Protein AF-A0A5M8SCH5-F1 (afdb_monomer_lite)

Sequence (412 aa):
MTDLFTKAANVKTTTKAWIIAIALLILVNVPFVDDHHYQPSSVAAPISSAPVAMQASSPVVASSRPRDLKAPVSSAQSGVPPASLSSVAGDYAGSVYNETAAVSANFAIKLQETGDTLSGSMTVKPPLYGSGSLEGSISGPNVAFTVTSSIGKITFVGVRSQQRIAGTYTVAQPGGGIEKGTFTLDRTSEMNRPPSGTFQGSPAPTTLPAIATPDVQVPKSIPPPVTETVTMPPTRRVVEHSDPKNYSSCLNGFSYACNKTLLTPEEAANVEASDLRRNYSSCMNGFSYACNKNLLTADEAATVKASDLRRNYSSCMNGFSYACNKALLTPEEAVAVGTSDLRRNYSSCMNGFSYACNKRLLTPEELSRVQESDLRRNYASCMSGFSYACNKALLTPEELLQVQAKDKQRQH

Radius of gyration: 37.85 Å; chains: 1; bounding box: 110×62×122 Å

Secondary structure (DSSP, 8-state):
--SSSTT-SSS-HHHHHHHHHHHHHHHTS---------------PPPP--PPPP-----------------------------------EEEEEEEEETTTTEEEEEEEEEEEETTEEEEEEEE-TT----EEEEEEEETTEEEEEEEETTEEEEEEEEEETTEEEEEEEEE-TTS-EEEEEEEEEE--TT-PPP-------------PPPPPP--PPPP-PPPP------PPPP----SS--HHHHHHHHTT-TTT--GGGS-HHHHHHHHHHHHHHHHHHHHTT-TTT--GGGS-HHHHHHHHHHHHHHHHHHHHHT-GGG--GGGS-HHHHHHHHHHHHHHHHHHHHTT-GGG--GGGS-HHHHHHHHHHHHHHHHHHHHHT-GGG--GGGS-HHHHHHHHHHHHHH--

pLDDT: mean 74.11, std 24.79, range [27.06, 98.38]

Foldseek 3Di:
DPPPPPPPPPDDPVVVVVVVVVVVVVVVPDDDDDDDDDDDDDDDDDDDDDDDDDDDDDDDDDDDDDDDDDDDDDDDDDDDDDPDPPDPAAKKKDKKAWPVVRDMWIKIWGWDDDPQKIWGWIDTDPPDDQTAIKIWGDDPQKTWIWGQGPQGIKIWIWGDDPQKTKGKIWGQGPVRDIIIIIIMIGGDDPPDDDDDDDPDDDDDDDDDDDDDDDDDDDDDDDDDDDDDDDDDDDDDDQLPAADPQQLVCLLRPVVVSHDLVNHHPVSNVNSVVSLLVQLLVCLLSPVPVSHDLVSDDPVSNVNSVVSLLVQLLVCLLVPVVVSHDLVSDDPVSNVNSVVSLLVQLLVCLLVPVVVSHDLVSDDPVSNVNSVVSLLVVLLVCLLVPVVVSHDLVSDDPVSNVVSVVSVVVVVD

Structure (mmCIF, N/CA/C/O backbone):
data_AF-A0A5M8SCH5-F1
#
_entry.id   AF-A0A5M8SCH5-F1
#
loop_
_atom_site.group_PDB
_atom_site.id
_atom_site.type_symbol
_atom_site.label_atom_id
_atom_site.label_alt_id
_atom_site.label_comp_id
_atom_site.label_asym_id
_atom_site.label_entity_id
_atom_site.label_seq_id
_atom_site.pdbx_PDB_ins_code
_atom_site.Cartn_x
_atom_site.Cartn_y
_atom_site.Cartn_z
_atom_site.occupancy
_atom_site.B_iso_or_equiv
_atom_site.auth_seq_id
_atom_site.auth_comp_id
_atom_site.auth_asym_id
_atom_site.auth_atom_id
_atom_site.pdbx_PDB_model_num
ATOM 1 N N . MET A 1 1 ? -52.051 -10.810 3.931 1.00 47.47 1 MET A N 1
ATOM 2 C CA . MET A 1 1 ? -51.135 -11.578 3.051 1.00 47.47 1 MET A CA 1
ATOM 3 C C . MET A 1 1 ? -51.436 -13.081 3.120 1.00 47.47 1 MET A C 1
ATOM 5 O O . MET A 1 1 ? -50.536 -13.881 3.324 1.00 47.47 1 MET A O 1
ATOM 9 N N . THR A 1 2 ? -52.696 -13.490 2.963 1.00 43.47 2 THR A N 1
ATOM 10 C CA . THR A 1 2 ? -53.116 -14.893 3.174 1.00 43.47 2 THR A CA 1
ATOM 11 C C . THR A 1 2 ? -53.856 -15.500 1.983 1.00 43.47 2 THR A C 1
ATOM 13 O O . THR A 1 2 ? -54.176 -16.678 2.024 1.00 43.47 2 THR A O 1
ATOM 16 N N . ASP A 1 3 ? -54.034 -14.754 0.889 1.00 45.50 3 ASP A N 1
ATOM 17 C CA . ASP A 1 3 ? -54.810 -15.210 -0.278 1.00 45.50 3 ASP A CA 1
ATOM 18 C C . ASP A 1 3 ? -53.957 -15.483 -1.536 1.00 45.50 3 ASP A C 1
ATOM 20 O O . ASP A 1 3 ? -54.455 -15.823 -2.605 1.00 45.50 3 ASP A O 1
ATOM 24 N N . LEU A 1 4 ? -52.629 -15.357 -1.421 1.00 46.16 4 LEU A N 1
ATOM 25 C CA . LEU A 1 4 ? -51.689 -15.557 -2.535 1.00 46.16 4 LEU A CA 1
ATOM 26 C C . LEU A 1 4 ? -51.146 -16.991 -2.642 1.00 46.16 4 LEU A C 1
ATOM 28 O O . LEU A 1 4 ? -50.590 -17.355 -3.676 1.00 46.16 4 LEU A O 1
ATOM 32 N N . PHE A 1 5 ? -51.326 -17.828 -1.616 1.00 52.16 5 PHE A N 1
ATOM 33 C CA . PHE A 1 5 ? -50.729 -19.170 -1.584 1.00 52.16 5 PHE A CA 1
ATOM 34 C C . PHE A 1 5 ? -51.635 -20.289 -2.120 1.00 52.16 5 PHE A C 1
ATOM 36 O O . PHE A 1 5 ? -51.140 -21.373 -2.423 1.00 52.16 5 PHE A O 1
ATOM 43 N N . THR A 1 6 ? -52.927 -20.037 -2.347 1.00 46.91 6 THR A N 1
ATOM 44 C CA . THR A 1 6 ? -53.884 -21.105 -2.701 1.00 46.91 6 THR A CA 1
ATOM 45 C C . THR A 1 6 ? -54.004 -21.363 -4.212 1.00 46.91 6 THR A C 1
ATOM 47 O O . THR A 1 6 ? -54.568 -22.372 -4.622 1.00 46.91 6 THR A O 1
ATOM 50 N N . LYS A 1 7 ? -53.415 -20.523 -5.079 1.00 47.78 7 LYS A N 1
ATOM 51 C CA . LYS A 1 7 ? -53.435 -20.723 -6.549 1.00 47.78 7 LYS A CA 1
ATOM 52 C C . LYS A 1 7 ? -52.135 -21.261 -7.164 1.00 47.78 7 LYS A C 1
ATOM 54 O O . LYS A 1 7 ? -52.026 -21.339 -8.383 1.00 47.78 7 LYS A O 1
ATOM 59 N N . ALA A 1 8 ? -51.169 -21.705 -6.358 1.00 49.69 8 ALA A N 1
ATOM 60 C CA . ALA A 1 8 ? -49.862 -22.169 -6.844 1.00 49.69 8 ALA A CA 1
ATOM 61 C C . ALA A 1 8 ? -49.663 -23.700 -6.792 1.00 49.69 8 ALA A C 1
ATOM 63 O O . ALA A 1 8 ? -48.527 -24.170 -6.676 1.00 49.69 8 ALA A O 1
ATOM 64 N N . ALA A 1 9 ? -50.733 -24.497 -6.875 1.00 49.62 9 ALA A N 1
ATOM 65 C CA . ALA A 1 9 ? -50.632 -25.961 -6.818 1.00 49.62 9 ALA A CA 1
ATOM 66 C C . ALA A 1 9 ? -50.307 -26.638 -8.169 1.00 49.62 9 ALA A C 1
ATOM 68 O O . ALA A 1 9 ? -49.822 -27.760 -8.156 1.00 49.62 9 ALA A O 1
ATOM 69 N N . ASN A 1 10 ? -50.468 -25.962 -9.318 1.00 52.47 10 ASN A N 1
ATOM 70 C CA . ASN A 1 10 ? -50.324 -26.593 -10.647 1.00 52.47 10 ASN A CA 1
ATOM 71 C C . ASN A 1 10 ? -49.332 -25.905 -11.605 1.00 52.47 10 ASN A C 1
ATOM 73 O O . ASN A 1 10 ? -49.500 -25.949 -12.820 1.00 52.47 10 ASN A O 1
ATOM 77 N N . VAL A 1 11 ? -48.267 -25.286 -11.087 1.00 55.94 11 VAL A N 1
ATOM 78 C CA . VAL A 1 11 ? -47.214 -24.686 -11.928 1.00 55.94 11 VAL A CA 1
ATOM 79 C C . VAL A 1 11 ? -45.892 -25.425 -11.717 1.00 55.94 11 VAL A C 1
ATOM 81 O O . VAL A 1 11 ? -45.453 -25.592 -10.576 1.00 55.94 11 VAL A O 1
ATOM 84 N N . LYS A 1 12 ? -45.277 -25.875 -12.825 1.00 61.03 12 LYS A N 1
ATOM 85 C CA . LYS A 1 12 ? -44.009 -26.625 -12.855 1.00 61.03 12 LYS A CA 1
ATOM 86 C C . LYS A 1 12 ? -42.922 -25.902 -12.048 1.00 61.03 12 LYS A C 1
ATOM 88 O O . LYS A 1 12 ? -42.792 -24.679 -12.093 1.00 61.03 12 LYS A O 1
ATOM 93 N N . THR A 1 13 ? -42.142 -26.691 -11.313 1.00 58.16 13 THR A N 1
ATOM 94 C CA . THR A 1 13 ? -41.146 -26.291 -10.300 1.00 58.16 13 THR A CA 1
ATOM 95 C C . THR A 1 13 ? -40.148 -25.231 -10.763 1.00 58.16 13 THR A C 1
ATOM 97 O O . THR A 1 13 ? -39.695 -24.428 -9.952 1.00 58.16 13 THR A O 1
ATOM 100 N N . THR A 1 14 ? -39.857 -25.155 -12.059 1.00 55.91 14 THR A N 1
ATOM 101 C CA . THR A 1 14 ? -38.934 -24.169 -12.628 1.00 55.91 14 THR A CA 1
ATOM 102 C C . THR A 1 14 ? -39.495 -22.745 -12.639 1.00 55.91 14 THR A C 1
ATOM 104 O O . THR A 1 14 ? -38.744 -21.805 -12.406 1.00 55.91 14 THR A O 1
ATOM 107 N N . THR A 1 15 ? -40.804 -22.543 -12.803 1.00 55.66 15 THR A N 1
ATOM 108 C CA . THR A 1 15 ? -41.406 -21.194 -12.823 1.00 55.66 15 THR A CA 1
ATOM 109 C C . THR A 1 15 ? -41.539 -20.595 -11.416 1.00 55.66 15 THR A C 1
ATOM 111 O O . THR A 1 15 ? -41.480 -19.377 -11.256 1.00 55.66 15 THR A O 1
ATOM 114 N N . LYS A 1 16 ? -41.635 -21.432 -10.371 1.00 54.47 16 LYS A N 1
ATOM 115 C CA . LYS A 1 16 ? -41.672 -20.973 -8.967 1.00 54.47 16 LYS A CA 1
ATOM 116 C C . LYS A 1 16 ? -40.358 -20.316 -8.531 1.00 54.47 16 LYS A C 1
ATOM 118 O O . LYS A 1 16 ? -40.394 -19.333 -7.799 1.00 54.47 16 LYS A O 1
ATOM 123 N N . ALA A 1 17 ? -39.220 -20.808 -9.022 1.00 58.09 17 ALA A N 1
ATOM 124 C CA . ALA A 1 17 ? -37.911 -20.236 -8.711 1.00 58.09 17 ALA A CA 1
ATOM 125 C C . ALA A 1 17 ? -37.725 -18.836 -9.325 1.00 58.09 17 ALA A C 1
ATOM 127 O O . ALA A 1 17 ? -37.215 -17.937 -8.661 1.00 58.09 17 ALA A O 1
ATOM 128 N N . TRP A 1 18 ? -38.213 -18.621 -10.552 1.00 57.69 18 TRP A N 1
ATOM 129 C CA . TRP A 1 18 ? -38.124 -17.320 -11.226 1.00 57.69 18 TRP A CA 1
ATOM 130 C C . TRP A 1 18 ? -38.980 -16.240 -10.559 1.00 57.69 18 TRP A C 1
ATOM 132 O O . TRP A 1 18 ? -38.529 -15.108 -10.412 1.00 57.69 18 TRP A O 1
ATOM 142 N N . ILE A 1 19 ? -40.182 -16.583 -10.092 1.00 65.19 19 ILE A N 1
ATOM 143 C CA . ILE A 1 19 ? -41.067 -15.618 -9.419 1.00 65.19 19 ILE A CA 1
ATOM 144 C C . ILE A 1 19 ? -40.481 -15.185 -8.065 1.00 65.19 19 ILE A C 1
ATOM 146 O O . ILE A 1 19 ? -40.515 -14.002 -7.731 1.00 65.19 19 ILE A O 1
ATOM 150 N N . ILE A 1 20 ? -39.883 -16.117 -7.313 1.00 66.38 20 ILE A N 1
ATOM 151 C CA . ILE A 1 20 ? -39.216 -15.812 -6.036 1.00 66.38 20 ILE A CA 1
ATOM 152 C C . ILE A 1 20 ? -37.950 -14.973 -6.268 1.00 66.38 20 ILE A C 1
ATOM 154 O O . ILE A 1 20 ? -37.708 -14.018 -5.532 1.00 66.38 20 ILE A O 1
ATOM 158 N N . ALA A 1 21 ? -37.179 -15.270 -7.320 1.00 65.44 21 ALA A N 1
ATOM 159 C CA . ALA A 1 21 ? -35.997 -14.491 -7.681 1.00 65.44 21 ALA A CA 1
ATOM 160 C C . ALA A 1 21 ? -36.349 -13.043 -8.063 1.00 65.44 21 ALA A C 1
ATOM 162 O O . ALA A 1 21 ? -35.674 -12.120 -7.618 1.00 65.44 21 ALA A O 1
ATOM 163 N N . ILE A 1 22 ? -37.434 -12.826 -8.817 1.00 70.38 22 ILE A N 1
ATOM 164 C CA . ILE A 1 22 ? -37.895 -11.481 -9.200 1.00 70.38 22 ILE A CA 1
ATOM 165 C C . ILE A 1 22 ? -38.433 -10.711 -7.984 1.00 70.38 22 ILE A C 1
ATOM 167 O O . ILE A 1 22 ? -38.115 -9.535 -7.822 1.00 70.38 22 ILE A O 1
ATOM 171 N N . ALA A 1 23 ? -39.181 -11.363 -7.087 1.00 59.75 23 ALA A N 1
ATOM 172 C CA . ALA A 1 23 ? -39.668 -10.730 -5.858 1.00 59.75 23 ALA A CA 1
ATOM 173 C C . ALA A 1 23 ? -38.521 -10.297 -4.920 1.00 59.75 23 ALA A C 1
ATOM 175 O O . ALA A 1 23 ? -38.586 -9.223 -4.322 1.00 59.75 23 ALA A O 1
ATOM 176 N N . LEU A 1 24 ? -37.443 -11.086 -4.839 1.00 61.75 24 LEU A N 1
ATOM 177 C CA . LEU A 1 24 ? -36.233 -10.726 -4.090 1.00 61.75 24 LEU A CA 1
ATOM 178 C C . LEU A 1 24 ? -35.440 -9.594 -4.763 1.00 61.75 24 LEU A C 1
ATOM 180 O O . LEU A 1 24 ? -34.886 -8.749 -4.069 1.00 61.75 24 LEU A O 1
ATOM 184 N N . LEU A 1 25 ? -35.435 -9.521 -6.097 1.00 52.56 25 LEU A N 1
ATOM 185 C CA . LEU A 1 25 ? -34.760 -8.459 -6.854 1.00 52.56 25 LEU A CA 1
ATOM 186 C C . LEU A 1 25 ? -35.444 -7.090 -6.706 1.00 52.56 25 LEU A C 1
ATOM 188 O O . LEU A 1 25 ? -34.768 -6.061 -6.698 1.00 52.56 25 LEU A O 1
ATOM 192 N N . ILE A 1 26 ? -36.771 -7.076 -6.544 1.00 56.53 26 ILE A N 1
ATOM 193 C CA . ILE A 1 26 ? -37.551 -5.849 -6.323 1.00 56.53 26 ILE A CA 1
ATOM 194 C C . ILE A 1 26 ? -37.364 -5.320 -4.889 1.00 56.53 26 ILE A C 1
ATOM 196 O O . ILE A 1 26 ? -37.313 -4.110 -4.692 1.00 56.53 26 ILE A O 1
ATOM 200 N N . LEU A 1 27 ? -37.170 -6.194 -3.893 1.00 51.12 27 LEU A N 1
ATOM 201 C CA . LEU A 1 27 ? -36.937 -5.789 -2.496 1.00 51.12 27 LEU A CA 1
ATOM 202 C C . LEU A 1 27 ? -35.541 -5.195 -2.234 1.00 51.12 27 LEU A C 1
ATOM 204 O O . LEU A 1 27 ? -35.358 -4.505 -1.236 1.00 51.12 27 LEU A O 1
ATOM 208 N N . VAL A 1 28 ? -34.563 -5.434 -3.113 1.00 54.56 28 VAL A N 1
ATOM 209 C CA . VAL A 1 28 ? -33.177 -4.951 -2.941 1.00 54.56 28 VAL A CA 1
ATOM 210 C C . VAL A 1 28 ? -32.954 -3.557 -3.556 1.00 54.56 28 VAL A C 1
ATOM 212 O O . VAL A 1 28 ? -31.975 -2.899 -3.220 1.00 54.56 28 VAL A O 1
ATOM 215 N N . ASN A 1 29 ? -33.862 -3.064 -4.408 1.00 43.12 29 ASN A N 1
ATOM 216 C CA . ASN A 1 29 ? -33.662 -1.836 -5.198 1.00 43.12 29 ASN A CA 1
ATOM 217 C C . ASN A 1 29 ? -34.593 -0.660 -4.851 1.00 43.12 29 ASN A C 1
ATOM 219 O O . ASN A 1 29 ? -34.728 0.261 -5.654 1.00 43.12 29 ASN A O 1
ATOM 223 N N . VAL A 1 30 ? -35.218 -0.640 -3.670 1.00 43.09 30 VAL A N 1
ATOM 224 C CA . VAL A 1 30 ? -35.964 0.550 -3.222 1.00 43.09 30 VAL A CA 1
ATOM 225 C C . VAL A 1 30 ? -35.068 1.396 -2.306 1.00 43.09 30 VAL A C 1
ATOM 227 O O . VAL A 1 30 ? -34.830 0.987 -1.169 1.00 43.09 30 VAL A O 1
ATOM 230 N N . PRO A 1 31 ? -34.545 2.557 -2.752 1.00 41.91 31 PRO A N 1
ATOM 231 C CA . PRO A 1 31 ? -33.858 3.481 -1.860 1.00 41.91 31 PRO A CA 1
ATOM 232 C C . PRO A 1 31 ? -34.876 4.113 -0.904 1.00 41.91 31 PRO A C 1
ATOM 234 O O . PRO A 1 31 ? -35.820 4.783 -1.321 1.00 41.91 31 PRO A O 1
ATOM 237 N N . PHE A 1 32 ? -34.677 3.866 0.388 1.00 37.09 32 PHE A N 1
ATOM 238 C CA . PHE A 1 32 ? -35.389 4.521 1.479 1.00 37.09 32 PHE A CA 1
ATOM 239 C C . PHE A 1 32 ? -34.933 5.988 1.521 1.00 37.09 32 PHE A C 1
ATOM 241 O O . PHE A 1 32 ? -33.778 6.273 1.835 1.00 37.09 32 PHE A O 1
ATOM 248 N N . VAL A 1 33 ? -35.811 6.905 1.118 1.00 39.50 33 VAL A N 1
ATOM 249 C CA . VAL A 1 33 ? -35.619 8.349 1.283 1.00 39.50 33 VAL A CA 1
ATOM 250 C C . VAL A 1 33 ? -36.141 8.692 2.670 1.00 39.50 33 VAL A C 1
ATOM 252 O O . VAL A 1 33 ? -37.343 8.577 2.895 1.00 39.50 33 VAL A O 1
ATOM 255 N N . ASP A 1 34 ? -35.248 9.075 3.583 1.00 36.94 34 ASP A N 1
ATOM 256 C CA . ASP A 1 34 ? -35.634 9.630 4.880 1.00 36.94 34 ASP A CA 1
ATOM 257 C C . ASP A 1 34 ? -35.290 11.119 4.942 1.00 36.94 34 ASP A C 1
ATOM 259 O O . ASP A 1 34 ? -34.172 11.556 4.656 1.00 36.94 34 ASP A O 1
ATOM 263 N N . ASP A 1 35 ? -36.330 11.871 5.269 1.00 42.94 35 ASP A N 1
ATOM 264 C CA . ASP A 1 35 ? -36.459 13.316 5.277 1.00 42.94 35 ASP A CA 1
ATOM 265 C C . ASP A 1 35 ? -36.057 13.822 6.669 1.00 42.94 35 ASP A C 1
ATOM 267 O O . ASP A 1 35 ? -36.785 13.628 7.643 1.00 42.94 35 ASP A O 1
ATOM 271 N N . HIS A 1 36 ? -34.877 14.439 6.801 1.00 40.72 36 HIS A N 1
ATOM 272 C CA . HIS A 1 36 ? -34.493 15.094 8.050 1.00 40.72 36 HIS A CA 1
ATOM 273 C C . HIS A 1 36 ? -33.911 16.490 7.837 1.00 40.72 36 HIS A C 1
ATOM 275 O O . HIS A 1 36 ? -32.961 16.728 7.093 1.00 40.72 36 HIS A O 1
ATOM 281 N N . HIS A 1 37 ? -34.560 17.408 8.546 1.00 35.22 37 HIS A N 1
ATOM 282 C CA . HIS A 1 37 ? -34.420 18.847 8.540 1.00 35.22 37 HIS A CA 1
ATOM 283 C C . HIS A 1 37 ? -32.992 19.338 8.797 1.00 35.22 37 HIS A C 1
ATOM 285 O O . HIS A 1 37 ? -32.348 18.996 9.788 1.00 35.22 37 HIS A O 1
ATOM 291 N N . TYR A 1 38 ? -32.549 20.229 7.914 1.00 27.06 38 TYR A N 1
ATOM 292 C CA . TYR A 1 38 ? -31.350 21.041 8.050 1.00 27.06 38 TYR A CA 1
ATOM 293 C C . TYR A 1 38 ? -31.682 22.318 8.834 1.00 27.06 38 TYR A C 1
ATOM 295 O O . TYR A 1 38 ? -32.525 23.107 8.407 1.00 27.06 38 TYR A O 1
ATOM 303 N N . GLN A 1 39 ? -30.995 22.546 9.954 1.00 31.84 39 GLN A N 1
ATOM 304 C CA . GLN A 1 39 ? -30.974 23.838 10.641 1.00 31.84 39 GLN A CA 1
ATOM 305 C C . GLN A 1 39 ? -29.504 24.248 10.867 1.00 31.84 39 GLN A C 1
ATOM 307 O O . GLN A 1 39 ? -28.739 23.442 11.403 1.00 31.84 39 GLN A O 1
ATOM 312 N N . PRO A 1 40 ? -29.064 25.449 10.437 1.00 38.75 40 PRO A N 1
ATOM 313 C CA . PRO A 1 40 ? -27.658 25.840 10.499 1.00 38.75 40 PRO A CA 1
ATOM 314 C C . PRO A 1 40 ? -27.327 26.550 11.817 1.00 38.75 40 PRO A C 1
ATOM 316 O O . PRO A 1 40 ? -28.061 27.436 12.252 1.00 38.75 40 PRO A O 1
ATOM 319 N N . SER A 1 41 ? -26.177 26.214 12.406 1.00 32.47 41 SER A N 1
ATOM 320 C CA . SER A 1 41 ? -25.587 26.960 13.523 1.00 32.47 41 SER A CA 1
ATOM 321 C C . SER A 1 41 ? -24.289 27.650 13.111 1.00 32.47 41 SER A C 1
ATOM 323 O O . SER A 1 41 ? -23.530 27.182 12.266 1.00 32.47 41 SER A O 1
ATOM 325 N N . SER A 1 42 ? -24.116 28.817 13.715 1.00 34.38 42 SER A N 1
ATOM 326 C CA . SER A 1 42 ? -23.346 29.985 13.310 1.00 34.38 42 SER A CA 1
ATOM 327 C C . SER A 1 42 ? -21.824 29.900 13.452 1.00 34.38 42 SER A C 1
ATOM 329 O O . SER A 1 42 ? -21.277 29.271 14.353 1.00 34.38 42 SER A O 1
ATOM 331 N N . VAL A 1 43 ? -21.183 30.675 12.579 1.00 36.97 43 VAL A N 1
ATOM 332 C CA . VAL A 1 43 ? -19.761 31.022 12.486 1.00 36.97 43 VAL A CA 1
ATOM 333 C C . VAL A 1 43 ? -19.259 31.756 13.739 1.00 36.97 43 VAL A C 1
ATOM 335 O O . VAL A 1 43 ? -19.880 32.725 14.172 1.00 36.97 43 VAL A O 1
ATOM 338 N N . ALA A 1 44 ? -18.086 31.369 14.250 1.00 33.41 44 ALA A N 1
ATOM 339 C CA . ALA A 1 44 ? -17.249 32.205 15.114 1.00 33.41 44 ALA A CA 1
ATOM 340 C C . ALA A 1 44 ? -15.783 32.147 14.642 1.00 33.41 44 ALA A C 1
ATOM 342 O O . ALA A 1 44 ? -15.256 31.080 14.330 1.00 33.41 44 ALA A O 1
ATOM 343 N N . ALA A 1 45 ? -15.176 33.330 14.531 1.00 34.44 45 ALA A N 1
ATOM 344 C CA . ALA A 1 45 ? -13.889 33.635 13.905 1.00 34.44 45 ALA A CA 1
ATOM 345 C C . ALA A 1 45 ? -12.663 33.340 14.813 1.00 34.44 45 ALA A C 1
ATOM 347 O O . ALA A 1 45 ? -12.833 33.135 16.016 1.00 34.44 45 ALA A O 1
ATOM 348 N N . PRO A 1 46 ? -11.426 33.325 14.265 1.00 37.06 46 PRO A N 1
ATOM 349 C CA . PRO A 1 46 ? -10.235 32.815 14.946 1.00 37.06 46 PRO A CA 1
ATOM 350 C C . PRO A 1 46 ? -9.476 33.893 15.739 1.00 37.06 46 PRO A C 1
ATOM 352 O O . PRO A 1 46 ? -9.421 35.055 15.336 1.00 37.06 46 PRO A O 1
ATOM 355 N N . ILE A 1 47 ? -8.827 33.488 16.837 1.00 35.69 47 ILE A N 1
ATOM 356 C CA . ILE A 1 47 ? -7.931 34.344 17.629 1.00 35.69 47 ILE A CA 1
ATOM 357 C C . ILE A 1 47 ? -6.473 33.979 17.324 1.00 35.69 47 ILE A C 1
ATOM 359 O O . ILE A 1 47 ? -6.070 32.819 17.383 1.00 35.69 47 ILE A O 1
ATOM 363 N N . SER A 1 48 ? -5.726 35.024 16.978 1.00 30.45 48 SER A N 1
ATOM 364 C CA . SER A 1 48 ? -4.301 35.107 16.655 1.00 30.45 48 SER A CA 1
ATOM 365 C C . SER A 1 48 ? -3.383 34.737 17.828 1.00 30.45 48 SER A C 1
ATOM 367 O O . SER A 1 48 ? -3.637 35.138 18.964 1.00 30.45 48 SER A O 1
ATOM 369 N N . SER A 1 49 ? -2.271 34.053 17.549 1.00 34.09 49 SER A N 1
ATOM 370 C CA . SER A 1 49 ? -1.139 33.911 18.470 1.00 34.09 49 SER A CA 1
ATOM 371 C C . SER A 1 49 ? 0.186 34.198 17.750 1.00 34.09 49 SER A C 1
ATOM 373 O O . SER A 1 49 ? 0.488 33.635 16.700 1.00 34.09 49 SER A O 1
ATOM 375 N N . ALA A 1 50 ? 0.966 35.115 18.327 1.00 34.50 50 ALA A N 1
ATOM 376 C CA . ALA A 1 50 ? 2.324 35.486 17.925 1.00 34.50 50 ALA A CA 1
ATOM 377 C C . ALA A 1 50 ? 3.354 34.935 18.946 1.00 34.50 50 ALA A C 1
ATOM 379 O O . ALA A 1 50 ? 2.967 34.615 20.073 1.00 34.50 50 ALA A O 1
ATOM 380 N N . PRO A 1 51 ? 4.647 34.795 18.582 1.00 39.88 51 PRO A N 1
ATOM 381 C CA . PRO A 1 51 ? 5.597 33.947 19.305 1.00 39.88 51 PRO A CA 1
ATOM 382 C C . PRO A 1 51 ? 6.413 34.688 20.379 1.00 39.88 51 PRO A C 1
ATOM 384 O O . PRO A 1 51 ? 6.738 35.866 20.241 1.00 39.88 51 PRO A O 1
ATOM 387 N N . VAL A 1 52 ? 6.804 33.956 21.429 1.00 33.66 52 VAL A N 1
ATOM 388 C CA . VAL A 1 52 ? 7.707 34.412 22.500 1.00 33.66 52 VAL A CA 1
ATOM 389 C C . VAL A 1 52 ? 9.149 34.015 22.167 1.00 33.66 52 VAL A C 1
ATOM 391 O O . VAL A 1 52 ? 9.444 32.841 21.949 1.00 33.66 52 VAL A O 1
ATOM 394 N N . ALA A 1 53 ? 10.044 35.004 22.146 1.00 31.83 53 ALA A N 1
ATOM 395 C CA . ALA A 1 53 ? 11.489 34.839 22.022 1.00 31.83 53 ALA A CA 1
ATOM 396 C C . ALA A 1 53 ? 12.139 34.582 23.396 1.00 31.83 53 ALA A C 1
ATOM 398 O O . ALA A 1 53 ? 11.807 35.242 24.380 1.00 31.83 53 ALA A O 1
ATOM 399 N N . MET A 1 54 ? 13.087 33.643 23.452 1.00 29.20 54 MET A N 1
ATOM 400 C CA . MET A 1 54 ? 13.931 33.376 24.621 1.00 29.20 54 MET A CA 1
ATOM 401 C C . MET A 1 54 ? 15.105 34.365 24.683 1.00 29.20 54 MET A C 1
ATOM 403 O O . MET A 1 54 ? 15.852 34.502 23.715 1.00 29.20 54 MET A O 1
ATOM 407 N N . GLN A 1 55 ? 15.299 35.003 25.839 1.00 29.17 55 GLN A N 1
ATOM 408 C CA . GLN A 1 55 ? 16.530 35.708 26.206 1.00 29.17 55 GLN A CA 1
ATOM 409 C C . GLN A 1 55 ? 17.248 34.967 27.338 1.00 29.17 55 GLN A C 1
ATOM 411 O O . GLN A 1 55 ? 16.622 34.423 28.245 1.00 29.17 55 GLN A O 1
ATOM 416 N N . ALA A 1 56 ? 18.576 34.956 27.238 1.00 32.25 56 ALA A N 1
ATOM 417 C CA . ALA A 1 56 ? 19.515 34.328 28.152 1.00 32.25 56 ALA A CA 1
ATOM 418 C C . ALA A 1 56 ? 19.981 35.295 29.250 1.00 32.25 56 ALA A C 1
ATOM 420 O O . ALA A 1 56 ? 20.217 36.472 28.977 1.00 32.25 56 ALA A O 1
ATOM 421 N N . SER A 1 57 ? 20.233 34.763 30.447 1.00 31.64 57 SER A N 1
ATOM 422 C CA . SER A 1 57 ? 21.046 35.424 31.473 1.00 31.64 57 SER A CA 1
ATOM 423 C C . SER A 1 57 ? 21.564 34.425 32.525 1.00 31.64 57 SER A C 1
ATOM 425 O O . SER A 1 57 ? 20.807 33.835 33.287 1.00 31.64 57 SER A O 1
ATOM 427 N N . SER A 1 58 ? 22.890 34.257 32.557 1.00 33.91 58 SER A N 1
ATOM 428 C CA . SER A 1 58 ? 23.697 33.973 33.768 1.00 33.91 58 SER A CA 1
ATOM 429 C C . SER A 1 58 ? 23.921 35.309 34.528 1.00 33.91 58 SER A C 1
ATOM 431 O O . SER A 1 58 ? 23.499 36.330 33.975 1.00 33.91 58 SER A O 1
ATOM 433 N N . PRO A 1 59 ? 24.629 35.421 35.688 1.00 54.12 59 PRO A N 1
ATOM 434 C CA . PRO A 1 59 ? 25.470 34.458 36.435 1.00 54.12 59 PRO A CA 1
ATOM 435 C C . PRO A 1 59 ? 25.295 34.526 37.984 1.00 54.12 59 PRO A C 1
ATOM 437 O O . PRO A 1 59 ? 24.400 35.203 38.472 1.00 54.12 59 PRO A O 1
ATOM 440 N N . VAL A 1 60 ? 26.154 33.844 38.768 1.00 32.56 60 VAL A N 1
ATOM 441 C CA . VAL A 1 60 ? 27.008 34.424 39.847 1.00 32.56 60 VAL A CA 1
ATOM 442 C C . VAL A 1 60 ? 27.740 33.322 40.648 1.00 32.56 60 VAL A C 1
ATOM 444 O O . VAL A 1 60 ? 27.238 32.227 40.876 1.00 32.56 60 VAL A O 1
ATOM 447 N N . VAL A 1 61 ? 28.979 33.661 41.014 1.00 32.12 61 VAL A N 1
ATOM 448 C CA . VAL A 1 61 ? 30.088 32.910 41.629 1.00 32.12 61 VAL A CA 1
ATOM 449 C C . VAL A 1 61 ? 30.149 33.115 43.154 1.00 32.12 61 VAL A C 1
ATOM 451 O O . VAL A 1 61 ? 29.821 34.212 43.594 1.00 32.12 61 VAL A O 1
ATOM 454 N N . ALA A 1 62 ? 30.664 32.126 43.914 1.00 28.50 62 ALA A N 1
ATOM 455 C CA . ALA A 1 62 ? 31.501 32.215 45.148 1.00 28.50 62 ALA A CA 1
ATOM 456 C C . ALA A 1 62 ? 31.353 30.910 45.979 1.00 28.50 62 ALA A C 1
ATOM 458 O O . ALA A 1 62 ? 30.263 30.364 46.017 1.00 28.50 62 ALA A O 1
ATOM 459 N N . SER A 1 63 ? 32.310 30.331 46.719 1.00 27.48 63 SER A N 1
ATOM 460 C CA . SER A 1 63 ? 33.720 30.596 47.035 1.00 27.48 63 SER A CA 1
ATOM 461 C C . SER A 1 63 ? 34.319 29.352 47.751 1.00 27.48 63 SER A C 1
ATOM 463 O O . SER A 1 63 ? 33.602 28.631 48.434 1.00 27.48 63 SER A O 1
ATOM 465 N N . SER A 1 64 ? 35.632 29.158 47.548 1.00 31.67 64 SER A N 1
ATOM 466 C CA . SER A 1 64 ? 36.731 28.445 48.265 1.00 31.67 64 SER A CA 1
ATOM 467 C C . SER A 1 64 ? 36.525 27.843 49.691 1.00 31.67 64 SER A C 1
ATOM 469 O O . SER A 1 64 ? 35.679 28.321 50.430 1.00 31.67 64 SER A O 1
ATOM 471 N N . ARG A 1 65 ? 37.282 26.861 50.245 1.00 36.59 65 ARG A N 1
ATOM 472 C CA . ARG A 1 65 ? 38.710 26.413 50.151 1.00 36.59 65 ARG A CA 1
ATOM 473 C C . ARG A 1 65 ? 38.910 25.063 50.960 1.00 36.59 65 ARG A C 1
ATOM 475 O O . ARG A 1 65 ? 37.895 24.488 51.336 1.00 36.59 65 ARG A O 1
ATOM 482 N N . PRO A 1 66 ? 40.121 24.499 51.247 1.00 48.88 66 PRO A N 1
ATOM 483 C CA . PRO A 1 66 ? 40.521 23.140 50.821 1.00 48.88 66 PRO A CA 1
ATOM 484 C C . PRO A 1 66 ? 41.014 22.194 51.958 1.00 48.88 66 PRO A C 1
ATOM 486 O O . PRO A 1 66 ? 41.123 22.598 53.116 1.00 48.88 66 PRO A O 1
ATOM 489 N N . ARG A 1 67 ? 41.409 20.952 51.626 1.00 31.20 67 ARG A N 1
ATOM 490 C CA . ARG A 1 67 ? 42.498 20.242 52.332 1.00 31.20 67 ARG A CA 1
ATOM 491 C C . ARG A 1 67 ? 43.122 19.119 51.492 1.00 31.20 67 ARG A C 1
ATOM 493 O O . ARG A 1 67 ? 42.439 18.429 50.746 1.00 31.20 67 ARG A O 1
ATOM 500 N N . ASP A 1 68 ? 44.438 19.043 51.634 1.00 31.73 68 ASP A N 1
ATOM 501 C CA . ASP A 1 68 ? 45.464 18.309 50.898 1.00 31.73 68 ASP A CA 1
ATOM 502 C C . ASP A 1 68 ? 45.337 16.778 50.872 1.00 31.73 68 ASP A C 1
ATOM 504 O O . ASP A 1 68 ? 44.912 16.174 51.852 1.00 31.73 68 ASP A O 1
ATOM 508 N N . LEU A 1 69 ? 45.853 16.156 49.801 1.00 33.50 69 LEU A N 1
ATOM 509 C CA . LEU A 1 69 ? 46.951 15.179 49.876 1.00 33.50 69 LEU A CA 1
ATOM 510 C C . LEU A 1 69 ? 47.540 14.903 48.477 1.00 33.50 69 LEU A C 1
ATOM 512 O O . LEU A 1 69 ? 46.865 14.930 47.453 1.00 33.50 69 LEU A O 1
ATOM 516 N N . LYS A 1 70 ? 48.859 14.725 48.477 1.00 28.81 70 LYS A N 1
ATOM 517 C CA . LYS A 1 70 ? 49.827 14.843 47.381 1.00 28.81 70 LYS A CA 1
ATOM 518 C C . LYS A 1 70 ? 50.096 13.492 46.697 1.00 28.81 70 LYS A C 1
ATOM 520 O O . LYS A 1 70 ? 50.087 12.456 47.352 1.00 28.81 70 LYS A O 1
ATOM 525 N N . ALA A 1 71 ? 50.378 13.539 45.392 1.00 35.06 71 ALA A N 1
ATOM 526 C CA . ALA A 1 71 ? 50.760 12.420 44.516 1.00 35.06 71 ALA A CA 1
ATOM 527 C C . ALA A 1 71 ? 52.149 11.809 44.826 1.00 35.06 71 ALA A C 1
ATOM 529 O O . ALA A 1 71 ? 52.958 12.430 45.520 1.00 35.06 71 ALA A O 1
ATOM 530 N N . PRO A 1 72 ? 52.470 10.653 44.210 1.00 34.59 72 PRO A N 1
ATOM 531 C CA . PRO A 1 72 ? 53.602 10.612 43.265 1.00 34.59 72 PRO A CA 1
ATOM 532 C C . PRO A 1 72 ? 53.231 9.866 41.955 1.00 34.59 72 PRO A C 1
ATOM 534 O O . PRO A 1 72 ? 52.552 8.850 41.989 1.00 34.59 72 PRO A O 1
ATOM 537 N N . VAL A 1 73 ? 53.401 10.455 40.765 1.00 29.41 73 VAL A N 1
ATOM 538 C CA . VAL A 1 73 ? 54.598 10.515 39.888 1.00 29.41 73 VAL A CA 1
ATOM 539 C C . VAL A 1 73 ? 54.924 9.207 39.131 1.00 29.41 73 VAL A C 1
ATOM 541 O O . VAL A 1 73 ? 55.457 8.262 39.692 1.00 29.41 73 VAL A O 1
ATOM 544 N N . SER A 1 74 ? 54.724 9.307 37.806 1.00 29.42 74 SER A N 1
ATOM 545 C CA . SER A 1 74 ? 55.483 8.734 36.675 1.00 29.42 74 SER A CA 1
ATOM 546 C C . SER A 1 74 ? 55.392 7.241 36.337 1.00 29.42 74 SER A C 1
ATOM 548 O O . SER A 1 74 ? 55.971 6.384 36.996 1.00 29.42 74 SER A O 1
ATOM 550 N N . SER A 1 75 ? 54.853 6.949 35.151 1.00 28.38 75 SER A N 1
ATOM 551 C CA . SER A 1 75 ? 55.689 6.485 34.029 1.00 28.38 75 SER A CA 1
ATOM 552 C C . SER A 1 75 ? 54.935 6.573 32.699 1.00 28.38 75 SER A C 1
ATOM 554 O O . SER A 1 75 ? 53.729 6.366 32.611 1.00 28.38 75 SER A O 1
ATOM 556 N N . ALA A 1 76 ? 55.681 6.964 31.672 1.00 35.28 76 ALA A N 1
ATOM 557 C CA . ALA A 1 76 ? 55.244 7.212 30.312 1.00 35.28 76 ALA A CA 1
ATOM 558 C C . ALA A 1 76 ? 54.863 5.933 29.549 1.00 35.28 76 ALA A C 1
ATOM 560 O O . ALA A 1 76 ? 55.563 4.930 29.635 1.00 35.28 76 ALA A O 1
ATOM 561 N N . GLN A 1 77 ? 53.839 6.034 28.699 1.00 29.91 77 GLN A N 1
ATOM 562 C CA . GLN A 1 77 ? 53.639 5.232 27.485 1.00 29.91 77 GLN A CA 1
ATOM 563 C C . GLN A 1 77 ? 52.869 6.132 26.504 1.00 29.91 77 GLN A C 1
ATOM 565 O O . GLN A 1 77 ? 51.733 6.516 26.748 1.00 29.91 77 GLN A O 1
ATOM 570 N N . SER A 1 78 ? 53.576 6.782 25.582 1.00 31.42 78 SER A N 1
ATOM 571 C CA . SER A 1 78 ? 53.752 6.306 24.203 1.00 31.42 78 SER A CA 1
ATOM 572 C C . SER A 1 78 ? 52.424 6.058 23.485 1.00 31.42 78 SER A C 1
ATOM 574 O O . SER A 1 78 ? 51.814 5.010 23.640 1.00 31.42 78 SER A O 1
ATOM 576 N N . GLY A 1 79 ? 52.043 7.037 22.660 1.00 43.50 79 GLY A N 1
ATOM 577 C CA . GLY A 1 79 ? 51.320 6.830 21.407 1.00 43.50 79 GLY A CA 1
ATOM 578 C C . GLY A 1 79 ? 49.938 6.193 21.496 1.00 43.50 79 GLY A C 1
ATOM 579 O O . GLY A 1 79 ? 49.781 5.013 21.209 1.00 43.50 79 GLY A O 1
ATOM 580 N N . VAL A 1 80 ? 48.914 7.019 21.700 1.00 30.08 80 VAL A N 1
ATOM 581 C CA . VAL A 1 80 ? 47.625 6.776 21.044 1.00 30.08 80 VAL A CA 1
ATOM 582 C C . VAL A 1 80 ? 47.341 8.011 20.192 1.00 30.08 80 VAL A C 1
ATOM 584 O O . VAL A 1 80 ? 47.095 9.079 20.759 1.00 30.08 80 VAL A O 1
ATOM 587 N N . PRO A 1 81 ? 47.447 7.935 18.851 1.00 38.72 81 PRO A N 1
ATOM 588 C CA . PRO A 1 81 ? 46.945 9.015 18.013 1.00 38.72 81 PRO A CA 1
ATOM 589 C C . PRO A 1 81 ? 45.447 9.173 18.315 1.00 38.72 81 PRO A C 1
ATOM 591 O O . PRO A 1 81 ? 44.780 8.157 18.538 1.00 38.72 81 PRO A O 1
ATOM 594 N N . PRO A 1 82 ? 44.903 10.405 18.367 1.00 38.56 82 PRO A N 1
ATOM 595 C CA . PRO A 1 82 ? 43.470 10.591 18.554 1.00 38.56 82 PRO A CA 1
ATOM 596 C C . PRO A 1 82 ? 42.768 9.742 17.503 1.00 38.56 82 PRO A C 1
ATOM 598 O O . PRO A 1 82 ? 43.103 9.847 16.322 1.00 38.56 82 PRO A O 1
ATOM 601 N N . ALA A 1 83 ? 41.896 8.843 17.973 1.00 37.59 83 ALA A N 1
ATOM 602 C CA . ALA A 1 83 ? 41.195 7.863 17.161 1.00 37.59 83 ALA A CA 1
ATOM 603 C C . ALA A 1 83 ? 40.757 8.533 15.861 1.00 37.59 83 ALA A C 1
ATOM 605 O O . ALA A 1 83 ? 39.904 9.425 15.875 1.00 37.59 83 ALA A O 1
ATOM 606 N N . SER A 1 84 ? 41.416 8.157 14.763 1.00 40.84 84 SER A N 1
ATOM 607 C CA . SER A 1 84 ? 41.039 8.595 13.432 1.00 40.84 84 SER A CA 1
ATOM 608 C C . SER A 1 84 ? 39.547 8.333 13.322 1.00 40.84 84 SER A C 1
ATOM 610 O O . SER A 1 84 ? 39.095 7.218 13.596 1.00 40.84 84 SER A O 1
ATOM 612 N N . LEU A 1 85 ? 38.768 9.377 13.029 1.00 49.31 85 LEU A N 1
ATOM 613 C CA . LEU A 1 85 ? 37.352 9.230 12.730 1.00 49.31 85 LEU A CA 1
ATOM 614 C C . LEU A 1 85 ? 37.286 8.192 11.616 1.00 49.31 85 LEU A C 1
ATOM 616 O O . LEU A 1 85 ? 37.664 8.472 10.484 1.00 49.31 85 LEU A O 1
ATOM 620 N N . SER A 1 86 ? 36.933 6.962 11.984 1.00 63.06 86 SER A N 1
ATOM 621 C CA . SER A 1 86 ? 37.006 5.800 11.111 1.00 63.06 86 SER A CA 1
ATOM 622 C C . SER A 1 86 ? 36.332 6.146 9.793 1.00 63.06 86 SER A C 1
ATOM 624 O O . SER A 1 86 ? 35.230 6.700 9.835 1.00 63.06 86 SER A O 1
ATOM 626 N N . SER A 1 87 ? 36.978 5.853 8.663 1.00 75.00 87 SER A N 1
ATOM 627 C CA . SER A 1 87 ? 36.409 6.120 7.340 1.00 75.00 87 SER A CA 1
ATOM 628 C C . SER A 1 87 ? 34.947 5.668 7.277 1.00 75.00 87 SER A C 1
ATOM 630 O O . SER A 1 87 ? 34.595 4.592 7.784 1.00 75.00 87 SER A O 1
ATOM 632 N N . VAL A 1 88 ? 34.093 6.522 6.709 1.00 84.81 88 VAL A N 1
ATOM 633 C CA . VAL A 1 88 ? 32.662 6.242 6.516 1.00 84.81 88 VAL A CA 1
ATOM 634 C C . VAL A 1 88 ? 32.420 5.330 5.311 1.00 84.81 88 VAL A C 1
ATOM 636 O O . VAL A 1 88 ? 31.298 4.883 5.094 1.00 84.81 88 VAL A O 1
ATOM 639 N N . ALA A 1 89 ? 33.460 5.020 4.535 1.00 87.00 89 ALA A N 1
ATOM 640 C CA . ALA A 1 89 ? 33.360 4.094 3.421 1.00 87.00 89 ALA A CA 1
ATOM 641 C C . ALA A 1 89 ? 32.959 2.684 3.890 1.00 87.00 89 ALA A C 1
ATOM 643 O O . ALA A 1 89 ? 33.445 2.172 4.903 1.00 87.00 89 ALA A O 1
ATOM 644 N N . GLY A 1 90 ? 32.078 2.030 3.140 1.00 88.81 90 GLY A N 1
ATOM 645 C CA . GLY A 1 90 ? 31.623 0.672 3.420 1.00 88.81 90 GLY A CA 1
ATOM 646 C C . GLY A 1 90 ? 30.173 0.420 3.031 1.00 88.81 90 GLY A C 1
ATOM 647 O O . GLY A 1 90 ? 29.472 1.304 2.534 1.00 88.81 90 GLY A O 1
ATOM 648 N N . ASP A 1 91 ? 29.741 -0.810 3.286 1.00 91.00 91 ASP A N 1
ATOM 649 C CA . ASP A 1 91 ? 28.375 -1.259 3.052 1.00 91.00 91 ASP A CA 1
ATOM 650 C C . ASP A 1 91 ? 27.537 -1.063 4.327 1.00 91.00 91 ASP A C 1
ATOM 652 O O . ASP A 1 91 ? 27.964 -1.367 5.447 1.00 91.00 91 ASP A O 1
ATOM 656 N N . TYR A 1 92 ? 26.332 -0.532 4.150 1.00 93.75 92 TYR A N 1
ATOM 657 C CA . TYR A 1 92 ? 25.371 -0.267 5.212 1.00 93.75 92 TYR A CA 1
ATOM 658 C C . TYR A 1 92 ? 24.002 -0.810 4.818 1.00 93.75 92 TYR A C 1
ATOM 660 O O . TYR A 1 92 ? 23.609 -0.733 3.653 1.00 93.75 92 TYR A O 1
ATOM 668 N N . ALA A 1 93 ? 23.242 -1.296 5.793 1.00 92.62 93 ALA A N 1
ATOM 669 C CA . ALA A 1 93 ? 21.874 -1.759 5.601 1.00 92.62 93 ALA A CA 1
ATOM 670 C C . ALA A 1 93 ? 20.979 -1.334 6.767 1.00 92.62 93 ALA A C 1
ATOM 672 O O . ALA A 1 93 ? 21.430 -1.207 7.901 1.00 92.62 93 ALA A O 1
ATOM 673 N N . GLY A 1 94 ? 19.696 -1.132 6.492 1.00 93.06 94 GLY A N 1
ATOM 674 C CA . GLY A 1 94 ? 18.709 -0.816 7.513 1.00 93.06 94 GLY A CA 1
ATOM 675 C C . GLY A 1 94 ? 17.338 -0.519 6.919 1.00 93.06 94 GLY A C 1
ATOM 676 O O . GLY A 1 94 ? 16.923 -1.163 5.951 1.00 93.06 94 GLY A O 1
ATOM 677 N N . SER A 1 95 ? 16.623 0.439 7.504 1.00 91.50 95 SER A N 1
ATOM 678 C CA . SER A 1 95 ? 15.231 0.750 7.166 1.00 91.50 95 SER A CA 1
ATOM 679 C C . SER A 1 95 ? 15.001 2.233 6.897 1.00 91.50 95 SER A C 1
ATOM 681 O O . SER A 1 95 ? 15.472 3.090 7.647 1.00 91.50 95 SER A O 1
ATOM 683 N N . VAL A 1 96 ? 14.228 2.527 5.859 1.00 94.44 96 VAL A N 1
ATOM 684 C CA . VAL A 1 96 ? 13.738 3.866 5.529 1.00 94.44 96 VAL A CA 1
ATOM 685 C C . VAL A 1 96 ? 12.222 3.881 5.687 1.00 94.44 96 VAL A C 1
ATOM 687 O O . VAL A 1 96 ? 11.558 2.907 5.334 1.00 94.44 96 VAL A O 1
ATOM 690 N N . TYR A 1 97 ? 11.681 4.959 6.244 1.00 92.69 97 TYR A N 1
ATOM 691 C CA . TYR A 1 97 ? 10.258 5.151 6.492 1.00 92.69 97 TYR A CA 1
ATOM 692 C C . TYR A 1 97 ? 9.787 6.439 5.829 1.00 92.69 97 TYR A C 1
ATOM 694 O O . TYR A 1 97 ? 10.277 7.517 6.158 1.00 92.69 97 TYR A O 1
ATOM 702 N N . ASN A 1 98 ? 8.829 6.322 4.913 1.00 89.38 98 ASN A N 1
ATOM 703 C CA . ASN A 1 98 ? 8.148 7.452 4.300 1.00 89.38 98 ASN A CA 1
ATOM 704 C C . ASN A 1 98 ? 6.990 7.879 5.206 1.00 89.38 98 ASN A C 1
ATOM 706 O O . ASN A 1 98 ? 6.016 7.139 5.346 1.00 89.38 98 ASN A O 1
ATOM 710 N N . GLU A 1 99 ? 7.092 9.063 5.813 1.00 85.06 99 GLU A N 1
ATOM 711 C CA . GLU A 1 99 ? 6.049 9.599 6.696 1.00 85.06 99 GLU A CA 1
ATOM 712 C C . GLU A 1 99 ? 4.791 9.978 5.916 1.00 85.06 99 GLU A C 1
ATOM 714 O O . GLU A 1 99 ? 3.683 9.796 6.412 1.00 85.06 99 GLU A O 1
ATOM 719 N N . THR A 1 100 ? 4.957 10.481 4.691 1.00 78.88 100 THR A N 1
ATOM 720 C CA . THR A 1 100 ? 3.851 10.910 3.830 1.00 78.88 100 THR A CA 1
ATOM 721 C C . THR A 1 100 ? 2.983 9.726 3.401 1.00 78.88 100 THR A C 1
ATOM 723 O O . THR A 1 100 ? 1.760 9.827 3.399 1.00 78.88 100 THR A O 1
ATOM 726 N N . ALA A 1 101 ? 3.606 8.593 3.069 1.00 75.12 101 ALA A N 1
ATOM 727 C CA . ALA A 1 101 ? 2.916 7.375 2.647 1.00 75.12 101 ALA A CA 1
ATOM 728 C C . ALA A 1 101 ? 2.641 6.389 3.799 1.00 75.12 101 ALA A C 1
ATOM 730 O O . ALA A 1 101 ? 1.920 5.417 3.595 1.00 75.12 101 ALA A O 1
ATOM 731 N N . ALA A 1 102 ? 3.214 6.619 4.985 1.00 80.88 102 ALA A N 1
ATOM 732 C CA . ALA A 1 102 ? 3.206 5.704 6.130 1.00 80.88 102 ALA A CA 1
ATOM 733 C C . ALA A 1 102 ? 3.711 4.286 5.787 1.00 80.88 102 ALA A C 1
ATOM 735 O O . ALA A 1 102 ? 3.120 3.275 6.170 1.00 80.88 102 ALA A O 1
ATOM 736 N N . VAL A 1 103 ? 4.821 4.208 5.047 1.00 80.88 103 VAL A N 1
ATOM 737 C CA . VAL A 1 103 ? 5.374 2.951 4.519 1.00 80.88 103 VAL A CA 1
ATOM 738 C C . VAL A 1 103 ? 6.862 2.831 4.841 1.00 80.88 103 VAL A C 1
ATOM 740 O O . VAL A 1 103 ? 7.619 3.777 4.640 1.00 80.88 103 VAL A O 1
ATOM 743 N N . SER A 1 104 ? 7.293 1.643 5.277 1.00 87.56 104 SER A N 1
ATOM 744 C CA . SER A 1 104 ? 8.706 1.307 5.499 1.00 87.56 104 SER A CA 1
ATOM 745 C C . SER A 1 104 ? 9.257 0.394 4.410 1.00 87.56 104 SER A C 1
ATOM 747 O O . SER A 1 104 ? 8.545 -0.453 3.870 1.00 87.56 104 SER A O 1
ATOM 749 N N . ALA A 1 105 ? 10.556 0.501 4.152 1.00 86.62 105 ALA A N 1
ATOM 750 C CA . ALA A 1 105 ? 11.288 -0.423 3.302 1.00 86.62 105 ALA A CA 1
ATOM 751 C C . ALA A 1 105 ? 12.699 -0.687 3.822 1.00 86.62 105 ALA A C 1
ATOM 753 O O . ALA A 1 105 ? 13.313 0.155 4.480 1.00 86.62 105 ALA A O 1
ATOM 754 N N . ASN A 1 106 ? 13.241 -1.845 3.453 1.00 89.31 106 ASN A N 1
ATOM 755 C CA . ASN A 1 106 ? 14.655 -2.119 3.658 1.00 89.31 106 ASN A CA 1
ATOM 756 C C . ASN A 1 106 ? 15.459 -1.325 2.638 1.00 89.31 106 ASN A C 1
ATOM 758 O O . ASN A 1 106 ? 15.167 -1.373 1.442 1.00 89.31 106 ASN A O 1
ATOM 762 N N . PHE A 1 107 ? 16.502 -0.652 3.095 1.00 89.94 107 PHE A N 1
ATOM 763 C CA . PHE A 1 107 ? 17.406 0.069 2.217 1.00 89.94 107 PHE A CA 1
ATOM 764 C C . PHE A 1 107 ? 18.855 -0.164 2.624 1.00 89.94 107 PHE A C 1
ATOM 766 O O . PHE A 1 107 ? 19.163 -0.449 3.780 1.00 89.94 107 PHE A O 1
ATOM 773 N N . ALA A 1 108 ? 19.733 -0.106 1.639 1.00 93.12 108 ALA A N 1
ATOM 774 C CA . ALA A 1 108 ? 21.154 -0.325 1.781 1.00 93.12 108 ALA A CA 1
ATOM 775 C C . ALA A 1 108 ? 21.904 0.724 0.972 1.00 93.12 108 ALA A C 1
ATOM 777 O O . ALA A 1 108 ? 21.438 1.150 -0.087 1.00 93.12 108 ALA A O 1
ATOM 778 N N . ILE A 1 109 ? 23.068 1.126 1.464 1.00 94.06 109 ILE A N 1
ATOM 779 C CA . ILE A 1 109 ? 23.957 2.035 0.750 1.00 94.06 109 ILE A CA 1
ATOM 780 C C . ILE A 1 109 ? 25.369 1.469 0.732 1.00 94.06 109 ILE A C 1
ATOM 782 O O . ILE A 1 109 ? 25.793 0.792 1.668 1.00 94.06 109 ILE A O 1
ATOM 786 N N . LYS A 1 110 ? 26.091 1.774 -0.339 1.00 93.00 110 LYS A N 1
ATOM 787 C CA . LYS A 1 110 ? 27.531 1.563 -0.446 1.00 93.00 110 LYS A CA 1
ATOM 788 C C . LYS A 1 110 ? 28.187 2.921 -0.530 1.00 93.00 110 LYS A C 1
ATOM 790 O O . LYS A 1 110 ? 27.856 3.673 -1.444 1.00 93.00 110 LYS A O 1
ATOM 795 N N . LEU A 1 111 ? 29.077 3.224 0.406 1.00 92.06 111 LEU A N 1
ATOM 796 C CA . LEU A 1 111 ? 29.786 4.497 0.472 1.00 92.06 111 LEU A CA 1
ATOM 797 C C . LEU A 1 111 ? 31.258 4.318 0.116 1.00 92.06 111 LEU A C 1
ATOM 799 O O . LEU A 1 111 ? 31.928 3.418 0.620 1.00 92.06 111 LEU A O 1
ATOM 803 N N . GLN A 1 112 ? 31.758 5.220 -0.717 1.00 89.19 112 GLN A N 1
ATOM 804 C CA . GLN A 1 112 ? 33.168 5.445 -0.993 1.00 89.19 112 GLN A CA 1
ATOM 805 C C . GLN A 1 112 ? 33.502 6.881 -0.590 1.00 89.19 112 GLN A C 1
ATOM 807 O O . GLN A 1 112 ? 32.757 7.811 -0.902 1.00 89.19 112 GLN A O 1
ATOM 812 N N . GLU A 1 113 ? 34.607 7.050 0.127 1.00 88.06 113 GLU A N 1
ATOM 813 C CA . GLU A 1 113 ? 35.049 8.331 0.677 1.00 88.06 113 GLU A CA 1
ATOM 814 C C . GLU A 1 113 ? 36.325 8.772 -0.043 1.00 88.06 113 GLU A C 1
ATOM 816 O O . GLU A 1 113 ? 37.273 7.999 -0.184 1.00 88.06 113 GLU A O 1
ATOM 821 N N . THR A 1 114 ? 36.346 10.007 -0.538 1.00 85.56 114 THR A N 1
ATOM 822 C CA . THR A 1 114 ? 37.531 10.623 -1.150 1.00 85.56 114 THR A CA 1
ATOM 823 C C . THR A 1 114 ? 37.653 12.048 -0.623 1.00 85.56 114 THR A C 1
ATOM 825 O O . THR A 1 114 ? 36.975 12.961 -1.094 1.00 85.56 114 THR A O 1
ATOM 828 N N . GLY A 1 115 ? 38.487 12.230 0.405 1.00 84.00 115 GLY A N 1
ATOM 829 C CA . GLY A 1 115 ? 38.501 13.467 1.194 1.00 84.00 115 GLY A CA 1
ATOM 830 C C . GLY A 1 115 ? 37.158 13.667 1.904 1.00 84.00 115 GLY A C 1
ATOM 831 O O . GLY A 1 115 ? 36.632 12.724 2.482 1.00 84.00 115 GLY A O 1
ATOM 832 N N . ASP A 1 116 ? 36.577 14.863 1.791 1.00 82.12 116 ASP A N 1
ATOM 833 C CA . ASP A 1 116 ? 35.269 15.191 2.385 1.00 82.12 116 ASP A CA 1
ATOM 834 C C . ASP A 1 116 ? 34.073 14.833 1.479 1.00 82.12 116 ASP A C 1
ATOM 836 O O . ASP A 1 116 ? 32.923 15.110 1.824 1.00 82.12 116 ASP A O 1
ATOM 840 N N . THR A 1 117 ? 34.325 14.242 0.305 1.00 84.12 117 THR A N 1
ATOM 841 C CA . THR A 1 117 ? 33.285 13.885 -0.674 1.00 84.12 117 THR A CA 1
ATOM 842 C C . THR A 1 117 ? 32.911 12.410 -0.561 1.00 84.12 117 THR A C 1
ATOM 844 O O . THR A 1 117 ? 33.773 11.533 -0.469 1.00 84.12 117 THR A O 1
ATOM 847 N N . LEU A 1 118 ? 31.608 12.137 -0.614 1.00 90.88 118 LEU A N 1
ATOM 848 C CA . LEU A 1 118 ? 31.023 10.802 -0.619 1.00 90.88 118 LEU A CA 1
ATOM 849 C C . LEU A 1 118 ? 30.479 10.468 -2.001 1.00 90.88 118 LEU A C 1
ATOM 851 O O . LEU A 1 118 ? 29.798 11.281 -2.623 1.00 90.88 118 LEU A O 1
ATOM 855 N N . SER A 1 119 ? 30.724 9.244 -2.447 1.00 91.12 119 SER A N 1
ATOM 856 C CA . SER A 1 119 ? 30.130 8.688 -3.660 1.00 91.12 119 SER A CA 1
ATOM 857 C C . SER A 1 119 ? 29.684 7.250 -3.428 1.00 91.12 119 SER A C 1
ATOM 859 O O . SER A 1 119 ? 30.150 6.582 -2.504 1.00 91.12 119 SER A O 1
ATOM 861 N N . GLY A 1 120 ? 28.763 6.756 -4.250 1.00 92.44 120 GLY A N 1
ATOM 862 C CA . GLY A 1 120 ? 28.403 5.346 -4.235 1.00 92.44 120 GLY A CA 1
ATOM 863 C C . GLY A 1 120 ? 27.008 5.063 -4.764 1.00 92.44 120 GLY A C 1
ATOM 864 O O . GLY A 1 120 ? 26.544 5.689 -5.716 1.00 92.44 120 GLY A O 1
ATOM 865 N N . SER A 1 121 ? 26.329 4.097 -4.149 1.00 88.56 121 SER A N 1
ATOM 866 C CA . SER A 1 121 ? 25.002 3.665 -4.595 1.00 88.56 121 SER A CA 1
ATOM 867 C C . SER A 1 121 ? 24.060 3.412 -3.434 1.00 88.56 121 SER A C 1
ATOM 869 O O . SER A 1 121 ? 24.468 2.958 -2.366 1.00 88.56 121 SER A O 1
ATOM 871 N N . MET A 1 122 ? 22.788 3.712 -3.661 1.00 93.50 122 MET A N 1
ATOM 872 C CA . MET A 1 122 ? 21.698 3.469 -2.732 1.00 93.50 122 MET A CA 1
ATOM 873 C C . MET A 1 122 ? 20.708 2.503 -3.374 1.00 93.50 122 MET A C 1
ATOM 875 O O . MET A 1 122 ? 20.338 2.642 -4.539 1.00 93.50 122 MET A O 1
ATOM 879 N N . THR A 1 123 ? 20.296 1.498 -2.609 1.00 90.94 123 THR A N 1
ATOM 880 C CA . THR A 1 123 ? 19.284 0.517 -2.994 1.00 90.94 123 THR A CA 1
ATOM 881 C C . THR A 1 123 ? 18.188 0.512 -1.946 1.00 90.94 123 THR A C 1
ATOM 883 O O . THR A 1 123 ? 18.438 0.160 -0.800 1.00 90.94 123 THR A O 1
ATOM 886 N N . VAL A 1 124 ? 16.963 0.838 -2.333 1.00 90.56 124 VAL A N 1
ATOM 887 C CA . VAL A 1 124 ? 15.768 0.611 -1.519 1.00 90.56 124 VAL A CA 1
ATOM 888 C C . VAL A 1 124 ? 14.959 -0.523 -2.135 1.00 90.56 124 VAL A C 1
ATOM 890 O O . VAL A 1 124 ? 14.824 -0.623 -3.356 1.00 90.56 124 VAL A O 1
ATOM 893 N N . LYS A 1 125 ? 14.487 -1.438 -1.292 1.00 84.62 125 LYS A N 1
ATOM 894 C CA . LYS A 1 125 ? 13.621 -2.540 -1.706 1.00 84.62 125 LYS A CA 1
ATOM 895 C C . LYS A 1 125 ? 12.164 -2.064 -1.749 1.00 84.62 125 LYS A C 1
ATOM 897 O O . LYS A 1 125 ? 11.805 -1.175 -0.980 1.00 84.62 125 LYS A O 1
ATOM 902 N N . PRO A 1 126 ? 11.300 -2.701 -2.557 1.00 76.19 126 PRO A N 1
ATOM 903 C CA . PRO A 1 126 ? 9.860 -2.491 -2.451 1.00 76.19 126 PRO A CA 1
ATOM 904 C C . PRO A 1 126 ? 9.390 -2.656 -0.992 1.00 76.19 126 PRO A C 1
ATOM 906 O O . PRO A 1 126 ? 9.954 -3.487 -0.270 1.00 76.19 126 PRO 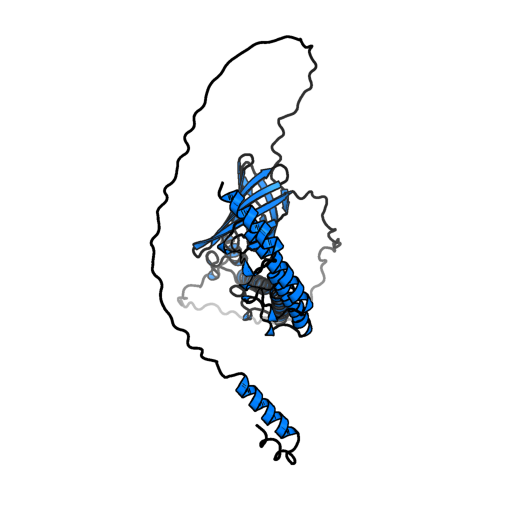A O 1
ATOM 909 N N . PRO A 1 127 ? 8.378 -1.901 -0.533 1.00 80.00 127 PRO A N 1
ATOM 910 C CA . PRO A 1 127 ? 7.426 -1.092 -1.310 1.00 80.00 127 PRO A CA 1
ATOM 911 C C . PRO A 1 127 ? 7.867 0.347 -1.640 1.00 80.00 127 PRO A C 1
ATOM 913 O O . PRO A 1 127 ? 7.115 1.049 -2.311 1.00 80.00 127 PRO A O 1
ATOM 916 N N . LEU A 1 128 ? 9.036 0.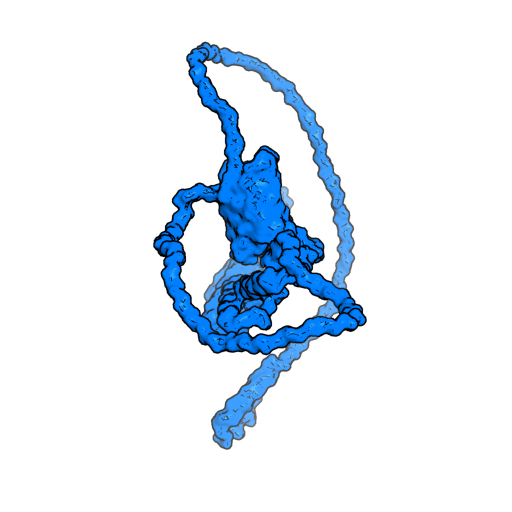800 -1.171 1.00 83.50 128 LEU A N 1
ATOM 917 C CA . LEU A 1 128 ? 9.578 2.117 -1.525 1.00 83.50 128 LEU A CA 1
ATOM 918 C C . LEU A 1 128 ? 10.549 2.004 -2.702 1.00 83.50 128 LEU A C 1
ATOM 920 O O . LEU A 1 128 ? 11.126 0.952 -2.972 1.00 83.50 128 LEU A O 1
ATOM 924 N N . TYR A 1 129 ? 10.728 3.116 -3.406 1.00 83.62 129 TYR A N 1
ATOM 925 C CA . TYR A 1 129 ? 11.552 3.215 -4.606 1.00 83.62 129 TYR A CA 1
ATOM 926 C C . TYR A 1 129 ? 12.383 4.490 -4.530 1.00 83.62 129 TYR A C 1
ATOM 928 O O . TYR A 1 129 ? 12.108 5.359 -3.706 1.00 83.62 129 TYR A O 1
ATOM 936 N N . GLY A 1 130 ? 13.430 4.586 -5.344 1.00 86.44 130 GLY A N 1
ATOM 937 C CA . GLY A 1 130 ? 14.421 5.652 -5.185 1.00 86.44 130 GLY A CA 1
ATOM 938 C C . GLY A 1 130 ? 15.871 5.193 -5.248 1.00 86.44 130 GLY A C 1
ATOM 939 O O . GLY A 1 130 ? 16.761 6.000 -5.016 1.00 86.44 130 GLY A O 1
ATOM 940 N N . SER A 1 131 ? 16.126 3.921 -5.572 1.00 89.25 131 SER A N 1
ATOM 941 C CA . SER A 1 131 ? 17.483 3.413 -5.787 1.00 89.25 131 SER A CA 1
ATOM 942 C C . SER A 1 131 ? 18.195 4.221 -6.874 1.00 89.25 131 SER A C 1
ATOM 944 O O . SER A 1 131 ? 17.577 4.597 -7.876 1.00 89.25 131 SER A O 1
ATOM 946 N N . GLY A 1 132 ? 19.479 4.496 -6.687 1.00 90.19 132 GLY A N 1
ATOM 947 C CA . GLY A 1 132 ? 20.227 5.384 -7.570 1.00 90.19 132 GLY A CA 1
ATOM 948 C C . GLY A 1 132 ? 21.676 5.575 -7.141 1.00 90.19 132 GLY A C 1
ATOM 949 O O . GLY A 1 132 ? 22.123 5.010 -6.137 1.00 90.19 132 GLY A O 1
ATOM 950 N N . SER A 1 133 ? 22.413 6.373 -7.911 1.00 92.50 133 SER A N 1
ATOM 951 C CA . SER A 1 133 ? 23.739 6.836 -7.505 1.00 92.50 133 SER A CA 1
ATOM 952 C C . SER A 1 133 ? 23.601 7.859 -6.383 1.00 92.50 133 SER A C 1
ATOM 954 O O . SER A 1 133 ? 22.670 8.668 -6.386 1.00 92.50 133 SER A O 1
ATOM 956 N N . LEU A 1 134 ? 24.515 7.812 -5.416 1.00 93.38 134 LEU A N 1
ATOM 957 C CA . LEU A 1 134 ? 24.581 8.789 -4.335 1.00 93.38 134 LEU A CA 1
ATOM 958 C C . LEU A 1 134 ? 25.854 9.620 -4.460 1.00 93.38 134 LEU A C 1
ATOM 960 O O . LEU A 1 134 ? 26.927 9.083 -4.737 1.00 93.38 134 LEU A O 1
ATOM 964 N N . GLU A 1 135 ? 25.720 10.912 -4.194 1.00 93.12 135 GLU A N 1
ATOM 965 C CA . GLU A 1 135 ? 26.822 11.866 -4.074 1.00 93.12 135 GLU A CA 1
ATOM 966 C C . GLU A 1 135 ? 26.574 12.747 -2.852 1.00 93.12 135 GLU A C 1
ATOM 968 O O . GLU A 1 135 ? 25.439 13.143 -2.586 1.00 93.12 135 GLU A O 1
ATOM 973 N N . GLY A 1 136 ? 27.607 13.054 -2.077 1.00 92.00 136 GLY A N 1
ATOM 974 C CA . GLY A 1 136 ? 27.428 13.786 -0.832 1.00 92.00 136 GLY A CA 1
ATOM 975 C C . GLY A 1 136 ? 28.717 14.287 -0.222 1.00 92.00 136 GLY A C 1
ATOM 976 O O . GLY A 1 136 ? 29.778 14.256 -0.840 1.00 92.00 136 GLY A O 1
ATOM 977 N N . SER A 1 137 ? 28.617 14.733 1.020 1.00 88.50 137 SER A N 1
ATOM 978 C CA . SER A 1 137 ? 29.751 15.180 1.806 1.00 88.50 137 SER A CA 1
ATOM 979 C C . SER A 1 137 ? 29.624 14.763 3.264 1.00 88.50 137 SER A C 1
ATOM 981 O O . SER A 1 137 ? 28.534 14.482 3.782 1.00 88.50 137 SER A O 1
ATOM 983 N N . ILE A 1 138 ? 30.773 14.713 3.926 1.00 88.12 138 ILE A N 1
ATOM 984 C CA . ILE A 1 138 ? 30.881 14.475 5.360 1.00 88.12 138 ILE A CA 1
ATOM 985 C C . ILE A 1 138 ? 31.537 15.683 6.027 1.00 88.12 138 ILE A C 1
ATOM 987 O O . ILE A 1 138 ? 32.508 16.241 5.529 1.00 88.12 138 ILE A O 1
ATOM 991 N N . SER A 1 139 ? 30.987 16.109 7.164 1.00 84.69 139 SER A N 1
ATOM 992 C CA . SER A 1 139 ? 31.570 17.167 7.991 1.00 84.69 139 SER A CA 1
ATOM 993 C C . SER A 1 139 ? 31.434 16.782 9.462 1.00 84.69 139 SER A C 1
ATOM 995 O O . SER A 1 139 ? 30.368 16.901 10.076 1.00 84.69 139 SER A O 1
ATOM 997 N N . GLY A 1 140 ? 32.515 16.236 10.022 1.00 82.69 140 GLY A N 1
ATOM 998 C CA . GLY A 1 140 ? 32.526 15.684 11.376 1.00 82.69 140 GLY A CA 1
ATOM 999 C C . GLY A 1 140 ? 31.540 14.510 11.531 1.00 82.69 140 GLY A C 1
ATOM 1000 O O . GLY A 1 140 ? 31.670 13.510 10.821 1.00 82.69 140 GLY A O 1
ATOM 1001 N N . PRO A 1 141 ? 30.572 14.572 12.467 1.00 84.19 141 PRO A N 1
ATOM 1002 C CA . PRO A 1 141 ? 29.551 13.536 12.616 1.00 84.19 141 PRO A CA 1
ATOM 1003 C C . PRO A 1 141 ? 28.398 13.677 11.610 1.00 84.19 141 PRO A C 1
ATOM 1005 O O . PRO A 1 141 ? 27.587 12.760 11.499 1.00 84.19 141 PRO A O 1
ATOM 1008 N N . ASN A 1 142 ? 28.293 14.800 10.896 1.00 87.00 142 ASN A N 1
ATOM 1009 C CA . ASN A 1 142 ? 27.178 15.068 9.995 1.00 87.00 142 ASN A CA 1
ATOM 1010 C C . ASN A 1 142 ? 27.455 14.491 8.608 1.00 87.00 142 ASN A C 1
ATOM 1012 O O . ASN A 1 142 ? 28.535 14.679 8.047 1.00 87.00 142 ASN A O 1
ATOM 1016 N N . VAL A 1 143 ? 26.453 13.816 8.055 1.00 91.06 143 VAL A N 1
ATOM 1017 C CA . VAL A 1 143 ? 26.493 13.193 6.734 1.00 91.06 143 VAL A CA 1
ATOM 1018 C C . VAL A 1 143 ? 25.322 13.729 5.922 1.00 91.06 143 VAL A C 1
ATOM 1020 O O . VAL A 1 143 ? 24.175 13.658 6.365 1.00 91.06 143 VAL A O 1
ATOM 1023 N N . ALA A 1 144 ? 25.602 14.238 4.726 1.00 92.94 144 ALA A N 1
ATOM 1024 C CA . ALA A 1 144 ? 24.576 14.667 3.787 1.00 92.94 144 ALA A CA 1
ATOM 1025 C C . ALA A 1 144 ? 24.870 14.089 2.404 1.00 92.94 144 ALA A C 1
ATOM 1027 O O . ALA A 1 144 ? 25.990 14.194 1.914 1.00 92.94 144 ALA A O 1
ATOM 1028 N N . PHE A 1 145 ? 23.879 13.477 1.764 1.00 94.06 145 PHE A N 1
ATOM 1029 C CA . PHE A 1 145 ? 24.026 12.959 0.404 1.00 94.06 145 PHE A CA 1
ATOM 1030 C C . PHE A 1 145 ? 22.724 13.076 -0.374 1.00 94.06 145 PHE A C 1
ATOM 1032 O O . PHE A 1 145 ? 21.631 13.007 0.180 1.00 94.06 145 PHE A O 1
ATOM 1039 N N . THR A 1 146 ? 22.848 13.251 -1.681 1.00 93.81 146 THR A N 1
ATOM 1040 C CA . THR A 1 146 ? 21.738 13.265 -2.624 1.00 93.81 146 THR A CA 1
ATOM 1041 C C . THR A 1 146 ? 21.789 11.999 -3.457 1.00 93.81 146 THR A C 1
ATOM 1043 O O . THR A 1 146 ? 22.811 11.690 -4.067 1.00 93.81 146 THR A O 1
ATOM 1046 N N . VAL A 1 147 ? 20.676 11.275 -3.498 1.00 93.69 147 VAL A N 1
ATOM 1047 C CA . VAL A 1 147 ? 20.486 10.150 -4.408 1.00 93.69 147 VAL A CA 1
ATOM 1048 C C . VAL A 1 147 ? 19.793 10.661 -5.659 1.00 93.69 147 VAL A C 1
ATOM 1050 O O . VAL A 1 147 ? 18.700 11.230 -5.592 1.00 93.69 147 VAL A O 1
ATOM 1053 N N . THR A 1 148 ? 20.430 10.452 -6.806 1.00 88.56 148 THR A N 1
ATOM 1054 C CA . THR A 1 148 ? 19.817 10.712 -8.108 1.00 88.56 148 THR A CA 1
ATOM 1055 C C . THR A 1 148 ? 19.146 9.429 -8.577 1.00 88.56 148 THR A C 1
ATOM 1057 O O . THR A 1 148 ? 19.816 8.452 -8.911 1.00 88.56 148 THR A O 1
ATOM 1060 N N . SER A 1 149 ? 17.813 9.420 -8.570 1.00 84.81 149 SER A N 1
ATOM 1061 C CA . SER A 1 149 ? 17.002 8.265 -8.952 1.00 84.81 149 SER A CA 1
ATOM 1062 C C . SER A 1 149 ? 16.048 8.594 -10.100 1.00 84.81 149 SER A C 1
ATOM 1064 O O . SER A 1 149 ? 15.841 9.749 -10.466 1.00 84.81 149 SER A O 1
ATOM 1066 N N . SER A 1 150 ? 15.412 7.555 -10.639 1.00 74.88 150 SER A N 1
ATOM 1067 C CA . SER A 1 150 ? 14.327 7.655 -11.623 1.00 74.88 150 SER A CA 1
ATOM 1068 C C . SER A 1 150 ? 13.115 8.457 -11.127 1.00 74.88 150 SER A C 1
ATOM 1070 O O . SER A 1 150 ? 12.372 8.992 -11.943 1.00 74.88 150 SER A O 1
ATOM 1072 N N . ILE A 1 151 ? 12.933 8.580 -9.805 1.00 76.12 151 ILE A N 1
ATOM 1073 C CA . ILE A 1 151 ? 11.840 9.352 -9.186 1.00 76.12 151 ILE A CA 1
ATOM 1074 C C . ILE A 1 151 ? 12.203 10.816 -8.885 1.00 76.12 151 ILE A C 1
ATOM 1076 O O . ILE A 1 151 ? 11.369 11.562 -8.379 1.00 76.12 151 ILE A O 1
ATOM 1080 N N . GLY A 1 152 ? 13.439 11.232 -9.176 1.00 81.00 152 GLY A N 1
ATOM 1081 C CA . GLY A 1 152 ? 13.950 12.568 -8.878 1.00 81.00 152 GLY A CA 1
ATOM 1082 C C . GLY A 1 152 ? 15.142 12.555 -7.922 1.00 81.00 152 GLY A C 1
ATOM 1083 O O . GLY A 1 152 ? 15.830 11.543 -7.758 1.00 81.00 152 GLY A O 1
ATOM 1084 N N . LYS A 1 153 ? 15.403 13.715 -7.312 1.00 88.19 153 LYS A N 1
ATOM 1085 C CA . LYS A 1 153 ? 16.482 13.891 -6.336 1.00 88.19 153 LYS A CA 1
ATOM 1086 C C . LYS A 1 153 ? 15.950 13.673 -4.926 1.00 88.19 153 LYS A C 1
ATOM 1088 O O . LYS A 1 153 ? 14.979 14.315 -4.522 1.00 88.19 153 LYS A O 1
ATOM 1093 N N . ILE A 1 154 ? 16.611 12.783 -4.197 1.00 91.62 154 ILE A N 1
ATOM 1094 C CA . ILE A 1 154 ? 16.296 12.473 -2.805 1.00 91.62 154 ILE A CA 1
ATOM 1095 C C . ILE A 1 154 ? 17.454 12.960 -1.950 1.00 91.62 154 ILE A C 1
ATOM 1097 O O . ILE A 1 154 ? 18.567 12.449 -2.068 1.00 91.62 154 ILE A O 1
ATOM 1101 N N . THR A 1 155 ? 17.203 13.942 -1.099 1.00 94.06 155 THR A N 1
ATOM 1102 C CA . THR A 1 155 ? 18.228 14.530 -0.238 1.00 94.06 155 THR A CA 1
ATOM 1103 C C . THR A 1 155 ? 18.145 13.892 1.136 1.00 94.06 155 THR A C 1
ATOM 1105 O O . THR A 1 155 ? 17.102 13.954 1.778 1.00 94.06 155 THR A O 1
ATOM 1108 N N . PHE A 1 156 ? 19.241 13.301 1.598 1.00 95.06 156 PHE A N 1
ATOM 1109 C CA . PHE A 1 156 ? 19.378 12.685 2.912 1.00 95.06 156 PHE A CA 1
ATOM 1110 C C . PHE A 1 156 ? 20.295 13.534 3.784 1.00 95.06 156 PHE A C 1
ATOM 1112 O O . PHE A 1 156 ? 21.375 13.941 3.354 1.00 95.06 156 PHE A O 1
ATOM 1119 N N . VAL A 1 157 ? 19.883 13.755 5.030 1.00 94.81 157 VAL A N 1
ATOM 1120 C CA . VAL A 1 157 ? 20.688 14.423 6.056 1.00 94.81 157 VAL A CA 1
ATOM 1121 C C . VAL A 1 157 ? 20.622 13.591 7.324 1.00 94.81 157 VAL A C 1
ATOM 1123 O O . VAL A 1 157 ? 19.535 13.298 7.825 1.00 94.81 157 VAL A O 1
ATOM 1126 N N . GLY A 1 158 ? 21.777 13.201 7.850 1.00 92.19 158 GLY A N 1
ATOM 1127 C CA . GLY A 1 158 ? 21.864 12.354 9.029 1.00 92.19 158 GLY A CA 1
ATOM 1128 C C . GLY A 1 158 ? 23.097 12.611 9.878 1.00 92.19 158 GLY A C 1
ATOM 1129 O O . GLY A 1 158 ? 24.015 13.338 9.504 1.00 92.19 158 GLY A O 1
ATOM 1130 N N . VAL A 1 159 ? 23.098 11.979 11.045 1.00 88.38 159 VAL A N 1
ATOM 1131 C CA . VAL A 1 159 ? 24.192 12.021 12.009 1.00 88.38 159 VAL A CA 1
ATOM 1132 C C . VAL A 1 159 ? 24.745 10.613 12.166 1.00 88.38 159 VAL A C 1
ATOM 1134 O O . VAL A 1 159 ? 24.006 9.637 12.330 1.00 88.38 159 VAL A O 1
ATOM 1137 N N . ARG A 1 160 ? 26.068 10.506 12.100 1.00 87.38 160 ARG A N 1
ATOM 1138 C CA . ARG A 1 160 ? 26.810 9.269 12.293 1.00 87.38 160 ARG A CA 1
ATOM 1139 C C . ARG A 1 160 ? 27.193 9.108 13.758 1.00 87.38 160 ARG A C 1
ATOM 1141 O O . ARG A 1 160 ? 27.818 9.987 14.347 1.00 87.38 160 ARG A O 1
ATOM 1148 N N . SER A 1 161 ? 26.901 7.935 14.306 1.00 84.00 161 SER A N 1
ATOM 1149 C CA . SER A 1 161 ? 27.389 7.484 15.606 1.00 84.00 161 SER A CA 1
ATOM 1150 C C . SER A 1 161 ? 27.982 6.086 15.456 1.00 84.00 161 SER A C 1
ATOM 1152 O O . SER A 1 161 ? 27.261 5.106 15.269 1.00 84.00 161 SER A O 1
ATOM 1154 N N . GLN A 1 162 ? 29.314 5.996 15.502 1.00 80.12 162 GLN A N 1
ATOM 1155 C CA . GLN A 1 162 ? 30.067 4.749 15.328 1.00 80.12 162 GLN A CA 1
ATOM 1156 C C . GLN A 1 162 ? 29.737 4.034 13.999 1.00 80.12 162 GLN A C 1
ATOM 1158 O O . GLN A 1 162 ? 30.111 4.513 12.929 1.00 80.12 162 GLN A O 1
ATOM 1163 N N . GLN A 1 163 ? 29.051 2.889 14.064 1.00 84.25 163 GLN A N 1
ATOM 1164 C CA . GLN A 1 163 ? 28.647 2.072 12.916 1.00 84.25 163 GLN A CA 1
ATOM 1165 C C . GLN A 1 163 ? 27.232 2.387 12.416 1.00 84.25 163 GLN A C 1
ATOM 1167 O O . GLN A 1 163 ? 26.800 1.787 11.436 1.00 84.25 163 GLN A O 1
ATOM 1172 N N . ARG A 1 164 ? 26.519 3.321 13.056 1.00 88.38 164 ARG A N 1
ATOM 1173 C CA . ARG A 1 164 ? 25.141 3.678 12.716 1.00 88.38 164 ARG A CA 1
ATOM 1174 C C . ARG A 1 164 ? 25.054 5.072 12.103 1.00 88.38 164 ARG A C 1
ATOM 1176 O O . ARG A 1 164 ? 25.708 6.005 12.570 1.00 88.38 164 ARG A O 1
ATOM 1183 N N . ILE A 1 165 ? 24.207 5.222 11.091 1.00 92.56 165 ILE A N 1
ATOM 1184 C CA . ILE A 1 165 ? 23.819 6.510 10.507 1.00 92.56 165 ILE A CA 1
ATOM 1185 C C . ILE A 1 165 ? 22.298 6.604 10.577 1.00 92.56 165 ILE A C 1
ATOM 1187 O O . ILE A 1 165 ? 21.600 5.713 10.100 1.00 92.56 165 ILE A O 1
ATOM 1191 N N . ALA A 1 166 ? 21.773 7.673 11.164 1.00 91.62 166 ALA A N 1
ATOM 1192 C CA . ALA A 1 166 ? 20.336 7.911 11.225 1.00 91.62 166 ALA A CA 1
ATOM 1193 C C . ALA A 1 166 ? 20.024 9.358 10.862 1.00 91.62 166 ALA A C 1
ATOM 1195 O O . ALA A 1 166 ? 20.828 10.257 11.117 1.00 91.62 166 ALA A O 1
ATOM 1196 N N . GLY A 1 167 ? 18.868 9.586 10.254 1.00 93.62 167 GLY A N 1
ATOM 1197 C CA . GLY A 1 167 ? 18.535 10.908 9.756 1.00 93.62 167 GLY A CA 1
ATOM 1198 C C . GLY A 1 167 ? 17.174 10.996 9.097 1.00 93.62 167 GLY A C 1
ATOM 1199 O O . GLY A 1 167 ? 16.311 10.132 9.265 1.00 93.62 167 GLY A O 1
ATOM 1200 N N . THR A 1 168 ? 17.009 12.067 8.333 1.00 93.88 168 THR A N 1
ATOM 1201 C CA . THR A 1 168 ? 15.800 12.375 7.574 1.00 93.88 168 THR A CA 1
ATOM 1202 C C . THR A 1 168 ? 16.116 12.476 6.093 1.00 93.88 168 THR A C 1
ATOM 1204 O O . THR A 1 168 ? 17.267 12.684 5.701 1.00 93.88 168 THR A O 1
ATOM 1207 N N . TYR A 1 169 ? 15.091 12.322 5.265 1.00 94.12 169 TYR A N 1
ATOM 1208 C CA . TYR A 1 169 ? 15.204 12.566 3.838 1.00 94.12 169 TYR A CA 1
ATOM 1209 C C . TYR A 1 169 ? 14.028 13.377 3.314 1.00 94.12 169 TYR A C 1
ATOM 1211 O O . TYR A 1 169 ? 12.937 13.354 3.891 1.00 94.12 169 TYR A O 1
ATOM 1219 N N . THR A 1 170 ? 14.255 14.067 2.200 1.00 91.25 170 THR A N 1
ATOM 1220 C CA . THR A 1 170 ? 13.225 14.764 1.434 1.00 91.25 170 THR A CA 1
ATOM 1221 C C . THR A 1 170 ? 13.308 14.397 -0.042 1.00 91.25 170 THR A C 1
ATOM 1223 O O . THR A 1 170 ? 14.393 14.231 -0.599 1.00 91.25 170 THR A O 1
ATOM 1226 N N . VAL A 1 171 ? 12.153 14.258 -0.688 1.00 86.75 171 VAL A N 1
ATOM 1227 C CA . VAL A 1 171 ? 12.033 14.035 -2.133 1.00 86.75 171 VAL A CA 1
ATOM 1228 C C . VAL A 1 171 ? 11.368 15.260 -2.730 1.00 86.75 171 VAL A C 1
ATOM 1230 O O . VAL A 1 171 ? 10.244 15.589 -2.355 1.00 86.75 171 VAL A O 1
ATOM 1233 N N . ALA A 1 172 ? 12.042 15.920 -3.667 1.00 74.50 172 ALA A N 1
ATOM 1234 C CA . ALA A 1 172 ? 11.427 16.962 -4.478 1.00 74.50 172 ALA A CA 1
ATOM 1235 C C . ALA A 1 172 ? 10.872 16.325 -5.757 1.00 74.50 172 ALA A C 1
ATOM 1237 O O . ALA A 1 172 ? 11.633 15.960 -6.656 1.00 74.50 172 ALA A O 1
ATOM 1238 N N . GLN A 1 173 ? 9.550 16.159 -5.830 1.00 62.03 173 GLN A N 1
ATOM 1239 C CA . GLN A 1 173 ? 8.906 15.621 -7.024 1.00 62.03 173 GLN A CA 1
ATOM 1240 C C . GLN A 1 173 ? 8.811 16.697 -8.117 1.00 62.03 173 GLN A C 1
ATOM 1242 O O . GLN A 1 173 ? 8.562 17.866 -7.807 1.00 62.03 173 GLN A O 1
ATOM 1247 N N . PRO A 1 174 ? 8.910 16.325 -9.407 1.00 51.94 174 PRO A N 1
ATOM 1248 C CA . PRO A 1 174 ? 8.773 17.267 -10.523 1.00 51.94 174 PRO A CA 1
ATOM 1249 C C . PRO A 1 174 ? 7.446 18.050 -10.544 1.00 51.94 174 PRO A C 1
ATOM 1251 O O . PRO A 1 174 ? 7.379 19.114 -11.149 1.00 51.94 174 PRO A O 1
ATOM 1254 N N . GLY A 1 175 ? 6.400 17.545 -9.876 1.00 57.56 175 GLY A N 1
ATOM 1255 C CA . GLY A 1 175 ? 5.087 18.190 -9.738 1.00 57.56 175 GLY A CA 1
ATOM 1256 C C . GLY A 1 175 ? 4.916 19.094 -8.508 1.00 57.56 175 GLY A C 1
ATOM 1257 O O . GLY A 1 175 ? 3.793 19.488 -8.214 1.00 57.56 175 GLY A O 1
ATOM 1258 N N . GLY A 1 176 ? 5.986 19.393 -7.759 1.00 55.59 176 GLY A N 1
ATOM 1259 C CA . GLY A 1 176 ? 5.949 20.289 -6.592 1.00 55.59 176 GLY A CA 1
ATOM 1260 C C . GLY A 1 176 ? 5.574 19.630 -5.257 1.00 55.59 176 GLY A C 1
ATOM 1261 O O . GLY A 1 176 ? 5.577 20.301 -4.227 1.00 55.59 176 GLY A O 1
ATOM 1262 N N . GLY A 1 177 ? 5.291 18.323 -5.245 1.00 64.88 177 GLY A N 1
ATOM 1263 C CA . GLY A 1 177 ? 5.129 17.546 -4.017 1.00 64.88 177 GLY A CA 1
ATOM 1264 C C . GLY A 1 177 ? 6.464 17.359 -3.294 1.00 64.88 177 GLY A C 1
ATOM 1265 O O . GLY A 1 177 ? 7.458 16.971 -3.911 1.00 64.88 177 GLY A O 1
ATOM 1266 N N . ILE A 1 178 ? 6.487 17.630 -1.987 1.00 76.44 178 ILE A N 1
ATOM 1267 C CA . ILE A 1 178 ? 7.623 17.309 -1.117 1.00 76.44 178 ILE A CA 1
ATOM 1268 C C . ILE A 1 178 ? 7.222 16.118 -0.254 1.00 76.44 178 ILE A C 1
ATOM 1270 O O . ILE A 1 178 ? 6.328 16.228 0.585 1.00 76.44 178 ILE A O 1
ATOM 1274 N N . GLU A 1 179 ? 7.893 14.985 -0.442 1.00 82.44 179 GLU A N 1
ATOM 1275 C CA . GLU A 1 179 ? 7.781 13.856 0.483 1.00 82.44 179 GLU A CA 1
ATOM 1276 C C . GLU A 1 179 ? 8.919 13.903 1.492 1.00 82.44 179 GLU A C 1
ATOM 1278 O O . GLU A 1 179 ? 10.024 14.344 1.172 1.00 82.44 179 GLU A O 1
ATOM 1283 N N . LYS A 1 180 ? 8.655 13.437 2.711 1.00 90.81 180 LYS A N 1
ATOM 1284 C CA . LYS A 1 180 ? 9.656 13.378 3.774 1.00 90.81 180 LYS A CA 1
ATOM 1285 C C . LYS A 1 180 ? 9.603 12.052 4.512 1.00 90.81 180 LYS A C 1
ATOM 1287 O O . LYS A 1 180 ? 8.581 11.362 4.526 1.00 90.81 180 LYS A O 1
ATOM 1292 N N . GLY A 1 181 ? 10.703 11.718 5.161 1.00 91.94 181 GLY A N 1
ATOM 1293 C CA . GLY A 1 181 ? 10.764 10.528 5.983 1.00 91.94 181 GLY A CA 1
ATOM 1294 C C . GLY A 1 181 ? 12.031 10.426 6.807 1.00 91.94 181 GLY A C 1
ATOM 1295 O O . GLY A 1 181 ? 12.862 11.335 6.829 1.00 91.94 181 GLY A O 1
ATOM 1296 N N . THR A 1 182 ? 12.171 9.292 7.482 1.00 94.56 182 THR A N 1
ATOM 1297 C CA . THR A 1 182 ? 13.307 8.978 8.351 1.00 94.56 182 THR A CA 1
ATOM 1298 C C . THR A 1 182 ? 14.036 7.740 7.860 1.00 94.56 182 THR A C 1
ATOM 1300 O O . THR A 1 182 ? 13.492 6.926 7.113 1.00 94.56 182 THR A O 1
ATOM 1303 N N . PHE A 1 183 ? 15.295 7.593 8.257 1.00 95.19 183 PHE A N 1
ATOM 1304 C CA . PHE A 1 183 ? 16.086 6.425 7.908 1.00 95.19 183 PHE A CA 1
ATOM 1305 C C . PHE A 1 183 ? 17.048 6.027 9.021 1.00 95.19 183 PHE A C 1
ATOM 1307 O O . PHE A 1 183 ? 17.474 6.850 9.834 1.00 95.19 183 PHE A O 1
ATOM 1314 N N . THR A 1 184 ? 17.419 4.751 9.050 1.00 94.44 184 THR A N 1
ATOM 1315 C CA . THR A 1 184 ? 18.443 4.217 9.955 1.00 94.44 184 THR A CA 1
ATOM 1316 C C . THR A 1 184 ? 19.253 3.144 9.245 1.00 94.44 184 THR A C 1
ATOM 1318 O O . THR A 1 184 ? 18.679 2.237 8.654 1.00 94.44 184 THR A O 1
ATOM 1321 N N . LEU A 1 185 ? 20.576 3.250 9.315 1.00 93.19 185 LEU A N 1
ATOM 1322 C CA . LEU A 1 185 ? 21.549 2.368 8.679 1.00 93.19 185 LEU A CA 1
ATOM 1323 C C . LEU A 1 185 ? 22.556 1.869 9.691 1.00 93.19 185 LEU A C 1
ATOM 1325 O O . LEU A 1 185 ? 23.114 2.668 10.438 1.00 93.19 185 LEU A O 1
ATOM 1329 N N . ASP A 1 186 ? 22.866 0.585 9.613 1.00 91.00 186 ASP A N 1
ATOM 1330 C CA . ASP A 1 186 ? 23.942 -0.055 10.348 1.00 91.00 186 ASP A CA 1
ATOM 1331 C C . ASP A 1 186 ? 24.997 -0.578 9.375 1.00 91.00 186 ASP A C 1
ATOM 1333 O O . ASP A 1 186 ? 24.673 -1.131 8.319 1.00 91.00 186 ASP A O 1
ATOM 1337 N N . ARG A 1 187 ? 26.274 -0.386 9.716 1.00 90.31 187 ARG A N 1
ATOM 1338 C CA . ARG A 1 187 ? 27.396 -0.899 8.930 1.00 90.31 187 ARG A CA 1
ATOM 1339 C C . ARG A 1 187 ? 27.332 -2.420 8.926 1.00 90.31 187 ARG A C 1
ATOM 1341 O O . ARG A 1 187 ? 27.337 -3.052 9.981 1.00 90.31 187 ARG A O 1
ATOM 1348 N N . THR A 1 188 ? 27.302 -3.017 7.745 1.00 83.25 188 THR A N 1
ATOM 1349 C CA . THR A 1 188 ? 27.341 -4.471 7.618 1.00 83.25 188 THR A CA 1
ATOM 1350 C C . THR A 1 188 ? 28.792 -4.923 7.688 1.00 83.25 188 THR A C 1
ATOM 1352 O O . THR A 1 188 ? 29.592 -4.574 6.821 1.00 83.25 188 THR A O 1
ATOM 1355 N N . SER A 1 189 ? 29.158 -5.684 8.719 1.00 62.16 189 SER A N 1
ATOM 1356 C CA . SER A 1 189 ? 30.432 -6.402 8.731 1.00 62.16 189 SER A CA 1
ATOM 1357 C C . SER A 1 189 ? 30.381 -7.517 7.682 1.00 62.16 189 SER A C 1
ATOM 1359 O O . SER A 1 189 ? 29.375 -8.217 7.564 1.00 62.16 189 SER A O 1
ATOM 1361 N N . GLU A 1 190 ? 31.458 -7.714 6.920 1.00 51.62 190 GLU A N 1
ATOM 1362 C CA . GLU A 1 190 ? 31.549 -8.722 5.844 1.00 51.62 190 GLU A CA 1
ATOM 1363 C C . GLU A 1 190 ? 31.379 -10.193 6.308 1.00 51.62 190 GLU A C 1
ATOM 1365 O O . GLU A 1 190 ? 31.544 -11.120 5.520 1.00 51.62 190 GLU A O 1
ATOM 1370 N N . MET A 1 191 ? 31.015 -10.448 7.569 1.00 37.41 191 MET A N 1
ATOM 1371 C CA . MET A 1 191 ? 30.999 -11.781 8.180 1.00 37.41 191 MET A CA 1
ATOM 1372 C C . MET A 1 191 ? 29.651 -12.521 8.098 1.00 37.41 191 MET A C 1
ATOM 1374 O O . MET A 1 191 ? 29.591 -13.687 8.465 1.00 37.41 191 MET A O 1
ATOM 1378 N N . ASN A 1 192 ? 28.583 -11.896 7.583 1.00 33.62 192 ASN A N 1
ATOM 1379 C CA . ASN A 1 192 ? 27.254 -12.519 7.438 1.00 33.62 192 ASN A CA 1
ATOM 1380 C C . ASN A 1 192 ? 26.714 -12.448 5.996 1.00 33.62 192 ASN A C 1
ATOM 1382 O O . ASN A 1 192 ? 25.602 -11.981 5.742 1.00 33.62 192 ASN A O 1
ATOM 1386 N N . ARG A 1 193 ? 27.497 -12.938 5.027 1.00 37.84 193 ARG A N 1
ATOM 1387 C CA . ARG A 1 193 ? 27.005 -13.236 3.671 1.00 37.84 193 ARG A CA 1
ATOM 1388 C C . ARG A 1 193 ? 26.442 -14.671 3.642 1.00 37.84 193 ARG A C 1
ATOM 1390 O O . ARG A 1 193 ? 27.192 -15.594 3.948 1.00 37.84 193 ARG A O 1
ATOM 1397 N N . PRO A 1 194 ? 25.175 -14.913 3.249 1.00 34.47 194 PRO A N 1
ATOM 1398 C CA . PRO A 1 194 ? 24.725 -16.269 2.928 1.00 34.47 194 PRO A CA 1
ATOM 1399 C C . PRO A 1 194 ? 25.516 -16.793 1.714 1.00 34.47 194 PRO A C 1
ATOM 1401 O O . PRO A 1 194 ? 25.821 -16.002 0.812 1.00 34.47 194 PRO A O 1
ATOM 1404 N N . PRO A 1 195 ? 25.886 -18.087 1.669 1.00 37.12 195 PRO A N 1
ATOM 1405 C CA . PRO A 1 195 ? 26.858 -18.592 0.710 1.00 37.12 195 PRO A CA 1
ATOM 1406 C C . PRO A 1 195 ? 26.366 -18.344 -0.714 1.00 37.12 195 PRO A C 1
ATOM 1408 O O . PRO A 1 195 ? 25.301 -18.800 -1.127 1.00 37.12 195 PRO A O 1
ATOM 1411 N N . SER A 1 196 ? 27.159 -17.592 -1.473 1.00 36.12 196 SER A N 1
ATOM 1412 C CA . SER A 1 196 ? 27.016 -17.551 -2.920 1.00 36.12 196 SER A CA 1
ATOM 1413 C C . SER A 1 196 ? 27.420 -18.915 -3.448 1.00 36.12 196 SER A C 1
ATOM 1415 O O . SER A 1 196 ? 28.578 -19.305 -3.324 1.00 36.12 196 SER A O 1
ATOM 1417 N N . GLY A 1 197 ? 26.439 -19.645 -3.976 1.00 32.34 197 GLY A N 1
ATOM 1418 C CA . GLY A 1 197 ? 26.675 -20.884 -4.697 1.00 32.34 197 GLY A CA 1
ATOM 1419 C C . GLY A 1 197 ? 27.740 -20.652 -5.761 1.00 32.34 197 GLY A C 1
ATOM 1420 O O . GLY A 1 197 ? 27.622 -19.766 -6.607 1.00 32.34 197 GLY A O 1
ATOM 1421 N N . THR A 1 198 ? 28.807 -21.429 -5.665 1.00 30.77 198 THR A N 1
ATOM 1422 C CA . THR A 1 198 ? 29.868 -21.538 -6.655 1.00 30.77 198 THR A CA 1
ATOM 1423 C C . THR A 1 198 ? 29.272 -22.015 -7.978 1.00 30.77 198 THR A C 1
ATOM 1425 O O . THR A 1 198 ? 28.960 -23.197 -8.115 1.00 30.77 198 THR A O 1
ATOM 1428 N N . PHE A 1 199 ? 29.144 -21.132 -8.970 1.00 31.25 199 PHE A N 1
ATOM 1429 C CA . PHE A 1 199 ? 29.186 -21.581 -10.359 1.00 31.25 199 PHE A CA 1
ATOM 1430 C C . PHE A 1 199 ? 30.658 -21.788 -10.695 1.00 31.25 199 PHE A C 1
ATOM 1432 O O . PHE A 1 199 ? 31.431 -20.838 -10.814 1.00 31.25 199 PHE A O 1
ATOM 1439 N N . GLN A 1 200 ? 31.049 -23.060 -10.741 1.00 29.95 200 GLN A N 1
ATOM 1440 C CA . GLN A 1 200 ? 32.334 -23.482 -11.271 1.00 29.95 200 GLN A CA 1
ATOM 1441 C C . GLN A 1 200 ? 32.497 -22.914 -12.680 1.00 29.95 200 GLN A C 1
ATOM 1443 O O . GLN A 1 200 ? 31.594 -23.011 -13.513 1.00 29.95 200 GLN A O 1
ATOM 1448 N N . GLY A 1 201 ? 33.659 -22.308 -12.918 1.00 38.12 201 GLY A N 1
ATOM 1449 C CA . GLY A 1 201 ? 34.061 -21.869 -14.240 1.00 38.12 201 GLY A CA 1
ATOM 1450 C C . GLY A 1 201 ? 34.003 -23.024 -15.233 1.00 38.12 201 GLY A C 1
ATOM 1451 O O . GLY A 1 201 ? 34.325 -24.170 -14.920 1.00 38.12 201 GLY A O 1
ATOM 1452 N N . SER A 1 202 ? 33.602 -22.704 -16.452 1.00 30.16 202 SER A N 1
ATOM 1453 C CA . SER A 1 202 ? 33.888 -23.531 -17.613 1.00 30.16 202 SER A CA 1
ATOM 1454 C C . SER A 1 202 ? 34.432 -22.650 -18.735 1.00 30.16 202 SER A C 1
ATOM 1456 O O . SER A 1 202 ? 34.188 -21.440 -18.733 1.00 30.16 202 SER A O 1
ATOM 1458 N N . PRO A 1 203 ? 35.289 -23.231 -19.587 1.00 35.88 203 PRO A N 1
ATOM 1459 C CA . PRO A 1 203 ? 36.453 -22.549 -20.131 1.00 35.88 203 PRO A CA 1
ATOM 1460 C C . PRO A 1 203 ? 36.168 -21.810 -21.442 1.00 35.88 203 PRO A C 1
ATOM 1462 O O . PRO A 1 203 ? 35.097 -21.922 -22.034 1.00 35.88 203 PRO A O 1
ATOM 1465 N N . ALA A 1 204 ? 37.179 -21.047 -21.862 1.00 35.28 204 ALA A N 1
ATOM 1466 C CA . ALA A 1 204 ? 37.269 -20.293 -23.107 1.00 35.28 204 ALA A CA 1
ATOM 1467 C C . ALA A 1 204 ? 36.740 -21.049 -24.347 1.00 35.28 204 ALA A C 1
ATOM 1469 O O . ALA A 1 204 ? 36.885 -22.274 -24.433 1.00 35.28 204 ALA A O 1
ATOM 1470 N N . PRO A 1 205 ? 36.183 -20.337 -25.345 1.00 37.75 205 PRO A N 1
ATOM 1471 C CA . PRO A 1 205 ? 35.646 -20.977 -26.534 1.00 37.75 205 PRO A CA 1
ATOM 1472 C C . PRO A 1 205 ? 36.786 -21.550 -27.381 1.00 37.75 205 PRO A C 1
ATOM 1474 O O . PRO A 1 205 ? 37.642 -20.827 -27.887 1.00 37.75 205 PRO A O 1
ATOM 1477 N N . THR A 1 206 ? 36.777 -22.874 -27.522 1.00 32.62 206 THR A N 1
ATOM 1478 C CA . THR A 1 206 ? 37.590 -23.600 -28.497 1.00 32.62 206 THR A CA 1
ATOM 1479 C C . THR A 1 206 ? 36.896 -23.559 -29.853 1.00 32.62 206 THR A C 1
ATOM 1481 O O . THR A 1 206 ? 35.704 -23.832 -29.977 1.00 32.62 206 THR A O 1
ATOM 1484 N N . THR A 1 207 ? 37.693 -23.212 -30.853 1.00 38.72 207 THR A N 1
ATOM 1485 C CA . THR A 1 207 ? 37.465 -23.258 -32.294 1.00 38.72 207 THR A CA 1
ATOM 1486 C C . THR A 1 207 ? 36.804 -24.561 -32.753 1.00 38.72 207 THR A C 1
ATOM 1488 O O . THR A 1 207 ? 37.312 -25.636 -32.450 1.00 38.72 207 THR A O 1
ATOM 1491 N N . LEU A 1 208 ? 35.748 -24.473 -33.567 1.00 32.06 208 LEU A N 1
ATOM 1492 C CA . LEU A 1 208 ? 35.246 -25.568 -34.412 1.00 32.06 208 LEU A CA 1
ATOM 1493 C C . LEU A 1 208 ? 34.721 -24.999 -35.756 1.00 32.06 208 LEU A C 1
ATOM 1495 O O . LEU A 1 208 ? 34.533 -23.788 -35.864 1.00 32.06 208 LEU A O 1
ATOM 1499 N N . PRO A 1 209 ? 34.618 -25.830 -36.813 1.00 37.38 209 PRO A N 1
ATOM 1500 C CA . PRO A 1 209 ? 35.198 -25.542 -38.125 1.00 37.38 209 PRO A CA 1
ATOM 1501 C C . PRO A 1 209 ? 34.249 -24.885 -39.135 1.00 37.38 209 PRO A C 1
ATOM 1503 O O . PRO A 1 209 ? 33.029 -24.881 -38.990 1.00 37.38 209 PRO A O 1
ATOM 1506 N N . ALA A 1 210 ? 34.870 -24.376 -40.202 1.00 34.59 210 ALA A N 1
ATOM 1507 C CA . ALA A 1 210 ? 34.239 -23.839 -41.398 1.00 34.59 210 ALA A CA 1
ATOM 1508 C C . ALA A 1 210 ? 33.240 -24.826 -42.024 1.00 34.59 210 ALA A C 1
ATOM 1510 O O . ALA A 1 210 ? 33.599 -25.946 -42.390 1.00 34.59 210 ALA A O 1
ATOM 1511 N N . ILE A 1 211 ? 32.002 -24.368 -42.197 1.00 34.44 211 ILE A N 1
ATOM 1512 C CA . ILE A 1 211 ? 31.006 -24.995 -43.064 1.00 34.44 211 ILE A CA 1
ATOM 1513 C C . ILE A 1 211 ? 30.962 -24.185 -44.361 1.00 34.44 211 ILE A C 1
ATOM 1515 O O . ILE A 1 211 ? 30.872 -22.959 -44.350 1.00 34.44 211 ILE A O 1
ATOM 1519 N N . ALA A 1 212 ? 31.099 -24.915 -45.463 1.00 31.53 212 ALA A N 1
ATOM 1520 C CA . ALA A 1 212 ? 31.233 -24.438 -46.826 1.00 31.53 212 ALA A CA 1
ATOM 1521 C C . ALA A 1 212 ? 30.074 -23.533 -47.280 1.00 31.53 212 ALA A C 1
ATOM 1523 O O . ALA A 1 212 ? 28.900 -23.865 -47.123 1.00 31.53 212 ALA A O 1
ATOM 1524 N N . THR A 1 213 ? 30.425 -22.421 -47.922 1.00 36.44 213 THR A N 1
ATOM 1525 C CA . THR A 1 213 ? 29.528 -21.634 -48.775 1.00 36.44 213 THR A CA 1
ATOM 1526 C C . THR A 1 213 ? 29.308 -22.350 -50.108 1.00 36.44 213 THR A C 1
ATOM 1528 O O . THR A 1 213 ? 30.298 -22.765 -50.717 1.00 36.44 213 THR A O 1
ATOM 1531 N N . PRO A 1 214 ? 28.068 -22.462 -50.616 1.00 35.31 214 PRO A N 1
ATOM 1532 C CA . PRO A 1 214 ? 27.850 -22.834 -51.997 1.00 35.31 214 PRO A CA 1
ATOM 1533 C C . PRO A 1 214 ? 28.117 -21.635 -52.915 1.00 35.31 214 PRO A C 1
ATOM 1535 O O . PRO A 1 214 ? 27.699 -20.505 -52.665 1.00 35.31 214 PRO A O 1
ATOM 1538 N N . ASP A 1 215 ? 28.856 -21.965 -53.962 1.00 39.88 215 ASP A N 1
ATOM 1539 C CA . ASP A 1 215 ? 29.230 -21.212 -55.150 1.00 39.88 215 ASP A CA 1
ATOM 1540 C C . ASP A 1 215 ? 28.066 -20.376 -55.722 1.00 39.88 215 ASP A C 1
ATOM 1542 O O . ASP A 1 215 ? 27.032 -20.918 -56.120 1.00 39.88 215 ASP A O 1
ATOM 1546 N N . VAL A 1 216 ? 28.233 -19.050 -55.778 1.00 33.81 216 VAL A N 1
ATOM 1547 C CA . VAL A 1 216 ? 27.408 -18.172 -56.618 1.00 33.81 216 VAL A CA 1
ATOM 1548 C C . VAL A 1 216 ? 28.341 -17.405 -57.541 1.00 33.81 216 VAL A C 1
ATOM 1550 O O . VAL A 1 216 ? 29.154 -16.577 -57.130 1.00 33.81 216 VAL A O 1
ATOM 1553 N N . GLN A 1 217 ? 28.198 -17.750 -58.812 1.00 32.81 217 GLN A N 1
ATOM 1554 C CA . GLN A 1 217 ? 28.983 -17.307 -59.947 1.00 32.81 217 GLN A CA 1
ATOM 1555 C C . GLN A 1 217 ? 28.958 -15.787 -60.124 1.00 32.81 217 GLN A C 1
ATOM 1557 O O . GLN A 1 217 ? 27.908 -15.147 -60.128 1.00 32.81 217 GLN A O 1
ATOM 1562 N N . VAL A 1 218 ? 30.145 -15.239 -60.370 1.00 37.09 218 VAL A N 1
ATOM 1563 C CA . VAL A 1 218 ? 30.379 -13.889 -60.885 1.00 37.09 218 VAL A CA 1
ATOM 1564 C C . VAL A 1 218 ? 30.191 -13.888 -62.407 1.00 37.09 218 VAL A C 1
ATOM 1566 O O . VAL A 1 218 ? 30.912 -14.621 -63.090 1.00 37.09 218 VAL A O 1
ATOM 1569 N N . PRO A 1 219 ? 29.352 -13.009 -62.984 1.00 35.78 219 PRO A N 1
ATOM 1570 C CA . PRO A 1 219 ? 29.495 -12.624 -64.380 1.00 35.78 219 PRO A CA 1
ATOM 1571 C C . PRO A 1 219 ? 30.357 -11.362 -64.513 1.00 35.78 219 PRO A C 1
ATOM 1573 O O . PRO A 1 219 ? 30.057 -10.297 -63.974 1.00 35.78 219 PRO A O 1
ATOM 1576 N N . LYS A 1 220 ? 31.430 -11.501 -65.295 1.00 37.03 220 LYS A N 1
ATOM 1577 C CA . LYS A 1 220 ? 32.174 -10.422 -65.958 1.00 37.03 220 LYS A CA 1
ATOM 1578 C C . LYS A 1 220 ? 31.232 -9.564 -66.810 1.00 37.03 220 LYS A C 1
ATOM 1580 O O . LYS A 1 220 ? 30.610 -10.116 -67.707 1.00 37.03 220 LYS A O 1
ATOM 1585 N N . SER A 1 221 ? 31.272 -8.241 -66.634 1.00 33.41 221 SER A N 1
ATOM 1586 C CA . SER A 1 221 ? 31.641 -7.270 -67.687 1.00 33.41 221 SER A CA 1
ATOM 1587 C C . SER A 1 221 ? 31.296 -5.839 -67.261 1.00 33.41 221 SER A C 1
ATOM 1589 O O . SER A 1 221 ? 30.127 -5.486 -67.136 1.00 33.41 221 SER A O 1
ATOM 1591 N N . ILE A 1 222 ? 32.327 -5.015 -67.087 1.00 38.66 222 ILE A N 1
ATOM 1592 C CA . ILE A 1 222 ? 32.245 -3.554 -66.980 1.00 38.66 222 ILE A CA 1
ATOM 1593 C C . ILE A 1 222 ? 32.460 -2.977 -68.389 1.00 38.66 222 ILE A C 1
ATOM 1595 O O . ILE A 1 222 ? 33.486 -3.299 -68.992 1.00 38.66 222 ILE A O 1
ATOM 1599 N N . PRO A 1 223 ? 31.578 -2.107 -68.911 1.00 40.88 223 PRO A N 1
ATOM 1600 C CA . PRO A 1 223 ? 31.950 -1.086 -69.887 1.00 40.88 223 PRO A CA 1
ATOM 1601 C C . PRO A 1 223 ? 32.232 0.275 -69.197 1.00 40.88 223 PRO A C 1
ATOM 1603 O O . PRO A 1 223 ? 31.705 0.530 -68.112 1.00 40.88 223 PRO A O 1
ATOM 1606 N N . PRO A 1 224 ? 33.095 1.135 -69.778 1.00 45.12 224 PRO A N 1
ATOM 1607 C CA . PRO A 1 224 ? 33.586 2.373 -69.157 1.00 45.12 224 PRO A CA 1
ATOM 1608 C C . PRO A 1 224 ? 32.549 3.522 -69.200 1.00 45.12 224 PRO A C 1
ATOM 1610 O O . PRO A 1 224 ? 31.505 3.381 -69.840 1.00 45.12 224 PRO A O 1
ATOM 1613 N N . PRO A 1 225 ? 32.793 4.644 -68.487 1.00 43.56 225 PRO A N 1
ATOM 1614 C CA . PRO A 1 225 ? 31.737 5.501 -67.964 1.00 43.56 225 PRO A CA 1
ATOM 1615 C C . PRO A 1 225 ? 31.246 6.526 -68.988 1.00 43.56 225 PRO A C 1
ATOM 1617 O O . PRO A 1 225 ? 32.031 7.077 -69.760 1.00 43.56 225 PRO A O 1
ATOM 1620 N N . VAL A 1 226 ? 29.952 6.842 -68.923 1.00 39.03 226 VAL A N 1
ATOM 1621 C CA . VAL A 1 226 ? 29.387 8.053 -69.525 1.00 39.03 226 VAL A CA 1
ATOM 1622 C C . VAL A 1 226 ? 29.068 9.017 -68.390 1.00 39.03 226 VAL A C 1
ATOM 1624 O O . VAL A 1 226 ? 28.344 8.691 -67.451 1.00 39.03 226 VAL A O 1
ATOM 1627 N N . THR A 1 227 ? 29.698 10.181 -68.452 1.00 41.91 227 THR A N 1
ATOM 1628 C CA . THR A 1 227 ? 29.609 11.262 -67.478 1.00 41.91 227 THR A CA 1
ATOM 1629 C C . THR A 1 227 ? 28.265 11.973 -67.615 1.00 41.91 227 THR A C 1
ATOM 1631 O O . THR A 1 227 ? 28.085 12.749 -68.547 1.00 41.91 227 THR A O 1
ATOM 1634 N N . GLU A 1 228 ? 27.344 11.766 -66.675 1.00 40.00 228 GLU A N 1
ATOM 1635 C CA . GLU A 1 228 ? 26.201 12.663 -66.482 1.00 40.00 228 GLU A CA 1
ATOM 1636 C C . GLU A 1 228 ? 26.106 13.086 -65.015 1.00 40.00 228 GLU A C 1
ATOM 1638 O O . GLU A 1 228 ? 25.892 12.296 -64.096 1.00 40.00 228 GLU A O 1
ATOM 1643 N N . THR A 1 229 ? 26.315 14.381 -64.805 1.00 45.62 229 THR A N 1
ATOM 1644 C CA . THR A 1 229 ? 26.117 15.102 -63.553 1.00 45.62 229 THR A CA 1
ATOM 1645 C C . THR A 1 229 ? 24.638 15.103 -63.178 1.00 45.62 229 THR A C 1
ATOM 1647 O O . THR A 1 229 ? 23.879 15.957 -63.633 1.00 45.62 229 THR A O 1
ATOM 1650 N N . VAL A 1 230 ? 24.238 14.168 -62.315 1.00 41.22 230 VAL A N 1
ATOM 1651 C CA . VAL A 1 230 ? 22.963 14.223 -61.593 1.00 41.22 230 VAL A CA 1
ATOM 1652 C C . VAL A 1 230 ? 23.242 14.689 -60.170 1.00 41.22 230 VAL A C 1
ATOM 1654 O O . VAL A 1 230 ? 23.875 14.001 -59.371 1.00 41.22 230 VAL A O 1
ATOM 1657 N N . THR A 1 231 ? 22.776 15.894 -59.865 1.00 45.19 231 THR A N 1
ATOM 1658 C CA . THR A 1 231 ? 22.816 16.510 -58.540 1.00 45.19 231 THR A CA 1
ATOM 1659 C C . THR A 1 231 ? 22.022 15.650 -57.551 1.00 45.19 231 THR A C 1
ATOM 1661 O O . THR A 1 231 ? 20.792 15.682 -57.537 1.00 45.19 231 THR A O 1
ATOM 1664 N N . MET A 1 232 ? 22.715 14.854 -56.732 1.00 42.53 232 MET A N 1
ATOM 1665 C CA . MET A 1 232 ? 22.094 14.132 -55.619 1.00 42.53 232 MET A CA 1
ATOM 1666 C C . MET A 1 232 ? 21.583 15.119 -54.551 1.00 42.53 232 MET A C 1
ATOM 1668 O O . MET A 1 232 ? 22.297 16.067 -54.211 1.00 42.53 232 MET A O 1
ATOM 1672 N N . PRO A 1 233 ? 20.389 14.893 -53.968 1.00 55.31 233 PRO A N 1
ATOM 1673 C CA . PRO A 1 233 ? 19.965 15.586 -52.755 1.00 55.31 233 PRO A CA 1
ATOM 1674 C C . PRO A 1 233 ? 20.872 15.180 -51.576 1.00 55.31 233 PRO A C 1
ATOM 1676 O O . PRO A 1 233 ? 21.451 14.089 -51.598 1.00 55.31 233 PRO A O 1
ATOM 1679 N N . PRO A 1 234 ? 21.030 16.031 -50.546 1.00 49.50 234 PRO A N 1
ATOM 1680 C CA . PRO A 1 234 ? 22.037 15.828 -49.514 1.00 49.50 234 PRO A CA 1
ATOM 1681 C C . PRO A 1 234 ? 21.803 14.521 -48.753 1.00 49.50 234 PRO A C 1
ATOM 1683 O O . PRO A 1 234 ? 20.728 14.252 -48.217 1.00 49.50 234 PRO A O 1
ATOM 1686 N N . THR A 1 235 ? 22.862 13.721 -48.710 1.00 45.91 235 THR A N 1
ATOM 1687 C CA . THR A 1 235 ? 23.002 12.456 -47.999 1.00 45.91 235 THR A CA 1
ATOM 1688 C C . THR A 1 235 ? 22.564 12.611 -46.541 1.00 45.91 235 THR A C 1
ATOM 1690 O O . THR A 1 235 ? 23.146 13.387 -45.779 1.00 45.91 235 THR A O 1
ATOM 1693 N N . ARG A 1 236 ? 21.547 11.846 -46.122 1.00 51.12 236 ARG A N 1
ATOM 1694 C CA . ARG A 1 236 ? 21.227 11.633 -44.704 1.00 51.12 236 ARG A CA 1
ATOM 1695 C C . ARG A 1 236 ? 22.476 11.041 -44.052 1.00 51.12 236 ARG A C 1
ATOM 1697 O O . ARG A 1 236 ? 22.852 9.920 -44.386 1.00 51.12 236 ARG A O 1
ATOM 1704 N N . ARG A 1 237 ? 23.137 11.799 -43.167 1.00 54.38 237 ARG A N 1
ATOM 1705 C CA . ARG A 1 237 ? 24.283 11.304 -42.391 1.00 54.38 237 ARG A CA 1
ATOM 1706 C C . ARG A 1 237 ? 23.854 10.027 -41.672 1.00 54.38 237 ARG A C 1
ATOM 1708 O O . ARG A 1 237 ? 22.990 10.076 -40.799 1.00 54.38 237 ARG A O 1
ATOM 1715 N N . VAL A 1 238 ? 24.453 8.902 -42.042 1.00 54.00 238 VAL A N 1
ATOM 1716 C CA . VAL A 1 238 ? 24.522 7.746 -41.153 1.00 54.00 238 VAL A CA 1
ATOM 1717 C C . VAL A 1 238 ? 25.379 8.220 -39.984 1.00 54.00 238 VAL A C 1
ATOM 1719 O O . VAL A 1 238 ? 26.515 8.643 -40.188 1.00 54.00 238 VAL A O 1
ATOM 1722 N N . VAL A 1 239 ? 24.788 8.308 -38.793 1.00 57.53 239 VAL A N 1
ATOM 1723 C CA . VAL A 1 239 ? 25.518 8.712 -37.590 1.00 57.53 239 VAL A CA 1
ATOM 1724 C C . VAL A 1 239 ? 26.529 7.603 -37.322 1.00 57.53 239 VAL A C 1
ATOM 1726 O O . VAL A 1 239 ? 26.136 6.481 -37.028 1.00 57.53 239 VAL A O 1
ATOM 1729 N N . GLU A 1 240 ? 27.810 7.896 -37.534 1.00 57.28 240 GLU A N 1
ATOM 1730 C CA . GLU A 1 240 ? 28.887 6.903 -37.475 1.00 57.28 240 GLU A CA 1
ATOM 1731 C C . GLU A 1 240 ? 29.076 6.387 -36.039 1.00 57.28 240 GLU A C 1
ATOM 1733 O O . GLU A 1 240 ? 29.288 5.196 -35.858 1.00 57.28 240 GLU A O 1
ATOM 1738 N N . HIS A 1 241 ? 28.853 7.237 -35.024 1.00 56.97 241 HIS A N 1
ATOM 1739 C CA . HIS A 1 241 ? 28.812 6.873 -33.601 1.00 56.97 241 HIS A CA 1
ATOM 1740 C C . HIS A 1 241 ? 27.865 7.806 -32.818 1.00 56.97 241 HIS A C 1
ATOM 1742 O O . HIS A 1 241 ? 27.911 9.024 -33.021 1.00 56.97 241 HIS A O 1
ATOM 1748 N N . SER A 1 242 ? 27.028 7.275 -31.911 1.00 66.75 242 SER A N 1
ATOM 1749 C CA . SER A 1 242 ? 26.306 8.113 -30.937 1.00 66.75 242 SER A CA 1
ATOM 1750 C C . SER A 1 242 ? 27.293 8.680 -29.919 1.00 66.75 242 SER A C 1
ATOM 1752 O O . SER A 1 242 ? 28.227 7.999 -29.496 1.00 66.75 242 SER A O 1
ATOM 1754 N N . ASP A 1 243 ? 27.052 9.909 -29.452 1.00 83.62 243 ASP A N 1
ATOM 1755 C CA . ASP A 1 243 ? 27.702 10.421 -28.242 1.00 83.62 243 ASP A CA 1
ATOM 1756 C C . ASP A 1 243 ? 27.496 9.394 -27.105 1.00 83.62 243 ASP A C 1
ATOM 1758 O O . ASP A 1 243 ? 26.340 9.061 -26.798 1.00 83.62 243 ASP A O 1
ATOM 1762 N N . PRO A 1 244 ? 28.569 8.884 -26.468 1.00 86.19 244 PRO A N 1
ATOM 1763 C CA . PRO A 1 244 ? 28.464 7.929 -25.368 1.00 86.19 244 PRO A CA 1
ATOM 1764 C C . PRO A 1 244 ? 27.568 8.416 -24.222 1.00 86.19 244 PRO A C 1
ATOM 1766 O O . PRO A 1 244 ? 26.905 7.612 -23.563 1.00 86.19 244 PRO A O 1
ATOM 1769 N N . LYS A 1 245 ? 27.496 9.735 -23.991 1.00 86.44 245 LYS A N 1
ATOM 1770 C CA . LYS A 1 245 ? 26.599 10.326 -22.987 1.00 86.44 245 LYS A CA 1
ATOM 1771 C C . LYS A 1 245 ? 25.136 10.228 -23.405 1.00 86.44 245 LYS A C 1
ATOM 1773 O O . LYS A 1 245 ? 24.290 9.922 -22.563 1.00 86.44 245 LYS A O 1
ATOM 1778 N N . ASN A 1 246 ? 24.836 10.447 -24.685 1.00 89.25 246 ASN A N 1
ATOM 1779 C CA . ASN A 1 246 ? 23.490 10.286 -25.233 1.00 89.25 246 ASN A CA 1
ATOM 1780 C C . ASN A 1 246 ? 23.047 8.819 -25.157 1.00 89.25 246 ASN A C 1
ATOM 1782 O O . ASN A 1 246 ? 21.977 8.527 -24.623 1.00 89.25 246 ASN A O 1
ATOM 1786 N N . TYR A 1 247 ? 23.902 7.891 -25.601 1.00 89.38 247 TYR A N 1
ATOM 1787 C CA . TYR A 1 247 ? 23.601 6.460 -25.551 1.00 89.38 247 TYR A CA 1
ATOM 1788 C C . TYR A 1 247 ? 23.386 5.974 -24.113 1.00 89.38 247 TYR A C 1
ATOM 1790 O O . TYR A 1 247 ? 22.374 5.335 -23.824 1.00 89.38 247 TYR A O 1
ATOM 1798 N N . SER A 1 248 ? 24.262 6.365 -23.180 1.00 87.75 248 SER A N 1
ATOM 1799 C CA . SER A 1 248 ? 24.084 6.084 -21.750 1.00 87.75 248 SER A CA 1
ATOM 1800 C C . SER A 1 248 ? 22.779 6.674 -21.206 1.00 87.75 248 SER A C 1
ATOM 1802 O O . SER A 1 248 ? 22.047 6.002 -20.477 1.00 87.75 248 SER A O 1
ATOM 1804 N N . SER A 1 249 ? 22.427 7.902 -21.596 1.00 88.62 249 SER A N 1
ATOM 1805 C CA . SER A 1 249 ? 21.179 8.536 -21.156 1.00 88.62 249 SER A CA 1
ATOM 1806 C C . SER A 1 249 ? 19.950 7.748 -21.614 1.00 88.62 249 SER A C 1
ATOM 1808 O O . SER A 1 249 ? 19.037 7.497 -20.825 1.00 88.62 249 SER A O 1
ATOM 1810 N N . CYS A 1 250 ? 19.962 7.278 -22.861 1.00 89.31 250 CYS A N 1
ATOM 1811 C CA . CYS A 1 250 ? 18.923 6.420 -23.418 1.00 89.31 250 CYS A CA 1
ATOM 1812 C C . CYS A 1 250 ? 18.857 5.046 -22.741 1.00 89.31 250 CYS A C 1
ATOM 1814 O O . CYS A 1 250 ? 17.778 4.592 -22.353 1.00 89.31 250 CYS A O 1
ATOM 1816 N N . LEU A 1 251 ? 20.005 4.397 -22.534 1.00 86.38 251 LEU A N 1
ATOM 1817 C CA . LEU A 1 251 ? 20.076 3.099 -21.867 1.00 86.38 251 LEU A CA 1
ATOM 1818 C C . LEU A 1 251 ? 19.569 3.148 -20.430 1.00 86.38 251 LEU A C 1
ATOM 1820 O O . LEU A 1 251 ? 19.007 2.162 -19.970 1.00 86.38 251 LEU A O 1
ATOM 1824 N N . ASN A 1 252 ? 19.717 4.275 -19.737 1.00 83.38 252 ASN A N 1
ATOM 1825 C CA . ASN A 1 252 ? 19.232 4.451 -18.369 1.00 83.38 252 ASN A CA 1
ATOM 1826 C C . ASN A 1 252 ? 17.785 4.977 -18.289 1.00 83.38 252 ASN A C 1
ATOM 1828 O O . ASN A 1 252 ? 17.228 5.068 -17.197 1.00 83.38 252 ASN A O 1
ATOM 1832 N N . GLY A 1 253 ? 17.148 5.274 -19.427 1.00 85.75 253 GLY A N 1
ATOM 1833 C CA . GLY A 1 253 ? 15.755 5.725 -19.481 1.00 85.75 253 GLY A CA 1
ATOM 1834 C C . GLY A 1 253 ? 15.554 7.211 -19.167 1.00 85.75 253 GLY A C 1
ATOM 1835 O O . GLY A 1 253 ? 14.441 7.619 -18.838 1.00 85.75 253 GLY A O 1
ATOM 1836 N N . PHE A 1 254 ? 16.596 8.039 -19.277 1.00 86.75 254 PHE A N 1
ATOM 1837 C CA . PHE A 1 254 ? 16.486 9.488 -19.106 1.00 86.75 254 PHE A CA 1
ATOM 1838 C C . PHE A 1 254 ? 15.898 10.131 -20.368 1.00 86.75 254 PHE A C 1
ATOM 1840 O O . PHE A 1 254 ? 16.629 10.667 -21.197 1.00 86.75 254 PHE A O 1
ATOM 1847 N N . SER A 1 255 ? 14.571 10.083 -20.523 1.00 80.06 255 SER A N 1
ATOM 1848 C CA . SER A 1 255 ? 13.860 10.522 -21.738 1.00 80.06 255 SER A CA 1
ATOM 1849 C C . SER A 1 255 ? 14.212 11.942 -22.201 1.00 80.06 255 SER A C 1
ATOM 1851 O O . SER A 1 255 ? 14.360 12.166 -23.395 1.00 80.06 255 SER A O 1
ATOM 1853 N N . TYR A 1 256 ? 14.415 12.883 -21.276 1.00 80.69 256 TYR A N 1
ATOM 1854 C CA . TYR A 1 256 ? 14.771 14.275 -21.593 1.00 80.69 256 TYR A CA 1
ATOM 1855 C C . TYR A 1 256 ? 16.231 14.471 -22.027 1.00 80.69 256 TYR A C 1
ATOM 1857 O O . TYR A 1 256 ? 16.539 15.442 -22.712 1.00 80.69 256 TYR A O 1
ATOM 1865 N N . ALA A 1 257 ? 17.128 13.570 -21.622 1.00 82.62 257 ALA A N 1
ATOM 1866 C CA . ALA A 1 257 ? 18.547 13.591 -21.984 1.00 82.62 257 ALA A CA 1
ATOM 1867 C C . ALA A 1 257 ? 18.884 12.574 -23.091 1.00 82.62 257 ALA A C 1
ATOM 1869 O O . ALA A 1 257 ? 20.028 12.481 -23.526 1.00 82.62 257 ALA A O 1
ATOM 1870 N N . CYS A 1 258 ? 17.889 11.804 -23.535 1.00 90.12 258 CYS A N 1
ATOM 1871 C CA . CYS A 1 258 ? 18.007 10.798 -24.572 1.00 90.12 258 CYS A CA 1
ATOM 1872 C C . CYS A 1 258 ? 17.450 11.335 -25.888 1.00 90.12 258 CYS A C 1
ATOM 1874 O O . CYS A 1 258 ? 16.237 11.450 -26.066 1.00 90.12 258 CYS A O 1
ATOM 1876 N N . ASN A 1 259 ? 18.331 11.583 -26.850 1.00 92.12 259 ASN A N 1
ATOM 1877 C CA . ASN A 1 259 ? 17.928 11.810 -28.223 1.00 92.12 259 ASN A CA 1
ATOM 1878 C C . ASN A 1 259 ? 18.067 10.515 -29.039 1.00 92.12 259 ASN A C 1
ATOM 1880 O O . ASN A 1 259 ? 19.152 10.170 -29.520 1.00 92.12 259 ASN A O 1
ATOM 1884 N N . LYS A 1 260 ? 16.942 9.809 -29.229 1.00 90.88 260 LYS A N 1
ATOM 1885 C CA . LYS A 1 260 ? 16.889 8.552 -29.997 1.00 90.88 260 LYS A CA 1
ATOM 1886 C C . LYS A 1 260 ? 17.277 8.724 -31.471 1.00 90.88 260 LYS A C 1
ATOM 1888 O O . LYS A 1 260 ? 17.667 7.746 -32.097 1.00 90.88 260 LYS A O 1
ATOM 1893 N N . THR A 1 261 ? 17.222 9.938 -32.033 1.00 91.94 261 THR A N 1
ATOM 1894 C CA . THR A 1 261 ? 17.611 10.173 -33.438 1.00 91.94 261 THR A CA 1
ATOM 1895 C C . THR A 1 261 ? 19.122 10.178 -33.654 1.00 91.94 261 THR A C 1
ATOM 1897 O O . THR A 1 261 ? 19.562 10.193 -34.799 1.00 91.94 261 THR A O 1
ATOM 1900 N N . LEU A 1 262 ? 19.908 10.228 -32.575 1.00 90.56 262 LEU A N 1
ATOM 1901 C CA . LEU A 1 262 ? 21.371 10.221 -32.618 1.00 90.56 262 LEU A CA 1
ATOM 1902 C C . LEU A 1 262 ? 21.965 8.828 -32.378 1.00 90.56 262 LEU A C 1
ATOM 1904 O O . LEU A 1 262 ? 23.183 8.693 -32.371 1.00 90.56 262 LEU A O 1
ATOM 1908 N N . LEU A 1 263 ? 21.122 7.813 -32.165 1.00 90.50 263 LEU A N 1
ATOM 1909 C CA . LEU A 1 263 ? 21.561 6.440 -31.946 1.00 90.50 263 LEU A CA 1
ATOM 1910 C C . LEU A 1 263 ? 21.885 5.754 -33.273 1.00 90.50 263 LEU A C 1
ATOM 1912 O O . LEU A 1 263 ? 21.165 5.912 -34.264 1.00 90.50 263 LEU A O 1
ATOM 1916 N N . THR A 1 264 ? 22.933 4.935 -33.267 1.00 92.00 264 THR A N 1
ATOM 1917 C CA . THR A 1 264 ? 23.129 3.926 -34.311 1.00 92.00 264 THR A CA 1
ATOM 1918 C C . THR A 1 264 ? 22.019 2.862 -34.232 1.00 92.00 264 THR A C 1
ATOM 1920 O O . THR A 1 264 ? 21.371 2.717 -33.190 1.00 92.00 264 THR A O 1
ATOM 1923 N N . PRO A 1 265 ? 21.773 2.080 -35.301 1.00 93.62 265 PRO A N 1
ATOM 1924 C CA . PRO A 1 265 ? 20.761 1.021 -35.270 1.00 93.62 265 PRO A CA 1
ATOM 1925 C C . PRO A 1 265 ? 20.976 -0.019 -34.158 1.00 93.62 265 PRO A C 1
ATOM 1927 O O . PRO A 1 265 ? 20.010 -0.458 -33.536 1.00 93.62 265 PRO A O 1
ATOM 1930 N N . GLU A 1 266 ? 22.229 -0.382 -33.873 1.00 91.19 266 GLU A N 1
ATOM 1931 C CA . GLU A 1 266 ? 22.572 -1.327 -32.801 1.00 91.19 266 GLU A CA 1
ATOM 1932 C C . GLU A 1 266 ? 22.285 -0.735 -31.412 1.00 91.19 266 GLU A C 1
ATOM 1934 O O . GLU A 1 266 ? 21.641 -1.366 -30.574 1.00 91.19 266 GLU A O 1
ATOM 1939 N N . GLU A 1 267 ? 22.690 0.514 -31.177 1.00 92.62 267 GLU A N 1
ATOM 1940 C CA . GLU A 1 267 ? 22.398 1.223 -29.929 1.00 92.62 267 GLU A CA 1
ATOM 1941 C C . GLU A 1 267 ? 20.892 1.413 -29.716 1.00 92.62 267 GLU A C 1
ATOM 1943 O O . GLU A 1 267 ? 20.400 1.259 -28.597 1.00 92.62 267 GLU A O 1
ATOM 1948 N N . ALA A 1 268 ? 20.142 1.707 -30.779 1.00 93.38 268 ALA A N 1
ATOM 1949 C CA . ALA A 1 268 ? 18.690 1.819 -30.720 1.00 93.38 268 ALA A CA 1
ATOM 1950 C C . ALA A 1 268 ? 18.036 0.495 -30.292 1.00 93.38 268 ALA A C 1
ATOM 1952 O O . ALA A 1 268 ? 17.187 0.511 -29.399 1.00 93.38 268 ALA A O 1
ATOM 1953 N N . ALA A 1 269 ? 18.476 -0.640 -30.848 1.00 94.69 269 ALA A N 1
ATOM 1954 C CA . ALA A 1 269 ? 17.991 -1.963 -30.453 1.00 94.69 269 ALA A CA 1
ATOM 1955 C C . ALA A 1 269 ? 18.308 -2.281 -28.976 1.00 94.69 269 ALA A C 1
ATOM 1957 O O . ALA A 1 269 ? 17.453 -2.776 -28.239 1.00 94.69 269 ALA A O 1
ATOM 1958 N N . ASN A 1 270 ? 19.506 -1.926 -28.502 1.00 93.00 270 ASN A N 1
ATOM 1959 C CA . ASN A 1 270 ? 19.895 -2.107 -27.098 1.00 93.00 270 ASN A CA 1
ATOM 1960 C C . ASN A 1 270 ? 19.075 -1.229 -26.136 1.00 93.00 270 ASN A C 1
ATOM 1962 O O . ASN A 1 270 ? 18.689 -1.668 -25.044 1.00 93.00 270 ASN A O 1
ATOM 1966 N N . VAL A 1 271 ? 18.787 0.014 -26.532 1.00 94.12 271 VAL A N 1
ATOM 1967 C CA . VAL A 1 271 ? 17.920 0.933 -25.780 1.00 94.12 271 VAL A CA 1
ATOM 1968 C C . VAL A 1 271 ? 16.492 0.407 -25.726 1.00 94.12 271 VAL A C 1
ATOM 1970 O O . VAL A 1 271 ? 15.900 0.422 -24.651 1.00 94.12 271 VAL A O 1
ATOM 1973 N N . GLU A 1 272 ? 15.957 -0.105 -26.832 1.00 94.88 272 GLU A N 1
ATOM 1974 C CA . GLU A 1 272 ? 14.618 -0.698 -26.878 1.00 94.88 272 GLU A CA 1
ATOM 1975 C C . GLU A 1 272 ? 14.504 -1.923 -25.962 1.00 94.88 272 GLU A C 1
ATOM 1977 O O . GLU A 1 272 ? 13.599 -1.990 -25.130 1.00 94.88 272 GLU A O 1
ATOM 1982 N N . ALA A 1 273 ? 15.468 -2.846 -26.016 1.00 92.25 273 ALA A N 1
ATOM 1983 C CA . ALA A 1 273 ? 15.508 -3.989 -25.104 1.00 92.25 273 ALA A CA 1
ATOM 1984 C C . ALA A 1 273 ? 15.561 -3.548 -23.626 1.00 92.25 273 ALA A C 1
ATOM 1986 O O . ALA A 1 273 ? 14.931 -4.151 -22.751 1.00 92.25 273 ALA A O 1
ATOM 1987 N N . SER A 1 274 ? 16.285 -2.463 -23.340 1.00 91.56 274 SER A N 1
ATOM 1988 C CA . SER A 1 274 ? 16.366 -1.876 -21.999 1.00 91.56 274 SER A CA 1
ATOM 1989 C C . SER A 1 274 ? 15.055 -1.199 -21.572 1.00 91.56 274 SER A C 1
ATOM 1991 O O . SER A 1 274 ? 14.646 -1.346 -20.418 1.00 91.56 274 SER A O 1
ATOM 1993 N N . ASP A 1 275 ? 14.376 -0.500 -22.486 1.00 90.88 275 ASP A N 1
ATOM 1994 C CA . ASP A 1 275 ? 13.048 0.093 -22.280 1.00 90.88 275 ASP A CA 1
ATOM 1995 C C . ASP A 1 275 ? 12.013 -0.995 -21.952 1.00 90.88 275 ASP A C 1
ATOM 1997 O O . ASP A 1 275 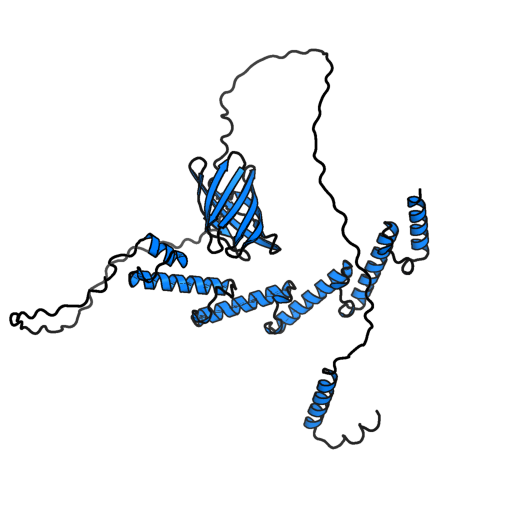? 11.289 -0.869 -20.962 1.00 90.88 275 ASP A O 1
ATOM 2001 N N . LEU A 1 276 ? 11.990 -2.100 -22.707 1.00 95.56 276 LEU A N 1
ATOM 2002 C CA . LEU A 1 276 ? 11.093 -3.235 -22.457 1.00 95.56 276 LEU A CA 1
ATOM 2003 C C . LEU A 1 276 ? 11.362 -3.885 -21.094 1.00 95.56 276 LEU A C 1
ATOM 2005 O O . LEU A 1 276 ? 10.430 -4.114 -20.320 1.00 95.56 276 LEU A O 1
ATOM 2009 N N . ARG A 1 277 ? 12.636 -4.095 -20.736 1.00 94.19 277 ARG A N 1
ATOM 2010 C CA . ARG A 1 277 ? 13.015 -4.625 -19.415 1.00 94.19 277 ARG A CA 1
ATOM 2011 C C . ARG A 1 277 ? 12.563 -3.705 -18.277 1.00 94.19 277 ARG A C 1
ATOM 2013 O O . ARG A 1 277 ? 12.070 -4.188 -17.255 1.00 94.19 277 ARG A O 1
ATOM 2020 N N . ARG A 1 278 ? 12.714 -2.386 -18.435 1.00 92.44 278 ARG A N 1
ATOM 2021 C CA . ARG A 1 278 ? 12.199 -1.404 -17.468 1.00 92.44 278 ARG A CA 1
ATOM 2022 C C . ARG A 1 278 ? 10.681 -1.449 -17.384 1.00 92.44 278 ARG A C 1
ATOM 2024 O O . ARG A 1 278 ? 10.161 -1.451 -16.275 1.00 92.44 278 ARG A O 1
ATOM 2031 N N . ASN A 1 279 ? 9.983 -1.528 -18.515 1.00 93.25 279 ASN A N 1
ATOM 2032 C CA . ASN A 1 279 ? 8.527 -1.629 -18.553 1.00 93.25 279 ASN A CA 1
ATOM 2033 C C . ASN A 1 279 ? 8.028 -2.872 -17.804 1.00 93.25 279 ASN A C 1
ATOM 2035 O O . ASN A 1 279 ? 7.175 -2.758 -16.923 1.00 93.25 279 ASN A O 1
ATOM 2039 N N . TYR A 1 280 ? 8.610 -4.042 -18.083 1.00 95.25 280 TYR A N 1
ATOM 2040 C CA . TYR A 1 280 ? 8.281 -5.273 -17.368 1.00 95.25 280 TYR A CA 1
ATOM 2041 C C . TYR A 1 280 ? 8.543 -5.148 -15.864 1.00 95.25 280 TYR A C 1
ATOM 2043 O O . TYR A 1 280 ? 7.671 -5.474 -15.057 1.00 95.25 280 TYR A O 1
ATOM 2051 N N . SER A 1 281 ? 9.696 -4.592 -15.470 1.00 93.44 281 SER A N 1
ATOM 2052 C CA . SER A 1 281 ? 9.987 -4.286 -14.065 1.00 93.44 281 SER A CA 1
ATOM 2053 C C . SER A 1 281 ? 8.928 -3.360 -13.459 1.00 93.44 281 SER A C 1
ATOM 2055 O O . SER A 1 281 ? 8.430 -3.622 -12.362 1.00 93.44 281 SER A O 1
ATOM 2057 N N . SER A 1 282 ? 8.515 -2.312 -14.175 1.00 90.62 282 SER A N 1
ATOM 2058 C CA . SER A 1 282 ? 7.494 -1.384 -13.696 1.00 90.62 282 SER A CA 1
ATOM 2059 C C . SER A 1 282 ? 6.159 -2.085 -13.442 1.00 90.62 282 SER A C 1
ATOM 2061 O O . SER A 1 282 ? 5.529 -1.894 -12.399 1.00 90.62 282 SER A O 1
ATOM 2063 N N . CYS A 1 283 ? 5.761 -2.964 -14.360 1.00 93.62 283 CYS A N 1
ATOM 2064 C CA . CYS A 1 283 ? 4.572 -3.796 -14.235 1.00 93.62 283 CYS A CA 1
ATOM 2065 C C . CYS A 1 283 ? 4.660 -4.780 -13.065 1.00 93.62 283 CYS A C 1
ATOM 2067 O O . CYS A 1 283 ? 3.725 -4.907 -12.270 1.00 93.62 283 CYS A O 1
ATOM 2069 N N . MET A 1 284 ? 5.805 -5.440 -12.904 1.00 92.25 284 MET A N 1
ATOM 2070 C CA . MET A 1 284 ? 6.034 -6.382 -11.811 1.00 92.25 284 MET A CA 1
ATOM 2071 C C . MET A 1 284 ? 5.976 -5.724 -10.437 1.00 92.25 284 MET A C 1
ATOM 2073 O O . MET A 1 284 ? 5.586 -6.396 -9.484 1.00 92.25 284 MET A O 1
ATOM 2077 N N . ASN A 1 285 ? 6.288 -4.431 -10.342 1.00 84.75 285 ASN A N 1
ATOM 2078 C CA . ASN A 1 285 ? 6.200 -3.635 -9.117 1.00 84.75 285 ASN A CA 1
ATOM 2079 C C . ASN A 1 285 ? 4.845 -2.919 -8.936 1.00 84.75 285 ASN A C 1
ATOM 2081 O O . ASN A 1 285 ? 4.597 -2.330 -7.888 1.00 84.75 285 ASN A O 1
ATOM 2085 N N . GLY A 1 286 ? 3.937 -3.009 -9.915 1.00 86.19 286 GLY A N 1
ATOM 2086 C CA . GLY A 1 286 ? 2.588 -2.444 -9.822 1.00 86.19 286 GLY A CA 1
ATOM 2087 C C . GLY A 1 286 ? 2.498 -0.946 -10.123 1.00 86.19 286 GLY A C 1
ATOM 2088 O O . GLY A 1 286 ? 1.525 -0.305 -9.731 1.00 86.19 286 GLY A O 1
ATOM 2089 N N . PHE A 1 287 ? 3.475 -0.369 -10.825 1.00 86.44 287 PHE A N 1
ATOM 2090 C CA . PHE A 1 287 ? 3.421 1.035 -11.232 1.00 86.44 287 PHE A CA 1
ATOM 2091 C C . PHE A 1 287 ? 2.517 1.224 -12.445 1.00 86.44 287 PHE A C 1
ATOM 2093 O O . PHE A 1 287 ? 2.988 1.207 -13.578 1.00 86.44 287 PHE A O 1
ATOM 2100 N N . SER A 1 288 ? 1.221 1.430 -12.221 1.00 81.81 288 SER A N 1
ATOM 2101 C CA . SER A 1 288 ? 0.218 1.537 -13.291 1.00 81.81 288 SER A CA 1
ATOM 2102 C C . SER A 1 288 ? 0.575 2.551 -14.386 1.00 81.81 288 SER A C 1
ATOM 2104 O O . SER A 1 288 ? 0.403 2.250 -15.560 1.00 81.81 288 SER A O 1
ATOM 2106 N N . TYR A 1 289 ? 1.123 3.716 -14.027 1.00 83.06 289 TYR A N 1
ATOM 2107 C CA . TYR A 1 289 ? 1.476 4.769 -14.991 1.00 83.06 289 TYR A CA 1
ATOM 2108 C C . TYR A 1 289 ? 2.761 4.492 -15.784 1.00 83.06 289 TYR A C 1
ATOM 2110 O O . TYR A 1 289 ? 2.885 4.942 -16.919 1.00 83.06 289 TYR A O 1
ATOM 2118 N N . ALA A 1 290 ? 3.716 3.761 -15.201 1.00 84.00 290 ALA A N 1
ATOM 2119 C CA . ALA A 1 290 ? 4.984 3.404 -15.847 1.00 84.00 290 ALA A CA 1
ATOM 2120 C C . ALA A 1 290 ? 4.958 1.998 -16.476 1.00 84.00 290 ALA A C 1
ATOM 2122 O O . ALA A 1 290 ? 5.931 1.579 -17.099 1.00 84.00 290 ALA A O 1
ATOM 2123 N N . CYS A 1 291 ? 3.864 1.261 -16.277 1.00 92.62 291 CYS A N 1
ATOM 2124 C CA . CYS A 1 291 ? 3.615 -0.062 -16.822 1.00 92.62 291 CYS A CA 1
ATOM 2125 C C . CYS A 1 291 ? 2.687 0.042 -18.030 1.00 92.62 291 CYS A C 1
ATOM 2127 O O . CYS A 1 291 ? 1.467 0.157 -17.902 1.00 92.62 291 CYS A O 1
ATOM 2129 N N . ASN A 1 292 ? 3.254 -0.081 -19.220 1.00 95.25 292 ASN A N 1
ATOM 2130 C CA . ASN A 1 292 ? 2.487 -0.308 -20.428 1.00 95.25 292 ASN A CA 1
ATOM 2131 C C . ASN A 1 292 ? 2.332 -1.818 -20.661 1.00 95.25 292 ASN A C 1
ATOM 2133 O O . ASN A 1 292 ? 3.243 -2.489 -21.150 1.00 95.25 292 ASN A O 1
ATOM 2137 N N . LYS A 1 293 ? 1.153 -2.358 -20.329 1.00 95.00 293 LYS A N 1
ATOM 2138 C CA . LYS A 1 293 ? 0.850 -3.791 -20.489 1.00 95.00 293 LYS A CA 1
ATOM 2139 C C . LYS A 1 293 ? 0.856 -4.260 -21.949 1.00 95.00 293 LYS A C 1
ATOM 2141 O O . LYS A 1 293 ? 1.027 -5.450 -22.182 1.00 95.00 293 LYS A O 1
ATOM 2146 N N . ASN A 1 294 ? 0.734 -3.347 -22.915 1.00 97.25 294 ASN A N 1
ATOM 2147 C CA . ASN A 1 294 ? 0.766 -3.682 -24.343 1.00 97.25 294 ASN A CA 1
ATOM 2148 C C . ASN A 1 294 ? 2.181 -3.985 -24.859 1.00 97.25 294 ASN A C 1
ATOM 2150 O O . ASN A 1 294 ? 2.323 -4.487 -25.967 1.00 97.25 294 ASN A O 1
ATOM 2154 N N . LEU A 1 295 ? 3.219 -3.665 -24.079 1.00 96.50 295 LEU A N 1
ATOM 2155 C CA . LEU A 1 295 ? 4.617 -3.949 -24.417 1.00 96.50 295 LEU A CA 1
ATOM 2156 C C . LEU A 1 295 ? 5.128 -5.253 -23.789 1.00 96.50 295 LEU A C 1
ATOM 2158 O O . LEU A 1 295 ? 6.311 -5.557 -23.898 1.00 96.50 295 LEU A O 1
ATOM 2162 N N . LEU A 1 296 ? 4.268 -5.991 -23.084 1.00 96.88 296 LEU A N 1
ATOM 2163 C CA . LEU A 1 296 ? 4.634 -7.256 -22.458 1.00 96.88 296 LEU A CA 1
ATOM 2164 C C . LEU A 1 296 ? 4.474 -8.408 -23.445 1.00 96.88 296 LEU A C 1
ATOM 2166 O O . LEU A 1 296 ? 3.492 -8.477 -24.186 1.00 96.88 296 LEU A O 1
ATOM 2170 N N . THR A 1 297 ? 5.395 -9.364 -23.384 1.00 97.44 297 THR A N 1
ATOM 2171 C CA . THR A 1 297 ? 5.167 -10.692 -23.962 1.00 97.44 297 THR A CA 1
ATOM 2172 C C . THR A 1 297 ? 4.045 -11.421 -23.212 1.00 97.44 297 THR A C 1
ATOM 2174 O O . THR A 1 297 ? 3.663 -11.045 -22.099 1.00 97.44 297 THR A O 1
ATOM 2177 N N . ALA A 1 298 ? 3.502 -12.490 -23.800 1.00 97.62 298 ALA A N 1
ATOM 2178 C CA . ALA A 1 298 ? 2.430 -13.265 -23.172 1.00 97.62 298 ALA A CA 1
ATOM 2179 C C . ALA A 1 298 ? 2.837 -13.831 -21.794 1.00 97.62 298 ALA A C 1
ATOM 2181 O O . ALA A 1 298 ? 2.066 -13.737 -20.835 1.00 97.62 298 ALA A O 1
ATOM 2182 N N . ASP A 1 299 ? 4.064 -14.343 -21.675 1.00 97.25 299 ASP A N 1
ATOM 2183 C CA . ASP A 1 299 ? 4.590 -14.917 -20.429 1.00 97.25 299 ASP A CA 1
ATOM 2184 C C . ASP A 1 299 ? 4.831 -13.843 -19.357 1.00 97.25 299 ASP A C 1
ATOM 2186 O O . ASP A 1 299 ? 4.490 -14.019 -18.180 1.00 97.25 299 ASP A O 1
ATOM 2190 N N . GLU A 1 300 ? 5.359 -12.685 -19.758 1.00 97.31 300 GLU A N 1
ATOM 2191 C CA . GLU A 1 300 ? 5.514 -11.532 -18.871 1.00 97.31 300 GLU A CA 1
ATOM 2192 C C . GLU A 1 300 ? 4.157 -11.020 -18.379 1.00 97.31 300 GLU A C 1
ATOM 2194 O O . GLU A 1 300 ? 3.991 -10.753 -17.189 1.00 97.31 300 GLU A O 1
ATOM 2199 N N . ALA A 1 301 ? 3.158 -10.926 -19.261 1.00 97.62 301 ALA A N 1
ATOM 2200 C CA . ALA A 1 301 ? 1.809 -10.502 -18.900 1.00 97.62 301 ALA A CA 1
ATOM 2201 C C . ALA A 1 301 ? 1.148 -11.473 -17.908 1.00 97.62 301 ALA A C 1
ATOM 2203 O O . ALA A 1 301 ? 0.518 -11.029 -16.942 1.00 97.62 301 ALA A O 1
ATOM 2204 N N . ALA A 1 302 ? 1.322 -12.786 -18.096 1.00 97.69 302 ALA A N 1
ATOM 2205 C CA . ALA A 1 302 ? 0.845 -13.797 -17.155 1.00 97.69 302 ALA A CA 1
ATOM 2206 C C . ALA A 1 302 ? 1.516 -13.651 -15.778 1.00 97.69 302 ALA A C 1
ATOM 2208 O O . ALA A 1 302 ? 0.837 -13.659 -14.746 1.00 97.69 302 ALA A O 1
ATOM 2209 N N . THR A 1 303 ? 2.831 -13.428 -15.760 1.00 96.56 303 THR A N 1
ATOM 2210 C CA . THR A 1 303 ? 3.605 -13.233 -14.525 1.00 96.56 303 THR A CA 1
ATOM 2211 C C . THR A 1 303 ? 3.202 -11.945 -13.796 1.00 96.56 303 THR A C 1
ATOM 2213 O O . THR A 1 303 ? 2.957 -11.957 -12.587 1.00 96.56 303 THR A O 1
ATOM 2216 N N . VAL A 1 304 ? 3.042 -10.838 -14.528 1.00 96.31 304 VAL A N 1
ATOM 2217 C CA . VAL A 1 304 ? 2.554 -9.557 -13.994 1.00 96.31 304 VAL A CA 1
ATOM 2218 C C . VAL A 1 304 ? 1.151 -9.707 -13.422 1.00 96.31 304 VAL A C 1
ATOM 2220 O O . VAL A 1 304 ? 0.897 -9.220 -12.324 1.00 96.31 304 VAL A O 1
ATOM 2223 N N . LYS A 1 305 ? 0.251 -10.415 -14.112 1.00 96.69 305 LYS A N 1
ATOM 2224 C CA . LYS A 1 305 ? -1.110 -10.666 -13.623 1.00 96.69 305 LYS A CA 1
ATOM 2225 C C . LYS A 1 305 ? -1.103 -11.440 -12.304 1.00 96.69 305 LYS A C 1
ATOM 2227 O O . LYS A 1 305 ? -1.831 -11.071 -11.387 1.00 96.69 305 LYS A O 1
ATOM 2232 N N . ALA A 1 306 ? -0.270 -12.472 -12.177 1.00 95.38 306 ALA A N 1
ATOM 2233 C CA . ALA A 1 306 ? -0.118 -13.195 -10.914 1.00 95.38 306 ALA A CA 1
ATOM 2234 C C . ALA A 1 306 ? 0.407 -12.278 -9.789 1.00 95.38 306 ALA A C 1
ATOM 2236 O O . ALA A 1 306 ? -0.081 -12.326 -8.659 1.00 95.38 306 ALA A O 1
ATOM 2237 N N . SER A 1 307 ? 1.356 -11.393 -10.109 1.00 94.12 307 SER A N 1
ATOM 2238 C CA . SER A 1 307 ? 1.888 -10.391 -9.177 1.00 94.12 307 SER A CA 1
ATOM 2239 C C . SER A 1 307 ? 0.828 -9.361 -8.746 1.00 94.12 307 SER A C 1
ATOM 2241 O O . SER A 1 307 ? 0.718 -9.047 -7.559 1.00 94.12 307 SER A O 1
ATOM 2243 N N . ASP A 1 308 ? -0.003 -8.886 -9.682 1.00 94.38 308 ASP A N 1
ATOM 2244 C CA . ASP A 1 308 ? -1.143 -7.994 -9.424 1.00 94.38 308 ASP A CA 1
ATOM 2245 C C . ASP A 1 308 ? -2.150 -8.639 -8.457 1.00 94.38 308 ASP A C 1
ATOM 2247 O O . ASP A 1 308 ? -2.537 -8.015 -7.467 1.00 94.38 308 ASP A O 1
ATOM 2251 N N . LEU A 1 309 ? -2.534 -9.899 -8.694 1.00 97.06 309 LEU A N 1
ATOM 2252 C CA . LEU A 1 309 ? -3.463 -10.634 -7.824 1.00 97.06 309 LEU A CA 1
ATOM 2253 C C . LEU A 1 309 ? -2.890 -10.822 -6.414 1.00 97.06 309 LEU A C 1
ATOM 2255 O O . LEU A 1 309 ? -3.576 -10.557 -5.427 1.00 97.06 309 LEU A O 1
ATOM 2259 N N . ARG A 1 310 ? -1.603 -11.174 -6.304 1.00 96.25 310 ARG A N 1
ATOM 2260 C CA . ARG A 1 310 ? -0.922 -11.304 -5.009 1.00 96.25 310 ARG A CA 1
ATOM 2261 C C . ARG A 1 310 ? -0.907 -9.987 -4.230 1.00 96.25 310 ARG A C 1
ATOM 2263 O O . ARG A 1 310 ? -1.136 -9.987 -3.019 1.00 96.25 310 ARG A O 1
ATOM 2270 N N . ARG A 1 311 ? -0.638 -8.860 -4.900 1.00 94.88 311 ARG A N 1
ATOM 2271 C CA . ARG A 1 311 ? -0.717 -7.528 -4.278 1.00 94.88 311 ARG A CA 1
ATOM 2272 C C . ARG A 1 311 ? -2.135 -7.207 -3.827 1.00 94.88 311 ARG A C 1
ATOM 2274 O O . ARG A 1 311 ? -2.300 -6.748 -2.703 1.00 94.88 311 ARG A O 1
ATOM 2281 N N . ASN A 1 312 ? -3.138 -7.484 -4.659 1.00 95.88 312 ASN A N 1
ATOM 2282 C CA . ASN A 1 312 ? -4.542 -7.270 -4.317 1.00 95.88 312 ASN A CA 1
ATOM 2283 C C . ASN A 1 312 ? -4.942 -8.051 -3.056 1.00 95.88 312 ASN A C 1
ATOM 2285 O O . ASN A 1 312 ? -5.470 -7.462 -2.113 1.00 95.88 312 ASN A O 1
ATOM 2289 N N . TYR A 1 313 ? -4.616 -9.346 -2.997 1.00 97.50 313 TYR A N 1
ATOM 2290 C CA . TYR A 1 313 ? -4.867 -10.166 -1.812 1.00 97.50 313 TYR A CA 1
ATOM 2291 C C . TYR A 1 313 ? -4.166 -9.605 -0.569 1.00 97.50 313 TYR A C 1
ATOM 2293 O O . TYR A 1 313 ? -4.793 -9.452 0.479 1.00 97.50 313 TYR A O 1
ATOM 2301 N N . SER A 1 314 ? -2.895 -9.206 -0.691 1.00 96.44 314 SER A N 1
ATOM 2302 C CA . SER A 1 314 ? -2.167 -8.539 0.395 1.00 96.44 314 SER A CA 1
ATOM 2303 C C . SER A 1 314 ? -2.863 -7.251 0.848 1.00 96.44 314 SER A C 1
ATOM 2305 O O . SER A 1 314 ? -3.019 -7.029 2.050 1.00 96.44 314 SER A O 1
ATOM 2307 N N . SER A 1 315 ? -3.329 -6.412 -0.080 1.00 95.38 315 SER A N 1
ATOM 2308 C CA . SER A 1 315 ? -4.064 -5.187 0.248 1.00 95.38 315 SER A CA 1
ATOM 2309 C C . SER A 1 315 ? -5.337 -5.482 1.038 1.00 95.38 315 SER A C 1
ATOM 2311 O O . SER A 1 315 ? -5.599 -4.852 2.065 1.00 95.38 315 SER A O 1
ATOM 2313 N N . CYS A 1 316 ? -6.089 -6.498 0.615 1.00 96.88 316 CYS A N 1
ATOM 2314 C CA . CYS A 1 316 ? -7.286 -6.960 1.306 1.00 96.88 316 CYS A CA 1
ATOM 2315 C C . CYS A 1 316 ? -6.982 -7.506 2.707 1.00 96.88 316 CYS A C 1
ATOM 2317 O O . CYS A 1 316 ? -7.637 -7.143 3.688 1.00 96.88 316 CYS A O 1
ATOM 2319 N N . MET A 1 317 ? -5.940 -8.327 2.836 1.00 95.12 317 MET A N 1
ATOM 2320 C CA . MET A 1 317 ? -5.532 -8.900 4.118 1.00 95.12 317 MET A CA 1
ATOM 2321 C C . MET A 1 317 ? -5.095 -7.848 5.133 1.00 95.12 317 MET A C 1
ATOM 2323 O O . MET A 1 317 ? -5.272 -8.083 6.328 1.00 95.12 317 MET A O 1
ATOM 2327 N N . ASN A 1 318 ? -4.602 -6.693 4.681 1.00 91.69 318 ASN A N 1
ATOM 2328 C CA . ASN A 1 318 ? -4.219 -5.560 5.527 1.00 91.69 318 ASN A CA 1
ATOM 2329 C C . ASN A 1 318 ? -5.343 -4.527 5.734 1.00 91.69 318 ASN A C 1
ATOM 2331 O O . ASN A 1 318 ? -5.187 -3.615 6.539 1.00 91.69 318 ASN A O 1
ATOM 2335 N N . GLY A 1 319 ? -6.495 -4.687 5.073 1.00 91.19 319 GLY A N 1
ATOM 2336 C CA . GLY A 1 319 ? -7.648 -3.798 5.241 1.00 91.19 319 GLY A CA 1
ATOM 2337 C C . GLY A 1 319 ? -7.576 -2.498 4.433 1.00 91.19 319 GLY A C 1
ATOM 2338 O O . GLY A 1 319 ? -8.298 -1.552 4.743 1.00 91.19 319 GLY A O 1
ATOM 2339 N N . PHE A 1 320 ? -6.743 -2.429 3.390 1.00 91.12 320 PHE A N 1
ATOM 2340 C CA . PHE A 1 320 ? -6.680 -1.271 2.496 1.00 91.12 320 PHE A CA 1
ATOM 2341 C C . PHE A 1 320 ? -7.856 -1.290 1.510 1.00 91.12 320 PHE A C 1
ATOM 2343 O O . PHE A 1 320 ? -7.722 -1.775 0.390 1.00 91.12 320 PHE A O 1
ATOM 2350 N N . SER A 1 321 ? -9.016 -0.772 1.923 1.00 86.25 321 SER A N 1
ATOM 2351 C CA . SER A 1 321 ? -10.279 -0.850 1.167 1.00 86.25 321 SER A CA 1
ATOM 2352 C C . SER A 1 321 ? -10.179 -0.342 -0.276 1.00 86.25 321 SER A C 1
ATOM 2354 O O . SER A 1 321 ? -10.664 -1.007 -1.182 1.00 86.25 321 SER A O 1
ATOM 2356 N N . TYR A 1 322 ? -9.501 0.784 -0.512 1.00 86.94 322 TYR A N 1
ATOM 2357 C CA . TYR A 1 322 ? -9.349 1.361 -1.855 1.00 86.94 322 TYR A CA 1
ATOM 2358 C C . TYR A 1 322 ? -8.407 0.567 -2.771 1.00 86.94 322 TYR A C 1
ATOM 2360 O O . TYR A 1 322 ? -8.573 0.581 -3.986 1.00 86.94 322 TYR A O 1
ATOM 2368 N N . ALA A 1 323 ? -7.421 -0.128 -2.196 1.00 86.94 323 ALA A N 1
ATOM 2369 C CA . ALA A 1 323 ? -6.460 -0.950 -2.934 1.00 86.94 323 ALA A CA 1
ATOM 2370 C C . ALA A 1 323 ? -6.859 -2.437 -2.981 1.00 86.94 323 ALA A C 1
ATOM 2372 O O . ALA A 1 323 ? -6.160 -3.246 -3.590 1.00 86.94 323 ALA A O 1
ATOM 2373 N N . CYS A 1 324 ? -7.954 -2.801 -2.312 1.00 95.06 324 CYS A N 1
ATOM 2374 C CA . CYS A 1 324 ? -8.504 -4.143 -2.250 1.00 95.06 324 CYS A CA 1
ATOM 2375 C C . CYS A 1 324 ? -9.722 -4.247 -3.165 1.00 95.06 324 CYS A C 1
ATOM 2377 O O . CYS A 1 324 ? -10.818 -3.795 -2.838 1.00 95.06 324 CYS A O 1
ATOM 2379 N N . ASN A 1 325 ? -9.556 -4.927 -4.290 1.00 96.81 325 ASN A N 1
ATOM 2380 C CA . ASN A 1 325 ? -10.668 -5.361 -5.109 1.00 96.81 325 ASN A CA 1
ATOM 2381 C C . ASN A 1 325 ? -11.068 -6.791 -4.719 1.00 96.81 325 ASN A C 1
ATOM 2383 O O . ASN A 1 325 ? -10.441 -7.768 -5.138 1.00 96.81 325 ASN A O 1
ATOM 2387 N N . LYS A 1 326 ? -12.143 -6.922 -3.931 1.00 96.00 326 LYS A N 1
ATOM 2388 C CA . LYS A 1 326 ? -12.655 -8.229 -3.482 1.00 96.00 326 LYS A CA 1
ATOM 2389 C C . LYS A 1 326 ? -13.145 -9.122 -4.628 1.00 96.00 326 LYS A C 1
ATOM 2391 O O . LYS A 1 326 ? -13.168 -10.334 -4.459 1.00 96.00 326 LYS A O 1
ATOM 2396 N N . ALA A 1 327 ? -13.484 -8.557 -5.789 1.00 97.81 327 ALA A N 1
ATOM 2397 C CA . ALA A 1 327 ? -13.916 -9.333 -6.953 1.00 97.81 327 ALA A CA 1
ATOM 2398 C C . ALA A 1 327 ? -12.770 -10.107 -7.631 1.00 97.81 327 ALA A C 1
ATOM 2400 O O . ALA A 1 327 ? -13.028 -10.970 -8.463 1.00 97.81 327 ALA A O 1
ATOM 2401 N N . LEU A 1 328 ? -11.513 -9.797 -7.295 1.00 97.19 328 LEU A N 1
ATOM 2402 C CA . LEU A 1 328 ? -10.332 -10.482 -7.826 1.00 97.19 328 LEU A CA 1
ATOM 2403 C C . LEU A 1 328 ? -9.816 -11.604 -6.914 1.00 97.19 328 LEU A C 1
ATOM 2405 O O . LEU A 1 328 ? -8.817 -12.231 -7.252 1.00 97.19 328 LEU A O 1
ATOM 2409 N N . LEU A 1 329 ? -10.452 -11.826 -5.762 1.00 97.88 329 LEU A N 1
ATOM 2410 C CA . LEU A 1 329 ? -10.047 -12.855 -4.806 1.00 97.88 329 LEU A CA 1
ATOM 2411 C C . LEU A 1 329 ? -10.566 -14.229 -5.226 1.00 97.88 329 LEU A C 1
ATOM 2413 O O . LEU A 1 329 ? -11.686 -14.346 -5.732 1.00 97.88 329 LEU A O 1
ATOM 2417 N N . THR A 1 330 ? -9.793 -15.278 -4.945 1.00 98.06 330 THR A N 1
ATOM 2418 C CA . THR A 1 330 ? -10.353 -16.638 -4.962 1.00 98.06 330 THR A CA 1
ATOM 2419 C C . THR A 1 330 ? -11.353 -16.817 -3.809 1.00 98.06 330 THR A C 1
ATOM 2421 O O . THR A 1 330 ? -11.329 -16.048 -2.841 1.00 98.06 330 THR A O 1
ATOM 2424 N N . PRO A 1 331 ? -12.241 -17.826 -3.859 1.00 98.38 331 PRO A N 1
ATOM 2425 C CA . PRO A 1 331 ? -13.146 -18.119 -2.748 1.00 98.38 331 PRO A CA 1
ATOM 2426 C C . PRO A 1 331 ? -12.415 -18.313 -1.410 1.00 98.38 331 PRO A C 1
ATOM 2428 O O . PRO A 1 331 ? -12.852 -17.797 -0.383 1.00 98.38 331 PRO A O 1
ATOM 2431 N N . GLU A 1 332 ? -11.271 -18.996 -1.420 1.00 97.81 332 GLU A N 1
ATOM 2432 C CA . GLU A 1 332 ? -10.453 -19.248 -0.231 1.00 97.81 332 GLU A CA 1
ATOM 2433 C C . GLU A 1 332 ? -9.833 -17.952 0.309 1.00 97.81 332 GLU A C 1
ATOM 2435 O O . GLU A 1 332 ? -9.884 -17.681 1.511 1.00 97.81 332 GLU A O 1
ATOM 2440 N N . GLU A 1 333 ? -9.292 -17.116 -0.580 1.00 98.12 333 GLU A N 1
ATOM 2441 C CA . GLU A 1 333 ? -8.759 -15.800 -0.227 1.00 98.12 333 GLU A CA 1
ATOM 2442 C C . GLU A 1 333 ? -9.848 -14.879 0.342 1.00 98.12 333 GLU A C 1
ATOM 2444 O O . GLU A 1 333 ? -9.608 -14.164 1.316 1.00 98.12 333 GLU A O 1
ATOM 2449 N N . ALA A 1 334 ? -11.059 -14.908 -0.221 1.00 98.06 334 ALA A N 1
ATOM 2450 C CA . ALA A 1 334 ? -12.189 -14.118 0.255 1.00 98.06 334 ALA A CA 1
ATOM 2451 C C . ALA A 1 334 ? -12.609 -14.514 1.679 1.00 98.06 334 ALA A C 1
ATOM 2453 O O . ALA A 1 334 ? -12.888 -13.635 2.499 1.00 98.06 334 ALA A O 1
ATOM 2454 N N . VAL A 1 335 ? -12.595 -15.814 2.000 1.00 98.25 335 VAL A N 1
ATOM 2455 C CA . VAL A 1 335 ? -12.829 -16.307 3.367 1.00 98.25 335 VAL A CA 1
ATOM 2456 C C . VAL A 1 335 ? -11.742 -15.797 4.314 1.00 98.25 335 VAL A C 1
ATOM 2458 O O . VAL A 1 335 ? -12.067 -15.216 5.350 1.00 98.25 335 VAL A O 1
ATOM 2461 N N . ALA A 1 336 ? -10.464 -15.934 3.946 1.00 97.88 336 ALA A N 1
ATOM 2462 C CA . ALA A 1 336 ? -9.347 -15.471 4.773 1.00 97.88 336 ALA A CA 1
ATOM 2463 C C . ALA A 1 336 ? -9.399 -13.953 5.039 1.00 97.88 336 ALA A C 1
ATOM 2465 O O . ALA A 1 336 ? -9.234 -13.503 6.179 1.00 97.88 336 ALA A O 1
ATOM 2466 N N . VAL A 1 337 ? -9.694 -13.160 4.005 1.00 97.94 337 VAL A N 1
ATOM 2467 C CA . VAL A 1 337 ? -9.897 -11.708 4.117 1.00 97.94 337 VAL A CA 1
ATOM 2468 C C . VAL A 1 337 ? -11.089 -11.395 5.016 1.00 97.94 337 VAL A C 1
ATOM 2470 O O . VAL A 1 337 ? -10.969 -10.531 5.880 1.00 97.94 337 VAL A O 1
ATOM 2473 N N . GLY A 1 338 ? -12.206 -12.114 4.872 1.00 96.62 338 GLY A N 1
ATOM 2474 C CA . GLY A 1 338 ? -13.389 -11.952 5.719 1.00 96.62 338 GLY A CA 1
ATOM 2475 C C . GLY A 1 338 ? -13.096 -12.203 7.199 1.00 96.62 338 GLY A C 1
ATOM 2476 O O . GLY A 1 338 ? -13.472 -11.398 8.050 1.00 96.62 338 GLY A O 1
ATOM 2477 N N . THR A 1 339 ? -12.345 -13.258 7.522 1.00 96.69 339 THR A N 1
ATOM 2478 C CA . THR A 1 339 ? -11.884 -13.510 8.896 1.00 96.69 339 THR A CA 1
ATOM 2479 C C . THR A 1 339 ? -10.995 -12.374 9.413 1.00 96.69 339 THR A C 1
ATOM 2481 O O . THR A 1 339 ? -11.142 -11.938 10.557 1.00 96.69 339 THR A O 1
ATOM 2484 N N . SER A 1 340 ? -10.091 -11.855 8.577 1.00 96.62 340 SER A N 1
ATOM 2485 C CA . SER A 1 340 ? -9.221 -10.727 8.935 1.00 96.62 340 SER A CA 1
ATOM 2486 C C . SER A 1 340 ? -10.015 -9.431 9.171 1.00 96.62 340 SER A C 1
ATOM 2488 O O . SER A 1 340 ? -9.735 -8.707 10.130 1.00 96.62 340 SER A O 1
ATOM 2490 N N . ASP A 1 341 ? -11.038 -9.168 8.351 1.00 95.75 341 ASP A N 1
ATOM 2491 C CA . ASP A 1 341 ? -11.965 -8.038 8.488 1.00 95.75 341 ASP A CA 1
ATOM 2492 C C . ASP A 1 341 ? -12.739 -8.099 9.812 1.00 95.75 341 ASP A C 1
ATOM 2494 O O . ASP A 1 341 ? -12.757 -7.114 10.553 1.00 95.75 341 ASP A O 1
ATOM 2498 N N . LEU A 1 342 ? -13.321 -9.255 10.154 1.00 96.50 342 LEU A N 1
ATOM 2499 C CA . LEU A 1 342 ? -14.045 -9.442 11.418 1.00 96.50 342 LEU A CA 1
ATOM 2500 C C . LEU A 1 342 ? -13.128 -9.244 12.630 1.00 96.50 342 LEU A C 1
ATOM 2502 O O . LEU A 1 342 ? -13.482 -8.526 13.565 1.00 96.50 342 LEU A O 1
ATOM 2506 N N . ARG A 1 343 ? -11.906 -9.791 12.582 1.00 96.12 343 ARG A N 1
ATOM 2507 C CA . ARG A 1 343 ? -10.911 -9.604 13.646 1.00 96.12 343 ARG A CA 1
ATOM 2508 C C . ARG A 1 343 ? -10.543 -8.130 13.837 1.00 96.12 343 ARG A C 1
ATOM 2510 O O . ARG A 1 343 ? -10.449 -7.665 14.973 1.00 96.12 343 ARG A O 1
ATOM 2517 N N . ARG A 1 344 ? -10.336 -7.385 12.745 1.00 95.69 344 ARG A N 1
ATOM 2518 C CA . ARG A 1 344 ? -10.096 -5.934 12.805 1.00 95.69 344 ARG A CA 1
ATOM 2519 C C . ARG A 1 344 ? -11.291 -5.192 13.388 1.00 95.69 344 ARG A C 1
ATOM 2521 O O . ARG A 1 344 ? -11.088 -4.348 14.251 1.00 95.69 344 ARG A O 1
ATOM 2528 N N . ASN A 1 345 ? -12.510 -5.526 12.966 1.00 96.62 345 ASN A N 1
ATOM 2529 C CA . ASN A 1 345 ? -13.735 -4.921 13.486 1.00 96.62 345 ASN A CA 1
ATOM 2530 C C . ASN A 1 345 ? -13.863 -5.124 15.003 1.00 96.62 345 ASN A C 1
ATOM 2532 O O . ASN A 1 345 ? -14.045 -4.155 15.738 1.00 96.62 345 ASN A O 1
ATOM 2536 N N . TYR A 1 346 ? -13.685 -6.358 15.482 1.00 97.81 346 TYR A N 1
ATOM 2537 C CA . TYR A 1 346 ? -13.693 -6.655 16.914 1.00 97.81 346 TYR A CA 1
ATOM 2538 C C . TYR A 1 346 ? -12.604 -5.882 17.666 1.00 97.81 346 TYR A C 1
ATOM 2540 O O . TYR A 1 346 ? -12.885 -5.261 18.690 1.00 97.81 346 TYR A O 1
ATOM 2548 N N . SER A 1 347 ? -11.381 -5.827 17.127 1.00 97.06 347 SER A N 1
ATOM 2549 C CA . SER A 1 347 ? -10.300 -5.013 17.697 1.00 97.06 347 SER A CA 1
ATOM 2550 C C . SER A 1 347 ? -10.674 -3.529 17.765 1.00 97.06 347 SER A C 1
ATOM 2552 O O . SER A 1 347 ? -10.457 -2.890 18.793 1.00 97.06 347 SER A O 1
ATOM 2554 N N . SER A 1 348 ? -11.271 -2.968 16.711 1.00 97.25 348 SER A N 1
ATOM 2555 C CA . SER A 1 348 ? -11.726 -1.575 16.703 1.00 97.25 348 SER A CA 1
ATOM 2556 C C . SER A 1 348 ? -12.760 -1.309 17.794 1.00 97.25 348 SER A C 1
ATOM 2558 O O . SER A 1 348 ? -12.652 -0.326 18.526 1.00 97.25 348 SER A O 1
ATOM 2560 N N . CYS A 1 349 ? -13.714 -2.225 17.958 1.00 97.44 349 CYS A N 1
ATOM 2561 C CA . CYS A 1 349 ? -14.717 -2.163 19.013 1.00 97.44 349 CYS A CA 1
ATOM 2562 C C . CYS A 1 349 ? -14.102 -2.240 20.415 1.00 97.44 349 CYS A C 1
ATOM 2564 O O . CYS A 1 349 ? -14.415 -1.422 21.278 1.00 97.44 349 CYS A O 1
ATOM 2566 N N . MET A 1 350 ? -13.176 -3.173 20.637 1.00 96.75 350 MET A N 1
ATOM 2567 C CA . MET A 1 350 ? -12.498 -3.333 21.924 1.00 96.75 350 MET A CA 1
ATOM 2568 C C . MET A 1 350 ? -11.647 -2.124 22.312 1.00 96.75 350 MET A C 1
ATOM 2570 O O . MET A 1 350 ? -11.463 -1.886 23.501 1.00 96.75 350 MET A O 1
ATOM 2574 N N . ASN A 1 351 ? -11.165 -1.345 21.341 1.00 94.81 351 ASN A N 1
ATOM 2575 C CA . ASN A 1 351 ? -10.406 -0.116 21.581 1.00 94.81 351 ASN A CA 1
ATOM 2576 C C . ASN A 1 351 ? -11.281 1.152 21.618 1.00 94.81 351 ASN A C 1
ATOM 2578 O O . ASN A 1 351 ? -10.762 2.244 21.831 1.00 94.81 351 ASN A O 1
ATOM 2582 N N . GLY A 1 352 ? -12.601 1.029 21.443 1.00 92.38 352 GLY A N 1
ATOM 2583 C CA . GLY A 1 352 ? -13.528 2.163 21.496 1.00 92.38 352 GLY A CA 1
ATOM 2584 C C . GLY A 1 352 ? -13.539 3.043 20.239 1.00 92.38 352 GLY A C 1
ATOM 2585 O O . GLY A 1 352 ? -14.034 4.168 20.289 1.00 92.38 352 GLY A O 1
ATOM 2586 N N . PHE A 1 353 ? -13.028 2.560 19.101 1.00 93.31 353 PHE A N 1
ATOM 2587 C CA . PHE A 1 353 ? -13.081 3.288 17.829 1.00 93.31 353 PHE A CA 1
ATOM 2588 C C . PHE A 1 353 ? -14.478 3.178 17.202 1.00 93.31 353 PHE A C 1
ATOM 2590 O O . PHE A 1 353 ? -14.714 2.335 16.339 1.00 93.31 353 PHE A O 1
ATOM 2597 N N . SER A 1 354 ? -15.411 4.031 17.634 1.00 86.88 354 SER A N 1
ATOM 2598 C CA . SER A 1 354 ? -16.835 3.971 17.257 1.00 86.88 354 SER A CA 1
ATOM 2599 C C . SER A 1 354 ? -17.082 3.956 15.744 1.00 86.88 354 SER A C 1
ATOM 2601 O O . SER A 1 354 ? -17.856 3.132 15.269 1.00 86.88 354 SER A O 1
ATOM 2603 N N . TYR A 1 355 ? -16.385 4.793 14.972 1.00 90.25 355 TYR A N 1
ATOM 2604 C CA . TYR A 1 355 ? -16.543 4.859 13.511 1.00 90.25 355 TYR A CA 1
ATOM 2605 C C . TYR A 1 355 ? -16.017 3.620 12.772 1.00 90.25 355 TYR A C 1
ATOM 2607 O O . TYR A 1 355 ? -16.502 3.295 11.693 1.00 90.25 355 TYR A O 1
ATOM 2615 N N . ALA A 1 356 ? -15.029 2.929 13.345 1.00 89.88 356 ALA A N 1
ATOM 2616 C CA . ALA A 1 356 ? -14.435 1.717 12.777 1.00 89.88 356 ALA A CA 1
ATOM 2617 C C . ALA A 1 356 ? -15.006 0.428 13.397 1.00 89.88 356 ALA A C 1
ATOM 2619 O O . ALA A 1 356 ? -14.574 -0.669 13.044 1.00 89.88 356 ALA A O 1
ATOM 2620 N N . CYS A 1 357 ? -15.946 0.557 14.337 1.00 95.88 357 CYS A N 1
ATOM 2621 C CA . CYS A 1 357 ? -16.595 -0.537 15.038 1.00 95.88 357 CYS A CA 1
ATOM 2622 C C . CYS A 1 357 ? -18.027 -0.708 14.533 1.00 95.88 357 CYS A C 1
ATOM 2624 O O . CYS A 1 357 ? -18.927 0.065 14.858 1.00 95.88 357 CYS A O 1
ATOM 2626 N N . ASN A 1 35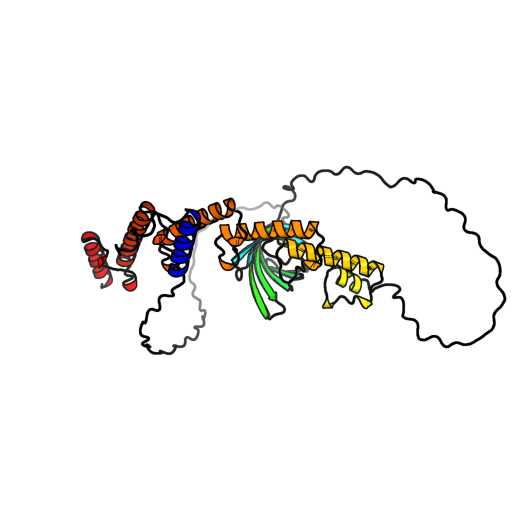8 ? -18.268 -1.787 13.804 1.00 96.38 358 ASN A N 1
ATOM 2627 C CA . ASN A 1 358 ? -19.607 -2.233 13.473 1.00 96.38 358 ASN A CA 1
ATOM 2628 C C . ASN A 1 358 ? -20.026 -3.368 14.416 1.00 96.38 358 ASN A C 1
ATOM 2630 O O . ASN A 1 358 ? -19.704 -4.538 14.198 1.00 96.38 358 ASN A O 1
ATOM 2634 N N . LYS A 1 359 ? -20.795 -3.024 15.456 1.00 95.62 359 LYS A N 1
ATOM 2635 C CA . LYS A 1 359 ? -21.300 -3.991 16.447 1.00 95.62 359 LYS A CA 1
ATOM 2636 C C . LYS A 1 359 ? -22.225 -5.060 15.850 1.00 95.62 359 LYS A C 1
ATOM 2638 O O . LYS A 1 359 ? -22.385 -6.110 16.456 1.00 95.62 359 LYS A O 1
ATOM 2643 N N . ARG A 1 360 ? -22.804 -4.833 14.660 1.00 97.12 360 ARG A N 1
ATOM 2644 C CA . ARG A 1 360 ? -23.675 -5.812 13.978 1.00 97.12 360 ARG A CA 1
ATOM 2645 C C . ARG A 1 360 ? -22.908 -7.001 13.398 1.00 97.12 360 ARG A C 1
ATOM 2647 O O . ARG A 1 360 ? -23.533 -7.986 13.029 1.00 97.12 360 ARG A O 1
ATOM 2654 N N . LEU A 1 361 ? -21.586 -6.887 13.280 1.00 96.25 361 LEU A N 1
ATOM 2655 C CA . LEU A 1 361 ? -20.713 -7.942 12.762 1.00 96.25 361 LEU A CA 1
ATOM 2656 C C . LEU A 1 361 ? -20.083 -8.795 13.873 1.00 96.25 361 LEU A C 1
ATOM 2658 O O . LEU A 1 361 ? -19.309 -9.694 13.564 1.00 96.25 361 LEU A O 1
ATOM 2662 N N . LEU A 1 362 ? -20.368 -8.494 15.143 1.00 97.06 362 LEU A N 1
ATOM 2663 C CA . LEU A 1 362 ? -19.823 -9.220 16.289 1.00 97.06 362 LEU A CA 1
ATOM 2664 C C . LEU A 1 362 ? -20.680 -10.434 16.631 1.00 97.06 362 LEU A C 1
ATOM 2666 O O . LEU A 1 362 ? -21.906 -10.394 16.486 1.00 97.06 362 LEU A O 1
ATOM 2670 N N . THR A 1 363 ? -20.051 -11.483 17.162 1.00 97.12 363 THR A N 1
ATOM 2671 C CA . THR A 1 363 ? -20.810 -12.551 17.828 1.00 97.12 363 THR A CA 1
ATOM 2672 C C . THR A 1 363 ? -21.444 -12.028 19.126 1.00 97.12 363 THR A C 1
ATOM 2674 O O . THR A 1 363 ? -20.997 -11.010 19.669 1.00 97.12 363 THR A O 1
ATOM 2677 N N . PRO A 1 364 ? -22.476 -12.697 19.671 1.00 98.00 364 PRO A N 1
ATOM 2678 C CA . PRO A 1 364 ? -23.054 -12.317 20.962 1.00 98.00 364 PRO A CA 1
ATOM 2679 C C . PRO A 1 364 ? -22.015 -12.237 22.093 1.00 98.00 364 PRO A C 1
ATOM 2681 O O . PRO A 1 364 ? -22.043 -11.313 22.907 1.00 98.00 364 PRO A O 1
ATOM 2684 N N . GLU A 1 365 ? -21.056 -13.163 22.112 1.00 97.50 365 GLU A N 1
ATOM 2685 C CA . GLU A 1 365 ? -19.978 -13.211 23.102 1.00 97.50 365 GLU A CA 1
ATOM 2686 C C . GLU A 1 365 ? -19.006 -12.035 22.939 1.00 97.50 365 GLU A C 1
ATOM 2688 O O . GLU A 1 365 ? -18.630 -11.391 23.919 1.00 97.50 365 GLU A O 1
ATOM 2693 N N . GLU A 1 366 ? -18.611 -11.724 21.703 1.00 97.81 366 GLU A N 1
ATOM 2694 C CA . GLU A 1 366 ? -17.772 -10.564 21.393 1.00 97.81 366 GLU A CA 1
ATOM 2695 C C . GLU A 1 366 ? -18.466 -9.249 21.759 1.00 97.81 366 GLU A C 1
ATOM 2697 O O . GLU A 1 366 ? -17.848 -8.361 22.349 1.00 97.81 366 GLU A O 1
ATOM 2702 N N . LEU A 1 367 ? -19.760 -9.127 21.457 1.00 97.81 367 LEU A N 1
ATOM 2703 C CA . LEU A 1 367 ? -20.554 -7.951 21.788 1.00 97.81 367 LEU A CA 1
ATOM 2704 C C . LEU A 1 367 ? -20.621 -7.724 23.302 1.00 97.81 367 LEU A C 1
ATOM 2706 O O . LEU A 1 367 ? -20.457 -6.589 23.746 1.00 97.81 367 LEU A O 1
ATOM 2710 N N . SER A 1 368 ? -20.816 -8.786 24.088 1.00 97.88 368 SER A N 1
ATOM 2711 C CA . SER A 1 368 ? -20.818 -8.706 25.553 1.00 97.88 368 SER A CA 1
ATOM 2712 C C . SER A 1 368 ? -19.477 -8.192 26.094 1.00 97.88 368 SER A C 1
ATOM 2714 O O . SER A 1 368 ? -19.454 -7.255 26.893 1.00 97.88 368 SER A O 1
ATOM 2716 N N . ARG A 1 369 ? -18.351 -8.704 25.577 1.00 97.88 369 ARG A N 1
ATOM 2717 C CA . ARG A 1 369 ? -17.005 -8.227 25.951 1.00 97.88 369 ARG A CA 1
ATOM 2718 C C . ARG A 1 369 ? -16.770 -6.766 25.572 1.00 97.88 369 ARG A C 1
ATOM 2720 O O . ARG A 1 369 ? -16.181 -6.007 26.341 1.00 97.88 369 ARG A O 1
ATOM 2727 N N . VAL A 1 370 ? -17.240 -6.352 24.396 1.00 97.75 370 VAL A N 1
ATOM 2728 C CA . VAL A 1 370 ? -17.156 -4.955 23.948 1.00 97.75 370 VAL A CA 1
ATOM 2729 C C . VAL A 1 370 ? -17.990 -4.041 24.845 1.00 97.75 370 VAL A C 1
ATOM 2731 O O . VAL A 1 370 ? -17.514 -2.967 25.199 1.00 97.75 370 VAL A O 1
ATOM 2734 N N . GLN A 1 371 ? -19.194 -4.456 25.251 1.00 96.44 371 GLN A N 1
ATOM 2735 C CA . GLN A 1 371 ? -20.042 -3.682 26.166 1.00 96.44 371 GLN A CA 1
ATOM 2736 C C . GLN A 1 371 ? -19.385 -3.496 27.537 1.00 96.44 371 GLN A C 1
ATOM 2738 O O . GLN A 1 371 ? -19.355 -2.380 28.049 1.00 96.44 371 GLN A O 1
ATOM 2743 N N . GLU A 1 372 ? -18.803 -4.552 28.104 1.00 96.44 372 GLU A N 1
ATOM 2744 C CA . GLU A 1 372 ? -18.044 -4.453 29.355 1.00 96.44 372 GLU A CA 1
ATOM 2745 C C . GLU A 1 372 ? -16.863 -3.474 29.214 1.00 96.44 372 GLU A C 1
ATOM 2747 O O . GLU A 1 372 ? -16.639 -2.608 30.062 1.00 96.44 372 GLU A O 1
ATOM 2752 N N . SER A 1 373 ? -16.143 -3.554 28.092 1.00 97.00 373 SER A N 1
ATOM 2753 C CA . SER A 1 373 ? -15.042 -2.645 27.770 1.00 97.00 373 SER A CA 1
ATOM 2754 C C . SER A 1 373 ? -15.502 -1.184 27.629 1.00 97.00 373 SER A C 1
ATOM 2756 O O . SER A 1 373 ? -14.824 -0.273 28.115 1.00 97.00 373 SER A O 1
ATOM 2758 N N . ASP A 1 374 ? -16.666 -0.953 27.013 1.00 95.56 374 ASP A N 1
ATOM 2759 C CA . ASP A 1 374 ? -17.291 0.367 26.883 1.00 95.56 374 ASP A CA 1
ATOM 2760 C C . ASP A 1 374 ? -17.655 0.956 28.254 1.00 95.56 374 ASP A C 1
ATOM 2762 O O . ASP A 1 374 ? -17.313 2.108 28.530 1.00 95.56 374 ASP A O 1
ATOM 2766 N N . LEU A 1 375 ? -18.286 0.169 29.135 1.00 96.06 375 LEU A N 1
ATOM 2767 C CA . LEU A 1 375 ? -18.637 0.597 30.495 1.00 96.06 375 LEU A CA 1
ATOM 2768 C C . LEU A 1 375 ? -17.389 0.948 31.310 1.00 96.06 375 LEU A C 1
ATOM 2770 O O . LEU A 1 375 ? -17.332 2.007 31.937 1.00 96.06 375 LEU A O 1
ATOM 2774 N N . ARG A 1 376 ? -16.340 0.122 31.224 1.00 95.50 376 ARG A N 1
ATOM 2775 C CA . ARG A 1 376 ? -15.065 0.378 31.904 1.00 95.50 376 ARG A CA 1
ATOM 2776 C C . ARG A 1 376 ? -14.402 1.673 31.429 1.00 95.50 376 ARG A C 1
ATOM 2778 O O . ARG A 1 376 ? -13.894 2.438 32.249 1.00 95.50 376 ARG A O 1
ATOM 2785 N N . ARG A 1 377 ? -14.402 1.943 30.118 1.00 95.25 377 ARG A N 1
ATOM 2786 C CA . ARG A 1 377 ? -13.910 3.218 29.566 1.00 95.25 377 ARG A CA 1
ATOM 2787 C C . ARG A 1 377 ? -14.756 4.398 30.026 1.00 95.25 377 ARG A C 1
ATOM 2789 O O . ARG A 1 377 ? -14.190 5.422 30.390 1.00 95.25 377 ARG A O 1
ATOM 2796 N N . ASN A 1 378 ? -16.082 4.258 30.039 1.00 95.81 378 ASN A N 1
ATOM 2797 C CA . ASN A 1 378 ? -16.987 5.298 30.523 1.00 95.81 378 ASN A CA 1
ATOM 2798 C C . ASN A 1 378 ? -16.684 5.653 31.985 1.00 95.81 378 ASN A C 1
ATOM 2800 O O . ASN A 1 378 ? -16.492 6.824 32.311 1.00 95.81 378 ASN A O 1
ATOM 2804 N N . TYR A 1 379 ? -16.548 4.642 32.847 1.00 96.56 379 TYR A N 1
ATOM 2805 C CA . TYR A 1 379 ? -16.166 4.848 34.238 1.00 96.56 379 TYR A CA 1
ATOM 2806 C C . TYR A 1 379 ? -14.801 5.540 34.370 1.00 96.56 379 TYR A C 1
ATOM 2808 O O . TYR A 1 379 ? -14.674 6.523 35.102 1.00 96.56 379 TYR A O 1
ATOM 2816 N N . ALA A 1 380 ? -13.794 5.108 33.603 1.00 95.50 380 ALA A N 1
ATOM 2817 C CA . ALA A 1 380 ? -12.473 5.737 33.596 1.00 95.50 380 ALA A CA 1
ATOM 2818 C C . ALA A 1 380 ? -12.517 7.215 33.154 1.00 95.50 380 ALA A C 1
ATOM 2820 O O . ALA A 1 380 ? -11.870 8.061 33.777 1.00 95.50 380 ALA A O 1
ATOM 2821 N N . SER A 1 381 ? -13.312 7.550 32.134 1.00 95.56 381 SER A N 1
ATOM 2822 C CA . SER A 1 381 ? -13.562 8.934 31.701 1.00 95.56 381 SER A CA 1
ATOM 2823 C C . SER A 1 381 ? -14.165 9.780 32.823 1.00 95.56 381 SER A C 1
ATOM 2825 O O . SER A 1 381 ? -13.673 10.876 33.110 1.00 95.56 381 SER A O 1
ATOM 2827 N N . CYS A 1 382 ? -15.175 9.250 33.518 1.00 95.94 382 CYS A N 1
ATOM 2828 C CA . CYS A 1 382 ? -15.792 9.899 34.674 1.00 95.94 382 CYS A CA 1
ATOM 2829 C C . CYS A 1 382 ? -14.786 10.123 35.817 1.00 95.94 382 CYS A C 1
ATOM 2831 O O . CYS A 1 382 ? -14.651 11.230 36.348 1.00 95.94 382 CYS A O 1
ATOM 2833 N N . MET A 1 383 ? -13.994 9.100 36.141 1.00 95.38 383 MET A N 1
ATOM 2834 C CA . MET A 1 383 ? -12.949 9.157 37.170 1.00 95.38 383 MET A CA 1
ATOM 2835 C C . MET A 1 383 ? -11.754 10.037 36.796 1.00 95.38 383 MET A C 1
ATOM 2837 O O . MET A 1 383 ? -10.999 10.445 37.680 1.00 95.38 383 MET A O 1
ATOM 2841 N N . SER A 1 384 ? -11.614 10.400 35.523 1.00 93.31 384 SER A N 1
ATOM 2842 C CA . SER A 1 384 ? -10.601 11.346 35.038 1.00 93.31 384 SER A CA 1
ATOM 2843 C C . SER A 1 384 ? -11.121 12.785 34.954 1.00 93.31 384 SER A C 1
ATOM 2845 O O . SER A 1 384 ? -10.328 13.719 34.930 1.00 93.31 384 SER A O 1
ATOM 2847 N N . GLY A 1 385 ? -12.445 12.983 34.982 1.00 88.75 385 GLY A N 1
ATOM 2848 C CA . GLY A 1 385 ? -13.077 14.307 34.949 1.00 88.75 385 GLY A CA 1
ATOM 2849 C C . GLY A 1 385 ? -13.368 14.824 33.544 1.00 88.75 385 GLY A C 1
ATOM 2850 O O . GLY A 1 385 ? -13.740 15.984 33.382 1.00 88.75 385 GLY A O 1
ATOM 2851 N N . PHE A 1 386 ? -13.254 13.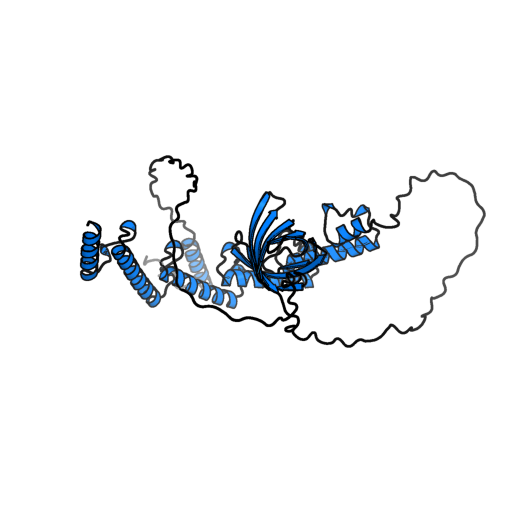966 32.528 1.00 85.81 386 PHE A N 1
ATOM 2852 C CA . PHE A 1 386 ? -13.657 14.281 31.162 1.00 85.81 386 PHE A CA 1
ATOM 2853 C C . PHE A 1 386 ? -15.182 14.205 31.048 1.00 85.81 386 PHE A C 1
ATOM 2855 O O . PHE A 1 386 ? -15.742 13.193 30.630 1.00 85.81 386 PHE A O 1
ATOM 2862 N N . SER A 1 387 ? -15.861 15.280 31.453 1.00 77.31 387 SER A N 1
ATOM 2863 C CA . SER A 1 387 ? -17.326 15.343 31.549 1.00 77.31 387 SER A CA 1
ATOM 2864 C C . SER A 1 387 ? -18.039 15.034 30.230 1.00 77.31 387 SER A C 1
ATOM 2866 O O . SER A 1 387 ? -19.056 14.353 30.243 1.00 77.31 387 SER A O 1
ATOM 2868 N N . TYR A 1 388 ? -17.481 15.453 29.092 1.00 83.38 388 TYR A N 1
ATOM 2869 C CA . TYR A 1 388 ? -18.046 15.191 27.762 1.00 83.38 388 TYR A CA 1
ATOM 2870 C C . TYR A 1 388 ? -17.969 13.714 27.338 1.00 83.38 388 TYR A C 1
ATOM 2872 O O . TYR A 1 388 ? -18.757 13.272 26.509 1.00 83.38 388 TYR A O 1
ATOM 2880 N N . ALA A 1 389 ? -17.026 12.952 27.898 1.00 85.75 389 ALA A N 1
ATOM 2881 C CA . ALA A 1 389 ? -16.833 11.526 27.626 1.00 85.75 389 ALA A CA 1
ATOM 2882 C C . ALA A 1 389 ? -17.374 10.634 28.760 1.00 85.75 389 ALA A C 1
ATOM 2884 O O . ALA A 1 389 ? -17.203 9.416 28.726 1.00 85.75 389 ALA A O 1
ATOM 2885 N N . CYS A 1 390 ? -18.000 11.241 29.772 1.00 94.50 390 CYS A N 1
ATOM 2886 C CA . CYS A 1 390 ? -18.580 10.574 30.925 1.00 94.50 390 CYS A CA 1
ATOM 2887 C C . CYS A 1 390 ? -20.105 10.592 30.826 1.00 94.50 390 CYS A C 1
ATOM 2889 O O . CYS A 1 390 ? -20.749 11.623 31.020 1.00 94.50 390 CYS A O 1
ATOM 2891 N N . ASN A 1 391 ? -20.700 9.427 30.607 1.00 94.88 391 ASN A N 1
ATOM 2892 C CA . ASN A 1 391 ? -22.130 9.233 30.748 1.00 94.88 391 ASN A CA 1
ATOM 2893 C C . ASN A 1 391 ? -22.439 8.630 32.126 1.00 94.88 391 ASN A C 1
ATOM 2895 O O . ASN A 1 391 ? -22.316 7.421 32.336 1.00 94.88 391 ASN A O 1
ATOM 2899 N N . LYS A 1 392 ? -22.873 9.475 33.071 1.00 93.75 392 LYS A N 1
ATOM 2900 C CA . LYS A 1 392 ? -23.217 9.049 34.440 1.00 93.75 392 LYS A CA 1
ATOM 2901 C C . LYS A 1 392 ? -24.405 8.077 34.496 1.00 93.75 392 LYS A C 1
ATOM 2903 O O . LYS A 1 392 ? -24.511 7.342 35.469 1.00 93.75 392 LYS A O 1
ATOM 2908 N N . ALA A 1 393 ? -25.259 8.033 33.468 1.00 95.50 393 ALA A N 1
ATOM 2909 C CA . ALA A 1 393 ? -26.388 7.100 33.408 1.00 95.50 393 ALA A CA 1
ATOM 2910 C C . ALA A 1 393 ? -25.959 5.640 33.175 1.00 95.50 393 ALA A C 1
ATOM 2912 O O . ALA A 1 393 ? -26.752 4.731 33.393 1.00 95.50 393 ALA A O 1
ATOM 2913 N N . LEU A 1 394 ? -24.717 5.416 32.732 1.00 95.56 394 LEU A N 1
ATOM 2914 C CA . LEU A 1 394 ? -24.149 4.082 32.525 1.00 95.56 394 LEU A CA 1
ATOM 2915 C C . LEU A 1 394 ? -23.342 3.579 33.732 1.00 95.56 394 LEU A C 1
ATOM 2917 O O . LEU A 1 394 ? -22.762 2.502 33.656 1.00 95.56 394 LEU A O 1
ATOM 2921 N N . LEU A 1 395 ? -23.261 4.359 34.815 1.00 96.31 395 LEU A N 1
ATOM 2922 C CA . LEU A 1 395 ? -22.543 3.969 36.027 1.00 96.31 395 LEU A CA 1
ATOM 2923 C C . LEU A 1 395 ? -23.434 3.138 36.945 1.00 96.31 395 LEU A C 1
ATOM 2925 O O . LEU A 1 395 ? -24.622 3.422 37.111 1.00 96.31 395 LEU A O 1
ATOM 2929 N N . THR A 1 396 ? -22.831 2.163 37.615 1.00 96.75 396 THR A N 1
ATOM 2930 C CA . THR A 1 396 ? -23.457 1.531 38.777 1.00 96.75 396 THR A CA 1
ATOM 2931 C C . THR A 1 396 ? -23.618 2.546 39.921 1.00 96.75 396 THR A C 1
ATOM 2933 O O . THR A 1 396 ? -22.897 3.551 39.975 1.00 96.75 396 THR A O 1
ATOM 2936 N N . PRO A 1 397 ? -24.533 2.310 40.882 1.00 97.44 397 PRO A N 1
ATOM 2937 C CA . PRO A 1 397 ? -24.687 3.193 42.040 1.00 97.44 397 PRO A CA 1
ATOM 2938 C C . PRO A 1 397 ? -23.383 3.403 42.823 1.00 97.44 397 PRO A C 1
ATOM 2940 O O . PRO A 1 397 ? -23.114 4.507 43.293 1.00 97.44 397 PRO A O 1
ATOM 2943 N N . GLU A 1 398 ? -22.554 2.364 42.929 1.00 97.19 398 GLU A N 1
ATOM 2944 C CA . GLU A 1 398 ? -21.260 2.435 43.605 1.00 97.19 398 GLU A CA 1
ATOM 2945 C C . GLU A 1 398 ? -20.261 3.316 42.841 1.00 97.19 398 GLU A C 1
ATOM 2947 O O . GLU A 1 398 ? -19.679 4.238 43.415 1.00 97.19 398 GLU A O 1
ATOM 2952 N N . GLU A 1 399 ? -20.104 3.093 41.535 1.00 97.06 399 GLU A N 1
ATOM 2953 C CA . GLU A 1 399 ? -19.244 3.914 40.674 1.00 97.06 399 GLU A CA 1
ATOM 2954 C C . GLU A 1 399 ? -19.672 5.388 40.676 1.00 97.06 399 GLU A C 1
ATOM 2956 O O . GLU A 1 399 ? -18.826 6.284 40.693 1.00 97.06 399 GLU A O 1
ATOM 2961 N N . LEU A 1 400 ? -20.980 5.664 40.709 1.00 96.38 400 LEU A N 1
ATOM 2962 C CA . LEU A 1 400 ? -21.501 7.026 40.779 1.00 96.38 400 LEU A CA 1
ATOM 2963 C C . LEU A 1 400 ? -21.068 7.739 42.069 1.00 96.38 400 LEU A C 1
ATOM 2965 O O . LEU A 1 400 ? -20.670 8.905 42.010 1.00 96.38 400 LEU A O 1
ATOM 2969 N N . LEU A 1 401 ? -21.104 7.053 43.217 1.00 96.81 401 LEU A N 1
ATOM 2970 C CA . LEU A 1 401 ? -20.626 7.605 44.489 1.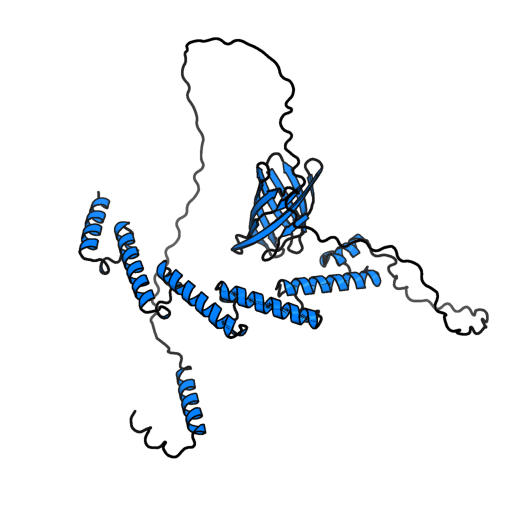00 96.81 401 LEU A CA 1
ATOM 2971 C C . LEU A 1 401 ? -19.121 7.901 44.441 1.00 96.81 401 LEU A C 1
ATOM 2973 O O . LEU A 1 401 ? -18.692 8.970 44.884 1.00 96.81 401 LEU A O 1
ATOM 2977 N N . GLN A 1 402 ? -18.326 7.001 43.853 1.00 96.31 402 GLN A N 1
ATOM 2978 C CA . GLN A 1 402 ? -16.881 7.200 43.686 1.00 96.31 402 GLN A CA 1
ATOM 2979 C C . GLN A 1 402 ? -16.579 8.413 42.793 1.00 96.31 402 GLN A C 1
ATOM 2981 O O . GLN A 1 402 ? -15.770 9.271 43.160 1.00 96.31 402 GLN A O 1
ATOM 2986 N N . VAL A 1 403 ? -17.284 8.547 41.665 1.00 95.50 403 VAL A N 1
ATOM 2987 C CA . VAL A 1 403 ? -17.149 9.697 40.758 1.00 95.50 403 VAL A CA 1
ATOM 2988 C C . VAL A 1 403 ? -17.566 10.996 41.445 1.00 95.50 403 VAL A C 1
ATOM 2990 O O . VAL A 1 403 ? -16.851 11.985 41.334 1.00 95.50 403 VAL A O 1
ATOM 2993 N N . GLN A 1 404 ? -18.669 11.019 42.201 1.00 93.94 404 GLN A N 1
ATOM 2994 C CA . GLN A 1 404 ? -19.102 12.216 42.935 1.00 93.94 404 GLN A CA 1
ATOM 2995 C C . GLN A 1 404 ? -18.090 12.650 43.999 1.00 93.94 404 GLN A C 1
ATOM 2997 O O . GLN A 1 404 ? -17.826 13.843 44.151 1.00 93.94 404 GLN A O 1
ATOM 3002 N N . ALA A 1 405 ? -17.506 11.697 44.730 1.00 94.69 405 ALA A N 1
ATOM 3003 C CA . ALA A 1 405 ? -16.436 11.991 45.675 1.00 94.69 405 ALA A CA 1
ATOM 3004 C C . ALA A 1 405 ? -15.213 12.581 44.954 1.00 94.69 405 ALA A C 1
ATOM 3006 O O . ALA A 1 405 ? -14.645 13.573 45.415 1.00 94.69 405 ALA A O 1
ATOM 3007 N N . LYS A 1 406 ? -14.845 12.025 43.791 1.00 94.62 406 LYS A N 1
ATOM 3008 C CA . LYS A 1 406 ? -13.740 12.534 42.971 1.00 94.62 406 LYS A CA 1
ATOM 3009 C C . LYS A 1 406 ? -14.024 13.922 42.395 1.00 94.62 406 LYS A C 1
ATOM 3011 O O . LYS A 1 406 ? -13.130 14.761 42.391 1.00 94.62 406 LYS A O 1
ATOM 3016 N N . ASP A 1 407 ? -15.251 14.184 41.958 1.00 92.06 407 ASP A N 1
ATOM 3017 C CA . ASP A 1 407 ? -15.684 15.493 41.465 1.00 92.06 407 ASP A CA 1
ATOM 3018 C C . ASP A 1 407 ? -15.575 16.557 42.569 1.00 92.06 407 ASP A C 1
ATOM 3020 O O . ASP A 1 407 ? -15.016 17.623 42.320 1.00 92.06 407 ASP A O 1
ATOM 3024 N N . LYS A 1 408 ? -16.010 16.251 43.803 1.00 93.31 408 LYS A N 1
ATOM 3025 C CA . LYS A 1 408 ? -15.846 17.150 44.964 1.00 93.31 408 LYS A CA 1
ATOM 3026 C C . LYS A 1 408 ? -14.376 17.466 45.245 1.00 93.31 408 LYS A C 1
ATOM 3028 O O . LYS A 1 408 ? -14.042 18.617 45.484 1.00 93.31 408 LYS A O 1
ATOM 3033 N N . GLN A 1 409 ? -13.491 16.468 45.169 1.00 92.62 409 GLN A N 1
ATOM 3034 C CA . GLN A 1 409 ? -12.047 16.674 45.362 1.00 92.62 409 GLN A CA 1
ATOM 3035 C C . GLN A 1 409 ? -11.422 17.632 44.343 1.00 92.62 409 GLN A C 1
ATOM 3037 O O . GLN A 1 409 ? -10.413 18.239 44.658 1.00 92.62 409 GLN A O 1
ATOM 3042 N N . ARG A 1 410 ? -11.973 17.746 43.129 1.00 90.25 410 ARG A N 1
ATOM 3043 C CA . ARG A 1 410 ? -11.446 18.646 42.086 1.00 90.25 410 ARG A CA 1
ATOM 3044 C C . ARG A 1 410 ? -11.941 20.088 42.214 1.00 90.25 410 ARG A C 1
ATOM 3046 O O . ARG A 1 410 ? -11.438 20.957 41.513 1.00 90.25 410 ARG A O 1
ATOM 3053 N N . GLN A 1 411 ? -12.979 20.321 43.018 1.00 83.94 411 GLN A N 1
ATOM 3054 C CA . GLN A 1 411 ? -13.556 21.650 43.259 1.00 83.94 411 GLN A CA 1
ATOM 3055 C C . GLN A 1 411 ? -12.848 22.402 44.398 1.00 83.94 411 GLN A C 1
ATOM 3057 O O . GLN A 1 411 ? -13.176 23.558 44.661 1.00 83.94 411 GLN A O 1
ATOM 3062 N N . HIS A 1 412 ? -11.894 21.742 45.054 1.00 67.06 412 HIS A N 1
ATOM 3063 C CA . HIS A 1 412 ? -10.977 22.279 46.052 1.00 67.06 412 HIS A CA 1
ATOM 3064 C C . HIS A 1 412 ? -9.565 22.281 45.471 1.00 67.06 412 HIS A C 1
ATOM 3066 O O . HIS A 1 412 ? -8.799 23.195 45.847 1.00 67.06 412 HIS A O 1
#